Protein AF-0000000081275966 (afdb_homodimer)

Sequence (444 aa):
MSAKIVTVFNQKGGCGKTTVSMHIAGTLGVRGSKTLLVDMDEQGTATRWAAQAPEEKPFPASVIGLAPSGGAMHREVRKFIADYDYIVVDCPPAVHSPASSSALLISDIAIIPVVPSPPDLWAAVAAKALAQQAQVTNETLRVRVLANMVQRRVSLAKQAIEILGDDGDIPLMESMIGSRSAFRECQAIGATVHGVPGAREAINEVDIMVNEVLQLLREGQAMSAKIVTVFNQKGGCGKTTVSMHIAGTLGVRGSKTLLVDMDEQGTATRWAAQAPEEKPFPASVIGLAPSGGAMHREVRKFIADYDYIVVDCPPAVHSPASSSALLISDIAIIPVVPSPPDLWAAVAAKALAQQAQVTNETLRVRVLANMVQRRVSLAKQAIEILGDDGDIPLMESMIGSRSAFRECQAIGATVHGVPGAREAINEVDIMVNEVLQLLREGQA

Solvent-accessible surface area (backbone atoms only — not comparable to full-atom values): 22348 Å² total; per-residue (Å²): 119,71,32,47,27,38,32,24,40,34,36,49,72,84,32,46,40,56,60,51,36,50,41,46,29,23,51,42,14,70,72,68,40,49,24,36,32,40,26,40,29,84,83,35,62,59,45,51,22,44,65,42,17,47,87,92,52,56,36,52,31,50,66,45,77,48,34,91,44,38,59,48,37,48,64,60,53,59,77,48,30,75,80,23,56,33,36,29,37,24,39,44,60,33,85,81,45,46,40,52,59,27,46,46,56,69,24,49,33,36,39,30,46,29,38,37,32,73,77,40,49,61,42,49,53,57,36,48,52,52,50,55,58,36,32,72,80,20,72,74,44,40,60,34,34,31,46,18,57,38,50,84,86,39,67,60,25,55,53,33,44,51,53,51,51,64,39,82,85,48,47,48,51,90,43,50,36,62,64,55,71,54,62,58,50,15,44,57,52,9,44,40,46,86,71,40,89,87,31,57,68,58,36,49,32,50,51,49,38,44,50,50,52,52,52,54,57,54,56,67,77,100,119,70,33,48,27,38,32,23,40,33,38,50,72,85,34,45,38,58,61,52,36,49,41,46,29,24,51,43,14,70,71,67,42,48,24,36,31,40,26,41,30,83,83,38,61,58,46,51,22,44,66,43,18,48,88,92,53,56,36,51,31,50,67,44,77,47,35,90,46,37,59,48,36,48,64,61,52,56,77,48,31,74,78,22,57,32,35,31,38,27,39,43,59,34,87,80,45,46,41,51,60,27,46,44,57,70,23,49,34,37,39,31,46,30,37,39,34,74,78,41,51,60,42,50,53,58,36,48,52,52,49,54,57,36,32,73,78,20,71,74,42,39,60,32,33,31,47,19,58,36,52,86,87,37,67,61,26,56,54,32,45,51,53,50,50,64,39,82,84,49,47,48,50,88,44,50,37,62,63,56,72,55,62,58,48,16,44,55,54,8,43,42,46,86,70,40,89,86,33,58,70,59,34,50,33,48,50,48,37,45,49,51,51,51,52,53,57,55,55,67,77,98

Secondary structure (DSSP, 8-state):
-PPEEEEE--SSTTS-HHHHHHHHHHHHHHTT--EEEEE--TT-HHHHHHHTS-TTS--SSEEEE-GGGGGGHHHHHHTTTTT-SEEEEE----TT-HHHHHHHHT-SEEEEEE--SHHHHHHHHHHHHHHHHHHHH-TT-EEEEEEEEE-TT-HHHHHHHHHHHH-SSSPEEEEEEE--HHHHHHHHHT--GGGSTT-HHHHHHHHHHHHHHHHHHHHHH-/-PPEEEEE--SSTTS-HHHHHHHHHHHHHHTT--EEEEE--TT-HHHHHHHTS-TTS--SSEEEE-GGGGGGHHHHHHTTTTT-SEEEEE----TT-HHHHHHHHT-SEEEEEE--SHHHHHHHHHHHHHHHHHHHH-TT-EEEEEEEEE-TT-HHHHHHHHHHHH-SSSPEEEEEEE--HHHHHHHHHT--GGGSTT-HHHHHHHHHHHHHHHHHHHHHH-

Nearest PDB structures (foldseek):
  4e07-assembly3_A  TM=9.368E-01  e=5.223E-15  Escherichia coli
  2bek-assembly2_D  TM=8.390E-01  e=2.189E-13  Thermus thermophilus HB27
  2oze-assembly1_A-2  TM=8.174E-01  e=5.170E-10  Streptococcus pyogenes
  8p53-assembly1_A  TM=7.427E-01  e=1.186E-09  Pseudomonas aeruginosa PAO1
  1udx-assembly1_A  TM=4.808E-01  e=6.680E-02  Thermus thermophilus HB8

Foldseek 3Di:
DFAAEEEEDFQDPPLCLLLLLLLLQQVCLVVPWAEEEEEQDPVCLNVLLQVLADPVGGRSYHYDYDNVCWLVVLVVCNVCGVVGNYYYYRHDNRLDTSNRLSRLLRHQEYEYRFALAPVTLVRVVSVLVSNVVSCVNVVNYAYEYEHEQQDPVDPSSVVSVVVQQPPPPHHYDPFYYHNDVLSVVSSNNSYHSVPPPPSVVRVVRSVSVSVSVVVSSVVSVD/DFAAEEEEDFQDPPLCLLLLLLLLQQVCLVVPWAEEEEEQDPVCLNVLLQVLADPVGGRSYHYDYDNVCWLVVLVVCNVCGVPGNHYYYRHDNRLDTSNRLSRLLPHQEYEYGFALAPVTLVRVVSVVVSNVVSCVNVVNYAYEYEHEQQDPVDPSSVVSVVVQQPPPPHHYDPFYYHNDVLSVVSSNNSYHSVPPPPSVVRVVRSVSVSVSVVVSSVVSVD

Radius of gyration: 21.64 Å; Cα contacts (8 Å, |Δi|>4): 938; chains: 2; bounding box: 47×64×50 Å

Organism: Ralstonia solanacearum (NCBI:txid305)

InterPro domains:
  IPR002586 CobQ/CobB/MinD/ParA nucleotide binding domain [PF01656] (6-187)
  IPR027417 P-loop containing nucleoside triphosphate hydrolase [G3DSA:3.40.50.300] (3-217)
  IPR027417 P-loop containing nucleoside triphosphate hydrolase [SSF52540] (3-217)
  IPR050678 DNA Partitioning ATPase [PTHR13696] (3-57)

Structure (mmCIF, N/CA/C/O backbone):
data_AF-0000000081275966-model_v1
#
loop_
_entity.id
_entity.type
_entity.pdbx_description
1 polymer 'Chromosome (Plasmid) partitioning protein ParA'
#
loop_
_atom_site.group_PDB
_atom_site.id
_atom_site.type_symbol
_atom_site.label_atom_id
_atom_site.label_alt_id
_atom_site.label_comp_id
_atom_site.label_asym_id
_atom_site.label_entity_id
_atom_site.label_seq_id
_atom_site.pdbx_PDB_ins_code
_atom_site.Cartn_x
_atom_site.Cartn_y
_atom_site.Cartn_z
_atom_site.occupancy
_atom_site.B_iso_or_equiv
_atom_site.auth_seq_id
_atom_site.auth_comp_id
_atom_site.auth_asym_id
_atom_site.auth_atom_id
_atom_site.pdbx_PDB_model_num
ATOM 1 N N . MET A 1 1 ? -0.747 -35.656 -8.406 1 67.25 1 MET A N 1
ATOM 2 C CA . MET A 1 1 ? 0.474 -34.844 -8.398 1 67.25 1 MET A CA 1
ATOM 3 C C . MET A 1 1 ? 0.352 -33.688 -7.426 1 67.25 1 MET A C 1
ATOM 5 O O . MET A 1 1 ? -0.746 -33.156 -7.199 1 67.25 1 MET A O 1
ATOM 9 N N . SER A 1 2 ? 1.436 -33.375 -6.598 1 89.25 2 SER A N 1
ATOM 10 C CA . SER A 1 2 ? 1.418 -32.375 -5.547 1 89.25 2 SER A CA 1
ATOM 11 C C . SER A 1 2 ? 1.37 -30.969 -6.141 1 89.25 2 SER A C 1
ATOM 13 O O . SER A 1 2 ? 1.941 -30.719 -7.203 1 89.25 2 SER A O 1
ATOM 15 N N . ALA A 1 3 ? 0.571 -30.172 -5.605 1 97.38 3 ALA A N 1
ATOM 16 C CA . ALA A 1 3 ? 0.397 -28.797 -6.07 1 97.38 3 ALA A CA 1
ATOM 17 C C . ALA A 1 3 ? 1.742 -28.094 -6.215 1 97.38 3 ALA A C 1
ATOM 19 O O . ALA A 1 3 ? 2.646 -28.297 -5.398 1 97.38 3 ALA A O 1
ATOM 20 N N . LYS A 1 4 ? 1.956 -27.391 -7.281 1 98.25 4 LYS A N 1
ATOM 21 C CA . LYS A 1 4 ? 3.078 -26.469 -7.363 1 98.25 4 LYS A CA 1
ATOM 22 C C . LYS A 1 4 ? 2.803 -25.203 -6.562 1 98.25 4 LYS A C 1
ATOM 24 O O . LYS A 1 4 ? 1.683 -24.688 -6.566 1 98.25 4 LYS A O 1
ATOM 29 N N . ILE A 1 5 ? 3.822 -24.719 -5.848 1 98.44 5 ILE A N 1
ATOM 30 C CA . ILE A 1 5 ? 3.607 -23.625 -4.914 1 98.44 5 ILE A CA 1
ATOM 31 C C . ILE A 1 5 ? 4.398 -22.391 -5.367 1 98.44 5 ILE A C 1
ATOM 33 O O . ILE A 1 5 ? 5.613 -22.469 -5.566 1 98.44 5 ILE A O 1
ATOM 37 N N . VAL A 1 6 ? 3.697 -21.281 -5.547 1 98.81 6 VAL A N 1
ATOM 38 C CA . VAL A 1 6 ? 4.281 -19.984 -5.887 1 98.81 6 VAL A CA 1
ATOM 39 C C . VAL A 1 6 ? 4.066 -19 -4.738 1 98.81 6 VAL A C 1
ATOM 41 O O . VAL A 1 6 ? 2.926 -18.734 -4.352 1 98.81 6 VAL A O 1
ATOM 44 N N . THR A 1 7 ? 5.148 -18.516 -4.207 1 98.5 7 THR A N 1
ATOM 45 C CA . THR A 1 7 ? 5.055 -17.516 -3.141 1 98.5 7 THR A CA 1
ATOM 46 C C . THR A 1 7 ? 5.395 -16.125 -3.668 1 98.5 7 THR A C 1
ATOM 48 O O . THR A 1 7 ? 6.395 -15.945 -4.367 1 98.5 7 THR A O 1
ATOM 51 N N . VAL A 1 8 ? 4.539 -15.18 -3.367 1 98.62 8 VAL A N 1
ATOM 52 C CA . VAL A 1 8 ? 4.793 -13.773 -3.676 1 98.62 8 VAL A CA 1
ATOM 53 C C . VAL A 1 8 ? 5.098 -13.008 -2.389 1 98.62 8 VAL A C 1
ATOM 55 O O . VAL A 1 8 ? 4.25 -12.93 -1.494 1 98.62 8 VAL A O 1
ATOM 58 N N . PHE A 1 9 ? 6.312 -12.445 -2.336 1 97.12 9 PHE A N 1
ATOM 59 C CA . PHE A 1 9 ? 6.695 -11.828 -1.07 1 97.12 9 PHE A CA 1
ATOM 60 C C . PHE A 1 9 ? 7.633 -10.656 -1.302 1 97.12 9 PHE A C 1
ATOM 62 O O . PHE A 1 9 ? 8.289 -10.57 -2.344 1 97.12 9 PHE A O 1
ATOM 69 N N . ASN A 1 10 ? 7.629 -9.812 -0.472 1 95.31 10 ASN A N 1
ATOM 70 C CA . ASN A 1 10 ? 8.5 -8.648 -0.311 1 95.31 10 ASN A CA 1
ATOM 71 C C . ASN A 1 10 ? 8.297 -7.984 1.046 1 95.31 10 ASN A C 1
ATOM 73 O O . ASN A 1 10 ? 7.184 -7.984 1.583 1 95.31 10 ASN A O 1
ATOM 77 N N . GLN A 1 11 ? 9.328 -7.469 1.562 1 89.88 11 GLN A N 1
ATOM 78 C CA . GLN A 1 11 ? 9.242 -6.859 2.885 1 89.88 11 GLN A CA 1
ATOM 79 C C . GLN A 1 11 ? 8.594 -5.48 2.814 1 89.88 11 GLN A C 1
ATOM 81 O O . GLN A 1 11 ? 8.008 -5.016 3.791 1 89.88 11 GLN A O 1
ATOM 86 N N . LYS A 1 12 ? 8.656 -4.906 1.728 1 90.62 12 LYS A N 1
ATOM 87 C CA . LYS A 1 12 ? 8.078 -3.578 1.545 1 90.62 12 LYS A CA 1
ATOM 88 C C . LYS A 1 12 ? 6.586 -3.668 1.245 1 90.62 12 LYS A C 1
ATOM 90 O O . LYS A 1 12 ? 6.148 -4.543 0.494 1 90.62 12 LYS A O 1
ATOM 95 N N . GLY A 1 13 ? 5.816 -2.736 1.862 1 90.19 13 GLY A N 1
ATOM 96 C CA . GLY A 1 13 ? 4.406 -2.596 1.525 1 90.19 13 GLY A CA 1
ATOM 97 C C . GLY A 1 13 ? 4.172 -1.799 0.257 1 90.19 13 GLY A C 1
ATOM 98 O O . GLY A 1 13 ? 5.02 -0.999 -0.144 1 90.19 13 GLY A O 1
ATOM 99 N N . GLY A 1 14 ? 3.092 -2.066 -0.427 1 90.56 14 GLY A N 1
ATOM 100 C CA . GLY A 1 14 ? 2.684 -1.23 -1.547 1 90.56 14 GLY A CA 1
ATOM 101 C C . GLY A 1 14 ? 3.367 -1.604 -2.848 1 90.56 14 GLY A C 1
ATOM 102 O O . GLY A 1 14 ? 3.223 -0.906 -3.854 1 90.56 14 GLY A O 1
ATOM 103 N N . CYS A 1 15 ? 4.047 -2.75 -2.844 1 93.94 15 CYS A N 1
ATOM 104 C CA . CYS A 1 15 ? 4.77 -3.123 -4.055 1 93.94 15 CYS A CA 1
ATOM 105 C C . CYS A 1 15 ? 3.912 -4 -4.957 1 93.94 15 CYS A C 1
ATOM 107 O O . CYS A 1 15 ? 4.332 -4.371 -6.055 1 93.94 15 CYS A O 1
ATOM 109 N N . GLY A 1 16 ? 2.752 -4.43 -4.492 1 96.12 16 GLY A N 1
ATOM 110 C CA . GLY A 1 16 ? 1.805 -5.125 -5.352 1 96.12 16 GLY A CA 1
ATOM 111 C C . GLY A 1 16 ? 1.78 -6.621 -5.121 1 96.12 16 GLY A C 1
ATOM 112 O O . GLY A 1 16 ? 1.453 -7.391 -6.027 1 96.12 16 GLY A O 1
ATOM 113 N N . LYS A 1 17 ? 2.176 -7.074 -3.986 1 97.56 17 LYS A N 1
ATOM 114 C CA . LYS A 1 17 ? 2.178 -8.5 -3.668 1 97.56 17 LYS A CA 1
ATOM 115 C C . LYS A 1 17 ? 0.797 -9.109 -3.879 1 97.56 17 LYS A C 1
ATOM 117 O O . LYS A 1 17 ? 0.659 -10.117 -4.578 1 97.56 17 LYS A O 1
ATOM 122 N N . THR A 1 18 ? -0.223 -8.453 -3.312 1 97.5 18 THR A N 1
ATOM 123 C CA . THR A 1 18 ? -1.582 -8.977 -3.389 1 97.5 18 THR A CA 1
ATOM 124 C C . THR A 1 18 ? -2.082 -8.984 -4.828 1 97.5 18 THR A C 1
ATOM 126 O O . THR A 1 18 ? -2.65 -9.969 -5.293 1 97.5 18 THR A O 1
ATOM 129 N N . THR A 1 19 ? -1.829 -7.922 -5.547 1 97.75 19 THR A N 1
ATOM 130 C CA . THR A 1 19 ? -2.262 -7.82 -6.934 1 97.75 19 THR A CA 1
ATOM 131 C C . THR A 1 19 ? -1.635 -8.922 -7.781 1 97.75 19 THR A C 1
ATOM 133 O O . THR A 1 19 ? -2.33 -9.602 -8.539 1 97.75 19 THR A O 1
ATOM 136 N N . VAL A 1 20 ? -0.361 -9.109 -7.598 1 98.75 20 VAL A N 1
ATOM 137 C CA . VAL A 1 20 ? 0.361 -10.133 -8.352 1 98.75 20 VAL A CA 1
ATOM 138 C C . VAL A 1 20 ? -0.16 -11.516 -7.973 1 98.75 20 VAL A C 1
ATOM 140 O O . VAL A 1 20 ? -0.453 -12.336 -8.844 1 98.75 20 VAL A O 1
ATOM 143 N N . SER A 1 21 ? -0.335 -11.773 -6.699 1 98.88 21 SER A N 1
ATOM 144 C CA . SER A 1 21 ? -0.821 -13.062 -6.223 1 98.88 21 SER A CA 1
ATOM 145 C C . SER A 1 21 ? -2.205 -13.375 -6.781 1 98.88 21 SER A C 1
ATOM 147 O O . SER A 1 21 ? -2.445 -14.469 -7.289 1 98.88 21 SER A O 1
ATOM 149 N N . MET A 1 22 ? -3.088 -12.383 -6.738 1 98.81 22 MET A N 1
ATOM 150 C CA . MET A 1 22 ? -4.465 -12.562 -7.188 1 98.81 22 MET A CA 1
ATOM 151 C C . MET A 1 22 ? -4.52 -12.82 -8.688 1 98.81 22 MET A C 1
ATOM 153 O O . MET A 1 22 ? -5.324 -13.625 -9.156 1 98.81 22 MET A O 1
ATOM 157 N N . HIS A 1 23 ? -3.701 -12.203 -9.406 1 98.88 23 HIS A N 1
ATOM 158 C CA . HIS A 1 23 ? -3.74 -12.367 -10.852 1 98.88 23 HIS A CA 1
ATOM 159 C C . HIS A 1 23 ? -3.098 -13.68 -11.281 1 98.88 23 HIS A C 1
ATOM 161 O O . HIS A 1 23 ? -3.535 -14.305 -12.25 1 98.88 23 HIS A O 1
ATOM 167 N N . ILE A 1 24 ? -2.025 -14.102 -10.547 1 98.88 24 ILE A N 1
ATOM 168 C CA . ILE A 1 24 ? -1.479 -15.43 -10.828 1 98.88 24 ILE A CA 1
ATOM 169 C C . ILE A 1 24 ? -2.537 -16.5 -10.555 1 98.88 24 ILE A C 1
ATOM 171 O O . ILE A 1 24 ? -2.879 -17.281 -11.438 1 98.88 24 ILE A O 1
ATOM 175 N N . ALA A 1 25 ? -3.105 -16.484 -9.383 1 98.88 25 ALA A N 1
ATOM 176 C CA . ALA A 1 25 ? -4.086 -17.5 -8.977 1 98.88 25 ALA A CA 1
ATOM 177 C C . ALA A 1 25 ? -5.332 -17.438 -9.859 1 98.88 25 ALA A C 1
ATOM 179 O O . ALA A 1 25 ? -5.793 -18.453 -10.367 1 98.88 25 ALA A O 1
ATOM 180 N N . GLY A 1 26 ? -5.84 -16.25 -10.062 1 98.81 26 GLY A N 1
ATOM 181 C CA . GLY A 1 26 ? -7.062 -16.078 -10.828 1 98.81 26 GLY A CA 1
ATOM 182 C C . GLY A 1 26 ? -6.91 -16.469 -12.289 1 98.81 26 GLY A C 1
ATOM 183 O O . GLY A 1 26 ? -7.805 -17.094 -12.867 1 98.81 26 GLY A O 1
ATOM 184 N N . THR A 1 27 ? -5.801 -16.047 -12.883 1 98.75 27 THR A N 1
ATOM 185 C CA . THR A 1 27 ? -5.574 -16.391 -14.281 1 98.75 27 THR A CA 1
ATOM 186 C C . THR A 1 27 ? -5.426 -17.891 -14.469 1 98.75 27 THR A C 1
ATOM 188 O O . THR A 1 27 ? -5.957 -18.469 -15.422 1 98.75 27 THR A O 1
ATOM 191 N N . LEU A 1 28 ? -4.699 -18.547 -13.57 1 98.75 28 LEU A N 1
ATOM 192 C CA . LEU A 1 28 ? -4.621 -20 -13.617 1 98.75 28 LEU A CA 1
ATOM 193 C C . LEU A 1 28 ? -6.012 -20.625 -13.508 1 98.75 28 LEU A C 1
ATOM 195 O O . LEU A 1 28 ? -6.324 -21.594 -14.203 1 98.75 28 LEU A O 1
ATOM 199 N N . GLY A 1 29 ? -6.824 -20.094 -12.641 1 98.38 29 GLY A N 1
ATOM 200 C CA . GLY A 1 29 ? -8.203 -20.547 -12.523 1 98.38 29 GLY A CA 1
ATOM 201 C C . GLY A 1 29 ? -9.008 -20.359 -13.789 1 98.38 29 GLY A C 1
ATOM 202 O O . GLY A 1 29 ? -9.719 -21.266 -14.219 1 98.38 29 GLY A O 1
ATOM 203 N N . VAL A 1 30 ? -8.891 -19.172 -14.391 1 97.88 30 VAL A N 1
ATOM 204 C CA . VAL A 1 30 ? -9.562 -18.875 -15.648 1 97.88 30 VAL A CA 1
ATOM 205 C C . VAL A 1 30 ? -9.172 -19.891 -16.703 1 97.88 30 VAL A C 1
ATOM 207 O O . VAL A 1 30 ? -9.992 -20.281 -17.547 1 97.88 30 VAL A O 1
ATOM 210 N N . ARG A 1 31 ? -7.992 -20.359 -16.594 1 98.06 31 ARG A N 1
ATOM 211 C CA . ARG A 1 31 ? -7.449 -21.281 -17.578 1 98.06 31 ARG A CA 1
ATOM 212 C C . ARG A 1 31 ? -7.777 -22.734 -17.203 1 98.06 31 ARG A C 1
ATOM 214 O O . ARG A 1 31 ? -7.293 -23.672 -17.844 1 98.06 31 ARG A O 1
ATOM 221 N N . GLY A 1 32 ? -8.43 -22.969 -16.125 1 97.94 32 GLY A N 1
ATOM 222 C CA . GLY A 1 32 ? -9 -24.281 -15.844 1 97.94 32 GLY A CA 1
ATOM 223 C C . GLY A 1 32 ? -8.242 -25.047 -14.773 1 97.94 32 GLY A C 1
ATOM 224 O O . GLY A 1 32 ? -8.586 -26.188 -14.461 1 97.94 32 GLY A O 1
ATOM 225 N N . SER A 1 33 ? -7.242 -24.453 -14.203 1 98.44 33 SER A N 1
ATOM 226 C CA . SER A 1 33 ? -6.488 -25.125 -13.156 1 98.44 33 SER A CA 1
ATOM 227 C C . SER A 1 33 ? -7.156 -24.953 -11.789 1 98.44 33 SER A C 1
ATOM 229 O O . SER A 1 33 ? -7.672 -23.875 -11.477 1 98.44 33 SER A O 1
ATOM 231 N N . LYS A 1 34 ? -7.215 -26 -11.07 1 98.44 34 LYS A N 1
ATOM 232 C CA . LYS A 1 34 ? -7.645 -25.891 -9.68 1 98.44 34 LYS A CA 1
ATOM 233 C C . LYS A 1 34 ? -6.582 -25.188 -8.836 1 98.44 34 LYS A C 1
ATOM 235 O O . LYS A 1 34 ? -5.523 -25.75 -8.555 1 98.44 34 LYS A O 1
ATOM 240 N N . THR A 1 35 ? -6.855 -23.922 -8.445 1 98.75 35 THR A N 1
ATOM 241 C CA . THR A 1 35 ? -5.844 -23.078 -7.824 1 98.75 35 THR A CA 1
ATOM 242 C C . THR A 1 35 ? -6.336 -22.547 -6.48 1 98.75 35 THR A C 1
ATOM 244 O O . THR A 1 35 ? -7.496 -22.156 -6.355 1 98.75 35 THR A O 1
ATOM 247 N N . LEU A 1 36 ? -5.461 -22.562 -5.457 1 98.69 36 LEU A N 1
ATOM 248 C CA . LEU A 1 36 ? -5.711 -22 -4.137 1 98.69 36 LEU A CA 1
ATOM 249 C C . LEU A 1 36 ? -4.785 -20.812 -3.859 1 98.69 36 LEU A C 1
ATOM 251 O O . LEU A 1 36 ? -3.576 -20.906 -4.078 1 98.69 36 LEU A O 1
ATOM 255 N N . LEU A 1 37 ? -5.379 -19.719 -3.477 1 98.88 37 LEU A N 1
ATOM 256 C CA . LEU A 1 37 ? -4.582 -18.609 -2.941 1 98.88 37 LEU A CA 1
ATOM 257 C C . LEU A 1 37 ? -4.68 -18.562 -1.421 1 98.88 37 LEU A C 1
ATOM 259 O O . LEU A 1 37 ? -5.781 -18.594 -0.865 1 98.88 37 LEU A O 1
ATOM 263 N N . VAL A 1 38 ? -3.543 -18.547 -0.773 1 98.62 38 VAL A N 1
ATOM 264 C CA . VAL A 1 38 ? -3.449 -18.422 0.678 1 98.62 38 VAL A CA 1
ATOM 265 C C . VAL A 1 38 ? -3.061 -17 1.061 1 98.62 38 VAL A C 1
ATOM 267 O O . VAL A 1 38 ? -1.947 -16.562 0.772 1 98.62 38 VAL A O 1
ATOM 270 N N . ASP A 1 39 ? -3.945 -16.375 1.699 1 97.94 39 ASP A N 1
ATOM 271 C CA . ASP A 1 39 ? -3.77 -15.016 2.193 1 97.94 39 ASP A CA 1
ATOM 272 C C . ASP A 1 39 ? -3.137 -15.016 3.582 1 97.94 39 ASP A C 1
ATOM 274 O O . ASP A 1 39 ? -3.779 -15.391 4.562 1 97.94 39 ASP A O 1
ATOM 278 N N . MET A 1 40 ? -1.891 -14.43 3.656 1 95.88 40 MET A N 1
ATOM 279 C CA . MET A 1 40 ? -1.161 -14.484 4.922 1 95.88 40 MET A CA 1
ATOM 280 C C . MET A 1 40 ? -1.126 -13.109 5.582 1 95.88 40 MET A C 1
ATOM 282 O O . MET A 1 40 ? -0.463 -12.922 6.605 1 95.88 40 MET A O 1
ATOM 286 N N . ASP A 1 41 ? -1.708 -12.148 5.039 1 93.38 41 ASP A N 1
ATOM 287 C CA . ASP A 1 41 ? -1.748 -10.805 5.602 1 93.38 41 ASP A CA 1
ATOM 288 C C . ASP A 1 41 ? -2.982 -10.609 6.48 1 93.38 41 ASP A C 1
ATOM 290 O O . ASP A 1 41 ? -4.109 -10.859 6.043 1 93.38 41 ASP A O 1
ATOM 294 N N . GLU A 1 42 ? -2.785 -10.062 7.629 1 89 42 GLU A N 1
ATOM 295 C CA . GLU A 1 42 ? -3.875 -9.828 8.57 1 89 42 GLU A CA 1
ATOM 296 C C . GLU A 1 42 ? -4.895 -8.844 8.008 1 89 42 GLU A C 1
ATOM 298 O O . GLU A 1 42 ? -6.07 -8.883 8.375 1 89 42 GLU A O 1
ATOM 303 N N . GLN A 1 43 ? -4.488 -8.047 7.078 1 87.38 43 GLN A N 1
ATOM 304 C CA . GLN A 1 43 ? -5.395 -7.094 6.453 1 87.38 43 GLN A CA 1
ATOM 305 C C . GLN A 1 43 ? -6.441 -7.809 5.598 1 87.38 43 GLN A C 1
ATOM 307 O O . GLN A 1 43 ? -7.52 -7.266 5.344 1 87.38 43 GLN A O 1
ATOM 312 N N . GLY A 1 44 ? -6.133 -9.008 5.113 1 92.94 44 GLY A N 1
ATOM 313 C CA . GLY A 1 44 ? -7.078 -9.828 4.371 1 92.94 44 GLY A CA 1
ATOM 314 C C . GLY A 1 44 ? -7.473 -9.227 3.037 1 92.94 44 GLY A C 1
ATOM 315 O O . GLY A 1 44 ? -8.609 -9.406 2.584 1 92.94 44 GLY A O 1
ATOM 316 N N . THR A 1 45 ? -6.598 -8.516 2.412 1 93.38 45 THR A N 1
ATOM 317 C CA . THR A 1 45 ? -6.93 -7.832 1.166 1 93.38 45 THR A CA 1
ATOM 318 C C . THR A 1 45 ? -7.316 -8.836 0.084 1 93.38 45 THR A C 1
ATOM 320 O O . THR A 1 45 ? -8.312 -8.648 -0.62 1 93.38 45 THR A O 1
ATOM 323 N N . ALA A 1 46 ? -6.57 -9.906 -0.037 1 97.06 46 ALA A N 1
ATOM 324 C CA . ALA A 1 46 ? -6.875 -10.922 -1.036 1 97.06 46 ALA A CA 1
ATOM 325 C C . ALA A 1 46 ? -8.227 -11.578 -0.754 1 97.06 46 ALA A C 1
ATOM 327 O O . ALA A 1 46 ? -9.023 -11.781 -1.668 1 97.06 46 ALA A O 1
ATOM 328 N N . THR A 1 47 ? -8.43 -11.898 0.493 1 96.5 47 THR A N 1
ATOM 329 C CA . THR A 1 47 ? -9.68 -12.531 0.896 1 96.5 47 THR A CA 1
ATOM 330 C C . THR A 1 47 ? -10.867 -11.625 0.604 1 96.5 47 THR A C 1
ATOM 332 O O . THR A 1 47 ? -11.883 -12.07 0.05 1 96.5 47 THR A O 1
ATOM 335 N N . ARG A 1 48 ? -10.75 -10.359 0.904 1 93.19 48 ARG A N 1
ATOM 336 C CA . ARG A 1 48 ? -11.812 -9.398 0.646 1 93.19 48 ARG A CA 1
ATOM 337 C C . ARG A 1 48 ? -12.031 -9.203 -0.851 1 93.19 48 ARG A C 1
ATOM 339 O O . ARG A 1 48 ? -13.164 -9.047 -1.303 1 93.19 48 ARG A O 1
ATOM 346 N N . TRP A 1 49 ? -10.953 -9.164 -1.557 1 95.5 49 TRP A N 1
ATOM 347 C CA . TRP A 1 49 ? -11 -9.062 -3.012 1 95.5 49 TRP A CA 1
ATOM 348 C C . TRP A 1 49 ? -11.867 -10.164 -3.607 1 95.5 49 TRP A C 1
ATOM 350 O O . TRP A 1 49 ? -12.812 -9.883 -4.348 1 95.5 49 TRP A O 1
ATOM 360 N N . ALA A 1 50 ? -11.641 -11.398 -3.252 1 97.31 50 ALA A N 1
ATOM 361 C CA . ALA A 1 50 ? -12.406 -12.531 -3.768 1 97.31 50 ALA A CA 1
ATOM 362 C C . ALA A 1 50 ? -13.875 -12.43 -3.361 1 97.31 50 ALA A C 1
ATOM 364 O O . ALA A 1 50 ? -14.766 -12.812 -4.125 1 97.31 50 ALA A O 1
ATOM 365 N N . ALA A 1 51 ? -14.102 -11.883 -2.232 1 94.81 51 ALA A N 1
ATOM 366 C CA . ALA A 1 51 ? -15.453 -11.789 -1.685 1 94.81 51 ALA A CA 1
ATOM 367 C C . ALA A 1 51 ? -16.281 -10.766 -2.443 1 94.81 51 ALA A C 1
ATOM 369 O O . ALA A 1 51 ? -17.516 -10.75 -2.336 1 94.81 51 ALA A O 1
ATOM 370 N N . GLN A 1 52 ? -15.648 -9.898 -3.203 1 93.38 52 GLN A N 1
ATOM 371 C CA . GLN A 1 52 ? -16.359 -8.875 -3.967 1 93.38 52 GLN A CA 1
ATOM 372 C C . GLN A 1 52 ? -17 -9.469 -5.215 1 93.38 52 GLN A C 1
ATOM 374 O O . GLN A 1 52 ? -17.844 -8.828 -5.848 1 93.38 52 GLN A O 1
ATOM 379 N N . ALA A 1 53 ? -16.531 -10.648 -5.547 1 95.81 53 ALA A N 1
ATOM 380 C CA . ALA A 1 53 ? -17.062 -11.273 -6.754 1 95.81 53 A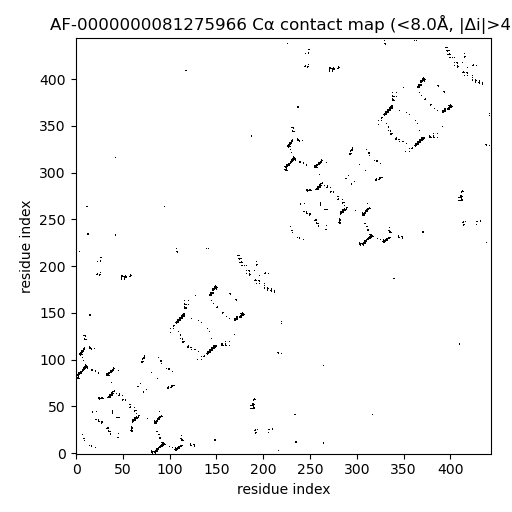LA A CA 1
ATOM 381 C C . ALA A 1 53 ? -18.547 -11.602 -6.598 1 95.81 53 ALA A C 1
ATOM 383 O O . ALA A 1 53 ? -18.969 -12.055 -5.539 1 95.81 53 ALA A O 1
ATOM 384 N N . PRO A 1 54 ? -19.328 -11.375 -7.641 1 93.44 54 PRO A N 1
ATOM 385 C CA . PRO A 1 54 ? -20.734 -11.781 -7.566 1 93.44 54 PRO A CA 1
ATOM 386 C C . PRO A 1 54 ? -20.906 -13.289 -7.465 1 93.44 54 PRO A C 1
ATOM 388 O O . PRO A 1 54 ? -20.062 -14.055 -7.949 1 93.44 54 PRO A O 1
ATOM 391 N N . GLU A 1 55 ? -21.969 -13.664 -6.879 1 92.38 55 GLU A N 1
ATOM 392 C CA . GLU A 1 55 ? -22.25 -15.086 -6.664 1 92.38 55 GLU A CA 1
ATOM 393 C C . GLU A 1 55 ? -22.297 -15.844 -7.988 1 92.38 55 GLU A C 1
ATOM 395 O O . GLU A 1 55 ? -21.859 -17 -8.062 1 92.38 55 GLU A O 1
ATOM 400 N N . GLU A 1 56 ? -22.781 -15.148 -9.016 1 94.19 56 GLU A N 1
ATOM 401 C CA . GLU A 1 56 ? -22.953 -15.797 -10.32 1 94.19 56 GLU A CA 1
ATOM 402 C C . GLU A 1 56 ? -21.625 -15.93 -11.047 1 94.19 56 GLU A C 1
ATOM 404 O O . GLU A 1 56 ? -21.5 -16.703 -11.992 1 94.19 56 GLU A O 1
ATOM 409 N N . LYS A 1 57 ? -20.672 -15.195 -10.617 1 95.12 57 LYS A N 1
ATOM 410 C CA . LYS A 1 57 ? -19.344 -15.227 -11.227 1 95.12 57 LYS A CA 1
ATOM 411 C C . LYS A 1 57 ? -18.25 -15.109 -10.164 1 95.12 57 LYS A C 1
ATOM 413 O O . LYS A 1 57 ? -17.578 -14.086 -10.078 1 95.12 57 LYS A O 1
ATOM 418 N N . PRO A 1 58 ? -18.062 -16.219 -9.398 1 95.69 58 PRO A N 1
ATOM 419 C CA . PRO A 1 58 ? -17.078 -16.172 -8.32 1 95.69 58 PRO A CA 1
ATOM 420 C C . PRO A 1 58 ? -15.656 -15.977 -8.836 1 95.69 58 PRO A C 1
ATOM 422 O O . PRO A 1 58 ? -15.391 -16.203 -10.023 1 95.69 58 PRO A O 1
ATOM 425 N N . PHE A 1 59 ? -14.773 -15.516 -7.984 1 98.06 59 PHE A N 1
ATOM 426 C CA . PHE A 1 59 ? -13.359 -15.422 -8.328 1 98.06 59 PHE A CA 1
ATOM 427 C C . PHE A 1 59 ? -12.828 -16.766 -8.797 1 98.06 59 PHE A C 1
ATOM 429 O O . PHE A 1 59 ? -13.172 -17.812 -8.227 1 98.06 59 PHE A O 1
ATOM 436 N N . PRO A 1 60 ? -11.992 -16.75 -9.781 1 98.19 60 PRO A N 1
ATOM 437 C CA . PRO A 1 60 ? -11.688 -18 -10.5 1 98.19 60 PRO A CA 1
ATOM 438 C C . PRO A 1 60 ? -10.805 -18.938 -9.68 1 98.19 60 PRO A C 1
ATOM 440 O O . PRO A 1 60 ? -10.633 -20.109 -10.055 1 98.19 60 PRO A O 1
ATOM 443 N N . ALA A 1 61 ? -10.32 -18.531 -8.555 1 98.56 61 ALA A N 1
ATOM 444 C CA . ALA A 1 61 ? -9.539 -19.375 -7.648 1 98.56 61 ALA A CA 1
ATOM 445 C C . ALA A 1 61 ? -10.141 -19.391 -6.246 1 98.56 61 ALA A C 1
ATOM 447 O O . ALA A 1 61 ? -10.859 -18.453 -5.871 1 98.56 61 ALA A O 1
ATOM 448 N N . SER A 1 62 ? -9.875 -20.516 -5.5 1 98.25 62 SER A N 1
ATOM 449 C CA . SER A 1 62 ? -10.211 -20.484 -4.082 1 98.25 62 SER A CA 1
ATOM 450 C C . SER A 1 62 ? -9.258 -19.594 -3.303 1 98.25 62 SER A C 1
ATOM 452 O O . SER A 1 62 ? -8.055 -19.562 -3.57 1 98.25 62 SER A O 1
ATOM 454 N N . VAL A 1 63 ? -9.836 -18.812 -2.363 1 98.5 63 VAL A N 1
ATOM 455 C CA . VAL A 1 63 ? -9.023 -17.922 -1.54 1 98.5 63 VAL A CA 1
ATOM 456 C C . VAL A 1 63 ? -9.328 -18.172 -0.063 1 98.5 63 VAL A C 1
ATOM 458 O O . VAL A 1 63 ? -10.484 -18.141 0.352 1 98.5 63 VAL A O 1
ATOM 461 N N . ILE A 1 64 ? -8.258 -18.438 0.729 1 97.06 64 ILE A N 1
ATOM 462 C CA . ILE A 1 64 ? -8.453 -18.625 2.162 1 97.06 64 ILE A CA 1
ATOM 463 C C . ILE A 1 64 ? -7.453 -17.766 2.936 1 97.06 64 ILE A C 1
ATOM 465 O O . ILE A 1 64 ? -6.363 -17.469 2.441 1 97.06 64 ILE A O 1
ATOM 469 N N . GLY A 1 65 ? -7.836 -17.359 4.117 1 96.19 65 GLY A N 1
ATOM 470 C CA . GLY A 1 65 ? -6.945 -16.656 5.027 1 96.19 65 GLY A CA 1
ATOM 471 C C . GLY A 1 65 ? -6.281 -17.578 6.039 1 96.19 65 GLY A C 1
ATOM 472 O O . GLY A 1 65 ? -6.953 -18.375 6.691 1 96.19 65 GLY A O 1
ATOM 473 N N . LEU A 1 66 ? -4.98 -17.438 6.195 1 95.25 66 LEU A N 1
ATOM 474 C CA . LEU A 1 66 ? -4.262 -18.25 7.172 1 95.25 66 LEU A CA 1
ATOM 475 C C . LEU A 1 66 ? -3.297 -17.391 7.984 1 95.25 66 LEU A C 1
ATOM 477 O O . LEU A 1 66 ? -2.303 -17.891 8.516 1 95.25 66 LEU A O 1
ATOM 481 N N . ALA A 1 67 ? -3.525 -16.078 8.062 1 91.75 67 ALA A N 1
ATOM 482 C CA . ALA A 1 67 ? -2.643 -15.125 8.727 1 91.75 67 ALA A CA 1
ATOM 483 C C . ALA A 1 67 ? -2.354 -15.555 10.164 1 91.75 67 ALA A C 1
ATOM 485 O O . ALA A 1 67 ? -1.215 -15.461 10.633 1 91.75 67 ALA A O 1
ATOM 486 N N . PRO A 1 68 ? -3.328 -16.156 10.945 1 88.5 68 PRO A N 1
ATOM 487 C CA . PRO A 1 68 ? -3.074 -16.516 12.344 1 88.5 68 PRO A CA 1
ATOM 488 C C . PRO A 1 68 ? -2.039 -17.625 12.492 1 88.5 68 PRO A C 1
ATOM 490 O O . PRO A 1 68 ? -1.458 -17.797 13.562 1 88.5 68 PRO A O 1
ATOM 493 N N . SER A 1 69 ? -1.812 -18.328 11.391 1 88.44 69 SER A N 1
ATOM 494 C CA . SER A 1 69 ? -0.872 -19.438 11.469 1 88.44 69 SER A CA 1
ATOM 495 C C . SER A 1 69 ? 0.568 -18.938 11.531 1 88.44 69 SER A C 1
ATOM 497 O O . SER A 1 69 ? 1.469 -19.688 11.93 1 88.44 69 SER A O 1
ATOM 499 N N . GLY A 1 70 ? 0.843 -17.781 11.086 1 88.94 70 GLY A N 1
ATOM 500 C CA . GLY A 1 70 ? 2.168 -17.188 11.18 1 88.94 70 GLY A CA 1
ATOM 501 C C . GLY A 1 70 ? 3.26 -18.078 10.609 1 88.94 70 GLY A C 1
ATOM 502 O O . GLY A 1 70 ? 3.16 -18.531 9.477 1 88.94 70 GLY A O 1
ATOM 503 N N . GLY A 1 71 ? 4.188 -18.375 11.484 1 89.62 71 GLY A N 1
ATOM 504 C CA . GLY A 1 71 ? 5.348 -19.156 11.078 1 89.62 71 GLY A CA 1
ATOM 505 C C . GLY A 1 71 ? 5.043 -20.625 10.883 1 89.62 71 GLY A C 1
ATOM 506 O O . GLY A 1 71 ? 5.895 -21.391 10.406 1 89.62 71 GLY A O 1
ATOM 507 N N . ALA A 1 72 ? 3.838 -21.031 11.102 1 91.19 72 ALA A N 1
ATOM 508 C CA . ALA A 1 72 ? 3.469 -22.438 10.953 1 91.19 72 ALA A CA 1
ATOM 509 C C . ALA A 1 72 ? 2.637 -22.656 9.695 1 91.19 72 ALA A C 1
ATOM 511 O O . ALA A 1 72 ? 2.057 -23.719 9.5 1 91.19 72 ALA A O 1
ATOM 512 N N . MET A 1 73 ? 2.637 -21.562 8.828 1 92.69 73 MET A N 1
ATOM 513 C CA . MET A 1 73 ? 1.753 -21.625 7.672 1 92.69 73 MET A CA 1
ATOM 514 C C . MET A 1 73 ? 2.152 -22.766 6.738 1 92.69 73 MET A C 1
ATOM 516 O O . MET A 1 73 ? 1.301 -23.344 6.066 1 92.69 73 MET A O 1
ATOM 520 N N . HIS A 1 74 ? 3.451 -23.203 6.723 1 94.56 74 HIS A N 1
ATOM 521 C CA . HIS A 1 74 ? 3.889 -24.281 5.855 1 94.56 74 HIS A CA 1
ATOM 522 C C . HIS A 1 74 ? 3.195 -25.594 6.219 1 94.56 74 HIS A C 1
ATOM 524 O O . HIS A 1 74 ? 2.861 -26.391 5.336 1 94.56 74 HIS A O 1
ATOM 530 N N . ARG A 1 75 ? 2.891 -25.781 7.477 1 93.31 75 ARG A N 1
ATOM 531 C CA . ARG A 1 75 ? 2.193 -26.969 7.93 1 93.31 75 ARG A CA 1
ATOM 532 C C . ARG A 1 75 ? 0.729 -26.953 7.504 1 93.31 75 ARG A C 1
ATOM 534 O O . ARG A 1 75 ? 0.179 -27.969 7.086 1 93.31 75 ARG A O 1
ATOM 541 N N . GLU A 1 76 ? 0.178 -25.812 7.617 1 93.25 76 GLU A N 1
ATOM 542 C CA . GLU A 1 76 ? -1.231 -25.672 7.266 1 93.25 76 GLU A CA 1
ATOM 543 C C . GLU A 1 76 ? -1.447 -25.844 5.766 1 93.25 76 GLU A C 1
ATOM 545 O O . GLU A 1 76 ? -2.416 -26.469 5.34 1 93.25 76 GLU A O 1
ATOM 550 N N . VAL A 1 77 ? -0.549 -25.312 4.949 1 95.5 77 VAL A N 1
ATOM 551 C CA . VAL A 1 77 ? -0.675 -25.359 3.496 1 95.5 77 VAL A CA 1
ATOM 552 C C . VAL A 1 77 ? -0.504 -26.797 2.998 1 95.5 77 VAL A C 1
ATOM 554 O O . VAL A 1 77 ? -1.125 -27.188 2.012 1 95.5 77 VAL A O 1
ATOM 557 N N . ARG A 1 78 ? 0.281 -27.578 3.666 1 93.12 78 ARG A N 1
ATOM 558 C CA . ARG A 1 78 ? 0.536 -28.969 3.273 1 93.12 78 ARG A CA 1
ATOM 559 C C . ARG A 1 78 ? -0.757 -29.766 3.242 1 93.12 78 ARG A C 1
ATOM 561 O O . ARG A 1 78 ? -0.887 -30.719 2.457 1 93.12 78 ARG A O 1
ATOM 568 N N . LYS A 1 79 ? -1.723 -29.328 3.969 1 93.06 79 LYS A N 1
ATOM 569 C CA . LYS A 1 79 ? -3.008 -30.016 4.02 1 93.06 79 LYS A CA 1
ATOM 570 C C . LYS A 1 79 ? -3.754 -29.891 2.695 1 93.06 79 LYS A C 1
ATOM 572 O O . LYS A 1 79 ? -4.688 -30.656 2.43 1 93.06 79 LYS A O 1
ATOM 577 N N . PHE A 1 80 ? -3.309 -28.953 1.856 1 95.56 80 PHE A N 1
ATOM 578 C CA . PHE A 1 80 ? -4.059 -28.656 0.643 1 95.56 80 PHE A CA 1
ATOM 579 C C . PHE A 1 80 ? -3.289 -29.094 -0.594 1 95.56 80 PHE A C 1
ATOM 581 O O . PHE A 1 80 ? -3.803 -29.031 -1.712 1 95.56 80 PHE A O 1
ATOM 588 N N . ILE A 1 81 ? -2.104 -29.641 -0.493 1 95.88 81 ILE A N 1
ATOM 589 C CA . ILE A 1 81 ? -1.188 -29.844 -1.611 1 95.88 81 ILE A CA 1
ATOM 590 C C . ILE A 1 81 ? -1.749 -30.906 -2.553 1 95.88 81 ILE A C 1
ATOM 592 O O . ILE A 1 81 ? -1.474 -30.891 -3.754 1 95.88 81 ILE A O 1
ATOM 596 N N . ALA A 1 82 ? -2.576 -31.797 -2.113 1 96 82 ALA A N 1
ATOM 597 C CA . ALA A 1 82 ? -3.104 -32.875 -2.939 1 96 82 ALA A CA 1
ATOM 598 C C . ALA A 1 82 ? -4.391 -32.469 -3.641 1 96 82 ALA A C 1
ATOM 600 O O . ALA A 1 82 ? -4.844 -33.125 -4.574 1 96 82 ALA A O 1
ATOM 601 N N . ASP A 1 83 ? -4.957 -31.391 -3.238 1 97 83 ASP A N 1
ATOM 602 C CA . ASP A 1 83 ? -6.305 -31.031 -3.67 1 97 83 ASP A CA 1
ATOM 603 C C . ASP A 1 83 ? -6.266 -29.984 -4.789 1 97 83 ASP A C 1
ATOM 605 O O . ASP A 1 83 ? -7.289 -29.688 -5.402 1 97 83 ASP A O 1
ATOM 609 N N . TYR A 1 84 ? -5.09 -29.438 -5.125 1 98.31 84 TYR A N 1
ATOM 610 C CA . TYR A 1 84 ? -4.984 -28.359 -6.09 1 98.31 84 TYR A CA 1
ATOM 611 C C . TYR A 1 84 ? -3.848 -28.609 -7.07 1 98.31 84 TYR A C 1
ATOM 613 O O . TYR A 1 84 ? -2.932 -29.375 -6.785 1 98.31 84 TYR A O 1
ATOM 621 N N . ASP A 1 85 ? -3.979 -27.969 -8.211 1 98.38 85 ASP A N 1
ATOM 622 C CA . ASP A 1 85 ? -2.873 -27.969 -9.164 1 98.38 85 ASP A CA 1
ATOM 623 C C . ASP A 1 85 ? -1.809 -26.953 -8.773 1 98.38 85 ASP A C 1
ATOM 625 O O . ASP A 1 85 ? -0.611 -27.219 -8.883 1 98.38 85 ASP A O 1
ATOM 629 N N . TYR A 1 86 ? -2.254 -25.812 -8.289 1 98.69 86 TYR A N 1
ATOM 630 C CA . TYR A 1 86 ? -1.372 -24.719 -7.902 1 98.69 86 TYR A CA 1
ATOM 631 C C . TYR A 1 86 ? -1.813 -24.094 -6.578 1 98.69 86 TYR A C 1
ATOM 633 O O . TYR A 1 86 ? -3.012 -24.016 -6.293 1 98.69 86 TYR A O 1
ATOM 641 N N . ILE A 1 87 ? -0.857 -23.688 -5.762 1 98.81 87 ILE A N 1
ATOM 642 C CA . ILE A 1 87 ? -1.077 -22.891 -4.562 1 98.81 87 ILE A CA 1
ATOM 643 C C . ILE A 1 87 ? -0.24 -21.609 -4.633 1 98.81 87 ILE A C 1
ATOM 645 O O . ILE A 1 87 ? 0.967 -21.672 -4.883 1 98.81 87 ILE A O 1
ATOM 649 N N . VAL A 1 88 ? -0.883 -20.5 -4.516 1 98.88 88 VAL A N 1
ATOM 650 C CA . VAL A 1 88 ? -0.218 -19.188 -4.473 1 98.88 88 VAL A CA 1
ATOM 651 C C . VAL A 1 88 ? -0.28 -18.625 -3.055 1 98.88 88 VAL A C 1
ATOM 653 O O . VAL A 1 88 ? -1.351 -18.578 -2.443 1 98.88 88 VAL A O 1
ATOM 656 N N . VAL A 1 89 ? 0.855 -18.25 -2.504 1 98.5 89 VAL A N 1
ATOM 657 C CA . VAL A 1 89 ? 0.903 -17.688 -1.159 1 98.5 89 VAL A CA 1
ATOM 658 C C . VAL A 1 89 ? 1.17 -16.188 -1.236 1 98.5 89 VAL A C 1
ATOM 660 O O . VAL A 1 89 ? 2.201 -15.758 -1.761 1 98.5 89 VAL A O 1
ATOM 663 N N . ASP A 1 90 ? 0.278 -15.367 -0.702 1 98.12 90 ASP A N 1
ATOM 664 C CA . ASP A 1 90 ? 0.398 -13.914 -0.597 1 98.12 90 ASP A CA 1
ATOM 665 C C . ASP A 1 90 ? 0.928 -13.508 0.775 1 98.12 90 ASP A C 1
ATOM 667 O O . ASP A 1 90 ? 0.192 -13.531 1.764 1 98.12 90 ASP A O 1
ATOM 671 N N . CYS A 1 91 ? 2.119 -13.055 0.827 1 96.88 91 CYS A N 1
ATOM 672 C CA . CYS A 1 91 ? 2.777 -12.789 2.1 1 96.88 91 CYS A CA 1
ATOM 673 C C . CYS A 1 91 ? 2.576 -11.336 2.521 1 96.88 91 CYS A C 1
ATOM 675 O O . CYS A 1 91 ? 2.428 -10.453 1.675 1 96.88 91 CYS A O 1
ATOM 677 N N . PRO A 1 92 ? 2.555 -11.055 3.797 1 93.25 92 PRO A N 1
ATOM 678 C CA . PRO A 1 92 ? 2.414 -9.688 4.297 1 93.25 92 PRO A CA 1
ATOM 679 C C . PRO A 1 92 ? 3.697 -8.875 4.16 1 93.25 92 PRO A C 1
ATOM 681 O O . PRO A 1 92 ? 4.773 -9.445 3.951 1 93.25 92 PRO A O 1
ATOM 684 N N . PRO A 1 93 ? 3.4 -7.508 4.227 1 89.19 93 PRO A N 1
ATOM 685 C CA . PRO A 1 93 ? 4.602 -6.672 4.297 1 89.19 93 PRO A CA 1
ATOM 686 C C . PRO A 1 93 ? 5.266 -6.707 5.672 1 89.19 93 PRO A C 1
ATOM 688 O O . PRO A 1 93 ? 4.613 -6.434 6.684 1 89.19 93 PRO A O 1
ATOM 691 N N . ALA A 1 94 ? 6.387 -7.273 5.84 1 75.31 94 ALA A N 1
ATOM 692 C CA . ALA A 1 94 ? 7.027 -7.277 7.152 1 75.31 94 ALA A CA 1
ATOM 693 C C . ALA A 1 94 ? 8.516 -7.59 7.035 1 75.31 94 ALA A C 1
ATOM 695 O O . ALA A 1 94 ? 8.898 -8.625 6.484 1 75.31 94 ALA A O 1
ATOM 696 N N . VAL A 1 95 ? 9.18 -6.734 7.625 1 66.69 95 VAL A N 1
ATOM 697 C CA . VAL A 1 95 ? 10.633 -6.895 7.625 1 66.69 95 VAL A CA 1
ATOM 698 C C . VAL A 1 95 ? 11.008 -8.18 8.359 1 66.69 95 VAL A C 1
ATOM 700 O O . VAL A 1 95 ? 11.898 -8.914 7.922 1 66.69 95 VAL A O 1
ATOM 703 N N . HIS A 1 96 ? 10.305 -8.508 9.336 1 67.81 96 HIS A N 1
ATOM 704 C CA . HIS A 1 96 ? 10.648 -9.688 10.125 1 67.81 96 HIS A CA 1
ATOM 705 C C . HIS A 1 96 ? 9.508 -10.695 10.141 1 67.81 96 HIS A C 1
ATOM 707 O O . HIS A 1 96 ? 9.344 -11.445 11.109 1 67.81 96 HIS A O 1
ATOM 713 N N . SER A 1 97 ? 8.875 -10.875 9.047 1 72.25 97 SER A N 1
ATOM 714 C CA . SER A 1 97 ? 7.703 -11.734 9.07 1 72.25 97 SER A CA 1
ATOM 715 C C . SER A 1 97 ? 8.094 -13.211 9.016 1 72.25 97 SER A C 1
ATOM 717 O O . SER A 1 97 ? 8.773 -13.641 8.078 1 72.25 97 SER A O 1
ATOM 719 N N . PRO A 1 98 ? 7.668 -13.984 9.969 1 86.06 98 PRO A N 1
ATOM 720 C CA . PRO A 1 98 ? 7.887 -15.43 9.922 1 86.06 98 PRO A CA 1
ATOM 721 C C . PRO A 1 98 ? 7.102 -16.109 8.805 1 86.06 98 PRO A C 1
ATOM 723 O O . PRO A 1 98 ? 7.484 -17.188 8.336 1 86.06 98 PRO A O 1
ATOM 726 N N . ALA A 1 99 ? 6.078 -15.461 8.352 1 90.38 99 ALA A N 1
ATOM 727 C CA . ALA A 1 99 ? 5.223 -16.047 7.32 1 90.38 99 ALA A CA 1
ATOM 728 C C . ALA A 1 99 ? 5.992 -16.219 6.016 1 90.38 99 ALA A C 1
ATOM 730 O O . ALA A 1 99 ? 5.914 -17.281 5.383 1 90.38 99 ALA A O 1
ATOM 731 N N . SER A 1 100 ? 6.766 -15.211 5.629 1 93.81 100 SER A N 1
ATOM 732 C CA . SER A 1 100 ? 7.512 -15.273 4.375 1 93.81 100 SER A CA 1
ATOM 733 C C . SER A 1 100 ? 8.562 -16.391 4.41 1 93.81 100 SER A C 1
ATOM 735 O O . SER A 1 100 ? 8.664 -17.172 3.469 1 93.81 100 SER A O 1
ATOM 737 N N . SER A 1 101 ? 9.242 -16.469 5.527 1 93.25 101 SER A N 1
ATOM 738 C CA . SER A 1 101 ? 10.25 -17.516 5.676 1 93.25 101 SER A CA 1
ATOM 739 C C . SER A 1 101 ? 9.617 -18.906 5.621 1 93.25 101 SER A C 1
ATOM 741 O O . SER A 1 101 ? 10.141 -19.797 4.957 1 93.25 101 SER A O 1
ATOM 743 N N . SER A 1 102 ? 8.547 -19.047 6.262 1 94.81 102 SER A N 1
ATOM 744 C CA . SER A 1 102 ? 7.828 -20.312 6.281 1 94.81 102 SER A CA 1
ATOM 745 C C . SER A 1 102 ? 7.332 -20.688 4.891 1 94.81 102 SER A C 1
ATOM 747 O O . SER A 1 102 ? 7.449 -21.844 4.477 1 94.81 102 SER A O 1
ATOM 749 N N . ALA A 1 103 ? 6.805 -19.75 4.152 1 96.5 103 ALA A N 1
ATOM 750 C CA . ALA A 1 103 ? 6.293 -19.984 2.807 1 96.5 103 ALA A CA 1
ATOM 751 C C . ALA A 1 103 ? 7.41 -20.406 1.86 1 96.5 103 ALA A C 1
ATOM 753 O O . ALA A 1 103 ? 7.238 -21.328 1.063 1 96.5 103 ALA A O 1
ATOM 754 N N . LEU A 1 104 ? 8.547 -19.766 1.97 1 96.62 104 LEU A N 1
ATOM 755 C CA . LEU A 1 104 ? 9.672 -20.016 1.07 1 96.62 104 LEU A CA 1
ATOM 756 C C . LEU A 1 104 ? 10.211 -21.422 1.251 1 96.62 104 LEU A C 1
ATOM 758 O O . LEU A 1 104 ? 10.742 -22.016 0.31 1 96.62 104 LEU A O 1
ATOM 762 N N . LEU A 1 105 ? 9.961 -22 2.379 1 94.94 105 LEU A N 1
ATOM 763 C CA . LEU A 1 105 ? 10.453 -23.344 2.684 1 94.94 105 LEU A CA 1
ATOM 764 C C . LEU A 1 105 ? 9.75 -24.391 1.823 1 94.94 105 LEU A C 1
ATOM 766 O O . LEU A 1 105 ? 10.32 -25.438 1.526 1 94.94 105 LEU A O 1
ATOM 770 N N . ILE A 1 106 ? 8.594 -24.125 1.373 1 95.88 106 ILE A N 1
ATOM 771 C CA . ILE A 1 106 ? 7.82 -25.156 0.695 1 95.88 106 ILE A CA 1
ATOM 772 C C . ILE A 1 106 ? 7.516 -24.719 -0.735 1 95.88 106 ILE A C 1
ATOM 774 O O . ILE A 1 106 ? 6.738 -25.359 -1.438 1 95.88 106 ILE A O 1
ATOM 778 N N . SER A 1 107 ? 8.062 -23.609 -1.193 1 97.75 107 SER A N 1
ATOM 779 C CA . SER A 1 107 ? 7.699 -23.031 -2.482 1 97.75 107 SER A CA 1
ATOM 780 C C . SER A 1 107 ? 8.57 -23.594 -3.604 1 97.75 107 SER A C 1
ATOM 782 O O . SER A 1 107 ? 9.742 -23.891 -3.393 1 97.75 107 SER A O 1
ATOM 784 N N . ASP A 1 108 ? 7.965 -23.766 -4.758 1 97.94 108 ASP A N 1
ATOM 785 C CA . ASP A 1 108 ? 8.719 -24.062 -5.969 1 97.94 108 ASP A CA 1
ATOM 786 C C . ASP A 1 108 ? 9.328 -22.781 -6.562 1 97.94 108 ASP A C 1
ATOM 788 O O . ASP A 1 108 ? 10.477 -22.781 -7.008 1 97.94 108 ASP A O 1
ATOM 792 N N . ILE A 1 109 ? 8.531 -21.719 -6.547 1 98.44 109 ILE A N 1
ATOM 793 C CA . ILE A 1 109 ? 8.953 -20.422 -7.074 1 98.44 109 ILE A CA 1
ATOM 794 C C . ILE A 1 109 ? 8.602 -19.328 -6.074 1 98.44 109 ILE A C 1
ATOM 796 O O . ILE A 1 109 ? 7.551 -19.375 -5.43 1 98.44 109 ILE A O 1
ATOM 800 N N . ALA A 1 110 ? 9.523 -18.422 -5.973 1 98.25 110 ALA A N 1
ATOM 801 C CA . ALA A 1 110 ? 9.258 -17.172 -5.254 1 98.25 110 ALA A CA 1
ATOM 802 C C . ALA A 1 110 ? 9.375 -15.969 -6.18 1 98.25 110 ALA A C 1
ATOM 804 O O . ALA A 1 110 ? 10.344 -15.844 -6.934 1 98.25 110 ALA A O 1
ATOM 805 N N . ILE A 1 111 ? 8.359 -15.141 -6.109 1 98.56 111 ILE A N 1
ATOM 806 C CA . ILE A 1 111 ? 8.352 -13.93 -6.914 1 98.56 111 ILE A CA 1
ATOM 807 C C . ILE A 1 111 ? 8.43 -12.703 -6 1 98.56 111 ILE A C 1
ATOM 809 O O . ILE A 1 111 ? 7.656 -12.586 -5.047 1 98.56 111 ILE A O 1
ATOM 813 N N . ILE A 1 112 ? 9.344 -11.812 -6.305 1 97.25 112 ILE A N 1
ATOM 814 C CA . ILE A 1 112 ? 9.531 -10.57 -5.562 1 97.25 112 ILE A CA 1
ATOM 815 C C . ILE A 1 112 ? 9.109 -9.383 -6.43 1 97.25 112 ILE A C 1
ATOM 817 O O . ILE A 1 112 ? 9.898 -8.883 -7.234 1 97.25 112 ILE A O 1
ATOM 821 N N . PRO A 1 113 ? 7.898 -8.93 -6.242 1 97.81 113 PRO A N 1
ATOM 822 C CA . PRO A 1 113 ? 7.523 -7.707 -6.953 1 97.81 113 PRO A CA 1
ATOM 823 C C . PRO A 1 113 ? 8.258 -6.469 -6.43 1 97.81 113 PRO A C 1
ATOM 825 O O . PRO A 1 113 ? 8.367 -6.285 -5.219 1 97.81 113 PRO A O 1
ATOM 828 N N . VAL A 1 114 ? 8.727 -5.672 -7.367 1 95.56 114 VAL A N 1
ATOM 829 C CA . VAL A 1 114 ? 9.461 -4.453 -7.031 1 95.56 114 VAL A CA 1
ATOM 830 C C . VAL A 1 114 ? 8.984 -3.305 -7.918 1 95.56 114 VAL A C 1
ATOM 832 O O . VAL A 1 114 ? 8.852 -3.465 -9.133 1 95.56 114 VAL A O 1
ATOM 835 N N . VAL A 1 115 ? 8.633 -2.199 -7.285 1 93.56 115 VAL A N 1
ATOM 836 C CA . VAL A 1 115 ? 8.43 -0.978 -8.055 1 93.56 115 VAL A CA 1
ATOM 837 C C . VAL A 1 115 ? 9.773 -0.422 -8.516 1 93.56 115 VAL A C 1
ATOM 839 O O . VAL A 1 115 ? 10.641 -0.107 -7.691 1 93.56 115 VAL A O 1
ATOM 842 N N . PRO A 1 116 ? 9.961 -0.361 -9.812 1 92.69 116 PRO A N 1
ATOM 843 C CA . PRO A 1 116 ? 11.281 0.089 -10.273 1 92.69 116 PRO A CA 1
ATOM 844 C C . PRO A 1 116 ? 11.469 1.598 -10.141 1 92.69 116 PRO A C 1
ATOM 846 O O . PRO A 1 116 ? 11.414 2.322 -11.133 1 92.69 116 PRO A O 1
ATOM 849 N N . SER A 1 117 ? 11.742 1.981 -8.969 1 89.06 117 SER A N 1
ATOM 850 C CA . SER A 1 117 ? 12.07 3.35 -8.578 1 89.06 117 SER A CA 1
ATOM 851 C C . SER A 1 117 ? 13.219 3.377 -7.57 1 89.06 117 SER A C 1
ATOM 853 O O . SER A 1 117 ? 13.336 2.48 -6.73 1 89.06 117 SER A O 1
ATOM 855 N N . PRO A 1 118 ? 14.016 4.367 -7.629 1 83.19 118 PRO A N 1
ATOM 856 C CA . PRO A 1 118 ? 15.203 4.402 -6.777 1 83.19 118 PRO A CA 1
ATOM 857 C C . PRO A 1 118 ? 14.875 4.227 -5.297 1 83.19 118 PRO A C 1
ATOM 859 O O . PRO A 1 118 ? 15.5 3.414 -4.613 1 83.19 118 PRO A O 1
ATOM 862 N N . PRO A 1 119 ? 13.852 4.844 -4.828 1 83 119 PRO A N 1
ATOM 863 C CA . PRO A 1 119 ? 13.562 4.672 -3.404 1 83 119 PRO A CA 1
ATOM 864 C C . PRO A 1 119 ? 13.102 3.256 -3.062 1 83 119 PRO A C 1
ATOM 866 O O . PRO A 1 119 ? 13.102 2.871 -1.891 1 83 119 PRO A O 1
ATOM 869 N N . ASP A 1 120 ? 12.75 2.498 -4.055 1 87.69 120 ASP A N 1
ATOM 870 C CA . ASP A 1 120 ? 12.156 1.188 -3.811 1 87.69 120 ASP A CA 1
ATOM 871 C C . ASP A 1 120 ? 13.18 0.074 -4.012 1 87.69 120 ASP A C 1
ATOM 873 O O . ASP A 1 120 ? 12.93 -1.082 -3.666 1 87.69 120 ASP A O 1
ATOM 877 N N . LEU A 1 121 ? 14.32 0.344 -4.508 1 87.31 121 LEU A N 1
ATOM 878 C CA . LEU A 1 121 ? 15.297 -0.67 -4.895 1 87.31 121 LEU A CA 1
ATOM 879 C C . LEU A 1 121 ? 15.844 -1.388 -3.666 1 87.31 121 LEU A C 1
ATOM 881 O O . LEU A 1 121 ? 16.188 -2.57 -3.734 1 87.31 121 LEU A O 1
ATOM 885 N N . TRP A 1 122 ? 15.898 -0.69 -2.596 1 83.06 122 TRP A N 1
ATOM 886 C CA . TRP A 1 122 ? 16.375 -1.303 -1.359 1 83.06 122 TRP A CA 1
ATOM 887 C C . TRP A 1 122 ? 15.516 -2.504 -0.981 1 83.06 122 TRP A C 1
ATOM 889 O O . TRP A 1 122 ? 16.016 -3.48 -0.418 1 83.06 122 TRP A O 1
ATOM 899 N N . ALA A 1 123 ? 14.25 -2.393 -1.212 1 84.62 123 ALA A N 1
ATOM 900 C CA . ALA A 1 123 ? 13.297 -3.445 -0.868 1 84.62 123 ALA A CA 1
ATOM 901 C C . ALA A 1 123 ? 13.633 -4.746 -1.596 1 84.62 123 ALA A C 1
ATOM 903 O O . ALA A 1 123 ? 13.43 -5.836 -1.055 1 84.62 123 ALA A O 1
ATOM 904 N N . ALA A 1 124 ? 14.172 -4.594 -2.752 1 89.38 124 ALA A N 1
ATOM 905 C CA . ALA A 1 124 ? 14.594 -5.773 -3.502 1 89.38 124 ALA A CA 1
ATOM 906 C C . ALA A 1 124 ? 15.766 -6.473 -2.814 1 89.38 124 ALA A C 1
ATOM 908 O O . ALA A 1 124 ? 15.797 -7.699 -2.719 1 89.38 124 ALA A O 1
ATOM 909 N N . VAL A 1 125 ? 16.641 -5.672 -2.311 1 88.81 125 VAL A N 1
ATOM 910 C CA . VAL A 1 125 ? 17.844 -6.207 -1.689 1 88.81 125 VAL A CA 1
ATOM 911 C C . VAL A 1 125 ? 17.484 -7.051 -0.472 1 88.81 125 VAL A C 1
ATOM 913 O O . VAL A 1 125 ? 17.922 -8.188 -0.336 1 88.81 125 VAL A O 1
ATOM 916 N N . ALA A 1 126 ? 16.641 -6.5 0.343 1 88 126 ALA A N 1
ATOM 917 C CA . ALA A 1 126 ? 16.234 -7.195 1.562 1 88 126 ALA A CA 1
ATOM 918 C C . ALA A 1 126 ? 15.477 -8.477 1.233 1 88 126 ALA A C 1
ATOM 920 O O . ALA A 1 126 ? 15.719 -9.523 1.848 1 88 126 ALA A O 1
ATOM 921 N N . ALA A 1 127 ? 14.633 -8.422 0.328 1 93.31 127 ALA A N 1
ATOM 922 C CA . ALA A 1 127 ? 13.844 -9.586 -0.065 1 93.31 127 ALA A CA 1
ATOM 923 C C . ALA A 1 127 ? 14.734 -10.664 -0.677 1 93.31 127 ALA A C 1
ATOM 925 O O . ALA A 1 127 ? 14.578 -11.852 -0.376 1 93.31 127 ALA A O 1
ATOM 926 N N . LYS A 1 128 ? 15.672 -10.242 -1.491 1 93.56 128 LYS A N 1
ATOM 927 C CA . LYS A 1 128 ? 16.609 -11.18 -2.109 1 93.56 128 LYS A CA 1
ATOM 928 C C . LYS A 1 128 ? 17.438 -11.906 -1.054 1 93.56 128 LYS A C 1
ATOM 930 O O . LYS A 1 128 ? 17.656 -13.117 -1.161 1 93.56 128 LYS A O 1
ATOM 935 N N . ALA A 1 129 ? 17.844 -11.172 -0.086 1 91.69 129 ALA A N 1
ATOM 936 C CA . ALA A 1 129 ? 18.641 -11.773 0.984 1 91.69 129 ALA A CA 1
ATOM 937 C C . ALA A 1 129 ? 17.844 -12.852 1.712 1 91.69 129 ALA A C 1
ATOM 939 O O . ALA A 1 129 ? 18.359 -13.93 2.002 1 91.69 129 ALA A O 1
ATOM 940 N N . LEU A 1 130 ? 16.656 -12.562 1.944 1 92.19 130 LEU A N 1
ATOM 941 C CA . LEU A 1 130 ? 15.789 -13.531 2.598 1 92.19 130 LEU A CA 1
ATOM 942 C C . LEU A 1 130 ? 15.602 -14.766 1.721 1 92.19 130 LEU A C 1
ATOM 944 O O . LEU A 1 130 ? 15.633 -15.898 2.215 1 92.19 130 LEU A O 1
ATOM 948 N N . ALA A 1 131 ? 15.383 -14.555 0.474 1 94.62 131 ALA A N 1
ATOM 949 C CA . ALA A 1 131 ? 15.203 -15.656 -0.472 1 94.62 131 ALA A CA 1
ATOM 950 C C . ALA A 1 131 ? 16.453 -16.531 -0.538 1 94.62 131 ALA A C 1
ATOM 952 O O . ALA A 1 131 ? 16.359 -17.75 -0.558 1 94.62 131 ALA A O 1
ATOM 953 N N . GLN A 1 132 ? 17.547 -15.867 -0.562 1 94.12 132 GLN A N 1
ATOM 954 C CA . GLN A 1 132 ? 18.812 -16.594 -0.627 1 94.12 132 GLN A CA 1
ATOM 955 C C . GLN A 1 132 ? 19.016 -17.438 0.627 1 94.12 132 GLN A C 1
ATOM 957 O O . GLN A 1 132 ? 19.516 -18.562 0.549 1 94.12 1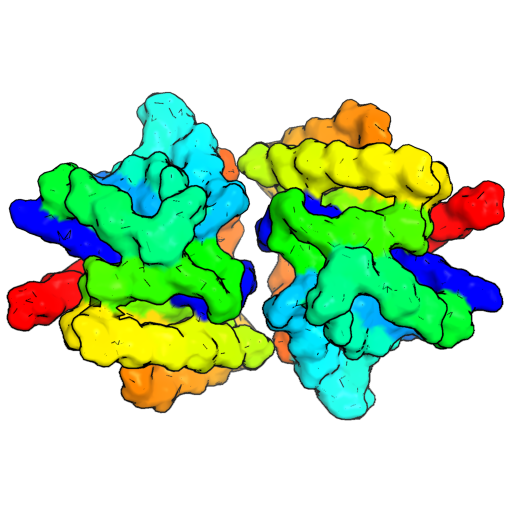32 GLN A O 1
ATOM 962 N N . GLN A 1 133 ? 18.656 -16.906 1.686 1 93.62 133 GLN A N 1
ATOM 963 C CA . GLN A 1 133 ? 18.719 -17.672 2.926 1 93.62 133 GLN A CA 1
ATOM 964 C C . GLN A 1 133 ? 17.797 -18.891 2.871 1 93.62 133 GLN A C 1
ATOM 966 O O . GLN A 1 133 ? 18.172 -19.969 3.318 1 93.62 133 GLN A O 1
ATOM 971 N N . ALA A 1 134 ? 16.641 -18.703 2.381 1 94.44 134 ALA A N 1
ATOM 972 C CA . ALA A 1 134 ? 15.672 -19.797 2.264 1 94.44 134 ALA A CA 1
ATOM 973 C C . ALA A 1 134 ? 16.188 -20.891 1.326 1 94.44 134 ALA A C 1
ATOM 975 O O . ALA A 1 134 ? 15.891 -22.078 1.52 1 94.44 134 ALA A O 1
ATOM 976 N N . GLN A 1 135 ? 16.922 -20.484 0.295 1 95.44 135 GLN A N 1
ATOM 977 C CA . GLN A 1 135 ? 17.453 -21.422 -0.691 1 95.44 135 GLN A CA 1
ATOM 978 C C . GLN A 1 135 ? 18.453 -22.375 -0.058 1 95.44 135 GLN A C 1
ATOM 980 O O . GLN A 1 135 ? 18.75 -23.438 -0.615 1 95.44 135 GLN A O 1
ATOM 985 N N . VAL A 1 136 ? 19.016 -22.016 1.088 1 95.62 136 VAL A N 1
ATOM 986 C CA . VAL A 1 136 ? 19.938 -22.906 1.81 1 95.62 136 VAL A CA 1
ATOM 987 C C . VAL A 1 136 ? 19.172 -24.141 2.287 1 95.62 136 VAL A C 1
ATOM 989 O O . VAL A 1 136 ? 19.703 -25.266 2.227 1 95.62 136 VAL A O 1
ATOM 992 N N . THR A 1 137 ? 18.031 -24 2.709 1 95.12 137 THR A N 1
ATOM 993 C CA . THR A 1 137 ? 17.203 -25.094 3.211 1 95.12 137 THR A CA 1
ATOM 994 C C . THR A 1 137 ? 16.359 -25.688 2.09 1 95.12 137 THR A C 1
ATOM 996 O O . THR A 1 137 ? 16.203 -26.906 2 1 95.12 137 THR A O 1
ATOM 999 N N . ASN A 1 138 ? 15.797 -24.844 1.233 1 96.62 138 ASN A N 1
ATOM 1000 C CA . ASN A 1 138 ? 15.039 -25.234 0.052 1 96.62 138 ASN A CA 1
ATOM 1001 C C . ASN A 1 138 ? 15.859 -25.062 -1.225 1 96.62 138 ASN A C 1
ATOM 1003 O O . ASN A 1 138 ? 15.672 -24.078 -1.953 1 96.62 138 ASN A O 1
ATOM 1007 N N . GLU A 1 139 ? 16.562 -26.031 -1.609 1 95.75 139 GLU A N 1
ATOM 1008 C CA . GLU A 1 139 ? 17.578 -25.938 -2.664 1 95.75 139 GLU A CA 1
ATOM 1009 C C . GLU A 1 139 ? 16.922 -25.844 -4.043 1 95.75 139 GLU A C 1
ATOM 1011 O O . GLU A 1 139 ? 17.547 -25.422 -5.012 1 95.75 139 GLU A O 1
ATOM 1016 N N . THR A 1 140 ? 15.727 -26.234 -4.121 1 95.75 140 THR A N 1
ATOM 1017 C CA . THR A 1 140 ? 15.078 -26.266 -5.43 1 95.75 140 THR A CA 1
ATOM 1018 C C . THR A 1 140 ? 14.281 -24.984 -5.66 1 95.75 140 THR A C 1
ATOM 1020 O O . THR A 1 140 ? 13.734 -24.766 -6.742 1 95.75 140 THR A O 1
ATOM 1023 N N . LEU A 1 141 ? 14.266 -24.125 -4.668 1 97 141 LEU A N 1
ATOM 1024 C CA . LEU A 1 141 ? 13.531 -22.875 -4.773 1 97 141 LEU A CA 1
ATOM 1025 C C . LEU A 1 141 ? 14.117 -21.984 -5.863 1 97 141 LEU A C 1
ATOM 1027 O O . LEU A 1 141 ? 15.32 -21.703 -5.852 1 97 141 LEU A O 1
ATOM 1031 N N . ARG A 1 142 ? 13.289 -21.641 -6.773 1 97 142 ARG A N 1
ATOM 1032 C CA . ARG A 1 142 ? 13.672 -20.656 -7.777 1 97 142 ARG A CA 1
ATOM 1033 C C . ARG A 1 142 ? 13.086 -19.297 -7.453 1 97 142 ARG A C 1
ATOM 1035 O O . ARG A 1 142 ? 11.898 -19.172 -7.145 1 97 142 ARG A O 1
ATOM 1042 N N . VAL A 1 143 ? 13.922 -18.281 -7.551 1 97 143 VAL A N 1
ATOM 1043 C CA . VAL A 1 143 ? 13.508 -16.938 -7.16 1 97 143 VAL A CA 1
ATOM 1044 C C . VAL A 1 143 ? 13.633 -15.992 -8.352 1 97 143 VAL A C 1
ATOM 1046 O O . VAL A 1 143 ? 14.602 -16.062 -9.117 1 97 143 VAL A O 1
ATOM 1049 N N . ARG A 1 144 ? 12.617 -15.156 -8.5 1 97.19 144 ARG A N 1
ATOM 1050 C CA . ARG A 1 144 ? 12.625 -14.133 -9.539 1 97.19 144 ARG A CA 1
ATOM 1051 C C . ARG A 1 144 ? 12.164 -12.789 -8.992 1 97.19 144 ARG A C 1
ATOM 1053 O O . ARG A 1 144 ? 11.359 -12.727 -8.062 1 97.19 144 ARG A O 1
ATOM 1060 N N . VAL A 1 145 ? 12.75 -11.742 -9.57 1 97 145 VAL A N 1
ATOM 1061 C CA . VAL A 1 145 ? 12.266 -10.391 -9.328 1 97 145 VAL A CA 1
ATOM 1062 C C . VAL A 1 145 ? 11.305 -9.984 -10.438 1 97 145 VAL A C 1
ATOM 1064 O O . VAL A 1 145 ? 11.555 -10.258 -11.617 1 97 145 VAL A O 1
ATOM 1067 N N . LEU A 1 146 ? 10.164 -9.398 -10.062 1 97.88 146 LEU A N 1
ATOM 1068 C CA . LEU A 1 146 ? 9.188 -8.883 -11.016 1 97.88 146 LEU A CA 1
ATOM 1069 C C . LEU A 1 146 ? 9.102 -7.359 -10.938 1 97.88 146 LEU A C 1
ATOM 1071 O O . LEU A 1 146 ? 8.781 -6.805 -9.883 1 97.88 146 LEU A O 1
ATOM 1075 N N . ALA A 1 147 ? 9.414 -6.688 -12.07 1 96.69 147 ALA A N 1
ATOM 1076 C CA . ALA A 1 147 ? 9.125 -5.254 -12.133 1 96.69 147 ALA A CA 1
ATOM 1077 C C . ALA A 1 147 ? 7.625 -4.996 -12.172 1 96.69 147 ALA A C 1
ATOM 1079 O O . ALA A 1 147 ? 6.957 -5.336 -13.156 1 96.69 147 ALA A O 1
ATOM 1080 N N . ASN A 1 148 ? 7.129 -4.453 -11.055 1 97 148 ASN A N 1
ATOM 1081 C CA . ASN A 1 148 ? 5.699 -4.199 -10.914 1 97 148 ASN A CA 1
ATOM 1082 C C . ASN A 1 148 ? 5.398 -2.707 -10.82 1 97 148 ASN A C 1
ATOM 1084 O O . ASN A 1 148 ? 6.258 -1.919 -10.43 1 97 148 ASN A O 1
ATOM 1088 N N . MET A 1 149 ? 4.191 -2.293 -11.258 1 94.44 149 MET A N 1
ATOM 1089 C CA . MET A 1 149 ? 3.734 -0.906 -11.273 1 94.44 149 MET A CA 1
ATOM 1090 C C . MET A 1 149 ? 4.691 -0.025 -12.07 1 94.44 149 MET A C 1
ATOM 1092 O O . MET A 1 149 ? 5.059 1.062 -11.617 1 94.44 149 MET A O 1
ATOM 1096 N N . VAL A 1 150 ? 5.078 -0.507 -13.195 1 93.75 150 VAL A N 1
ATOM 1097 C CA . VAL A 1 150 ? 6.082 0.148 -14.023 1 93.75 150 VAL A CA 1
ATOM 1098 C C . VAL A 1 150 ? 5.469 1.371 -14.703 1 93.75 150 VAL A C 1
ATOM 1100 O O . VAL A 1 150 ? 4.41 1.276 -15.328 1 93.75 150 VAL A O 1
ATOM 1103 N N . GLN A 1 151 ? 6.129 2.465 -14.5 1 85 151 GLN A N 1
ATOM 1104 C CA . GLN A 1 151 ? 5.824 3.658 -15.281 1 85 151 GLN A CA 1
ATOM 1105 C C . GLN A 1 151 ? 6.738 3.771 -16.5 1 85 151 GLN A C 1
ATOM 1107 O O . GLN A 1 151 ? 7.82 4.359 -16.406 1 85 151 GLN A O 1
ATOM 1112 N N . ARG A 1 152 ? 6.309 3.404 -17.562 1 77.94 152 ARG A N 1
ATOM 1113 C CA . ARG A 1 152 ? 7.164 3.174 -18.719 1 77.94 152 ARG A CA 1
ATOM 1114 C C . ARG A 1 152 ? 7.695 4.492 -19.281 1 77.94 152 ARG A C 1
ATOM 1116 O O . ARG A 1 152 ? 8.758 4.523 -19.906 1 77.94 152 ARG A O 1
ATOM 1123 N N . ARG A 1 153 ? 7.059 5.5 -19 1 74.31 153 ARG A N 1
ATOM 1124 C CA . ARG A 1 153 ? 7.461 6.766 -19.609 1 74.31 153 ARG A CA 1
ATOM 1125 C C . ARG A 1 153 ? 8.438 7.516 -18.703 1 74.31 153 ARG A C 1
ATOM 1127 O O . ARG A 1 153 ? 8.953 8.57 -19.078 1 74.31 153 ARG A O 1
ATOM 1134 N N . VAL A 1 154 ? 8.711 6.895 -17.594 1 73.75 154 VAL A N 1
ATOM 1135 C CA . VAL A 1 154 ? 9.586 7.562 -16.625 1 73.75 154 VAL A CA 1
ATOM 1136 C C . VAL A 1 154 ? 11 7.016 -16.75 1 73.75 154 VAL A C 1
ATOM 1138 O O . VAL A 1 154 ? 11.234 5.816 -16.578 1 73.75 154 VAL A O 1
ATOM 1141 N N . SER A 1 155 ? 11.906 7.855 -17.141 1 78.69 155 SER A N 1
ATOM 1142 C CA . SER A 1 155 ? 13.297 7.473 -17.375 1 78.69 155 SER A CA 1
ATOM 1143 C C . SER A 1 155 ? 13.891 6.773 -16.156 1 78.69 155 SER A C 1
ATOM 1145 O O . SER A 1 155 ? 14.633 5.797 -16.312 1 78.69 155 SER A O 1
ATOM 1147 N N . LEU A 1 156 ? 13.602 7.199 -15.031 1 79.38 156 LEU A N 1
ATOM 1148 C CA . LEU A 1 156 ? 14.133 6.621 -13.805 1 79.38 156 LEU A CA 1
ATOM 1149 C C . LEU A 1 156 ? 13.68 5.176 -13.641 1 79.38 156 LEU A C 1
ATOM 1151 O O . LEU A 1 156 ? 14.414 4.344 -13.109 1 79.38 156 LEU A O 1
ATOM 1155 N N . ALA A 1 157 ? 12.539 4.945 -14.133 1 83.94 157 ALA A N 1
ATOM 1156 C CA . ALA A 1 157 ? 12.031 3.574 -14.07 1 83.94 157 ALA A CA 1
ATOM 1157 C C . ALA A 1 157 ? 12.867 2.646 -14.953 1 83.94 157 ALA A C 1
ATOM 1159 O O . ALA A 1 157 ? 13.188 1.524 -14.555 1 83.94 157 ALA A O 1
ATOM 1160 N N . LYS A 1 158 ? 13.227 3.096 -16.078 1 86.94 158 LYS A N 1
ATOM 1161 C CA . LYS A 1 158 ? 14.055 2.305 -16.984 1 86.94 158 LYS A CA 1
ATOM 1162 C C . LYS A 1 158 ? 15.414 1.99 -16.359 1 86.94 158 LYS A C 1
ATOM 1164 O O . LYS A 1 158 ? 15.891 0.855 -16.438 1 86.94 158 LYS A O 1
ATOM 1169 N N . GLN A 1 159 ? 15.969 2.971 -15.797 1 87.81 159 GLN A N 1
ATOM 1170 C CA . GLN A 1 159 ? 17.266 2.795 -15.148 1 87.81 159 GLN A CA 1
ATOM 1171 C C . GLN A 1 159 ? 17.172 1.802 -13.992 1 87.81 159 GLN A C 1
ATOM 1173 O O . GLN A 1 159 ? 18.031 0.947 -13.828 1 87.81 159 GLN A O 1
ATOM 1178 N N . ALA A 1 160 ? 16.172 1.952 -13.234 1 87.62 160 ALA A N 1
ATOM 1179 C CA . ALA A 1 160 ? 15.961 1.06 -12.094 1 87.62 160 ALA A CA 1
ATOM 1180 C C . ALA A 1 160 ? 15.789 -0.386 -12.555 1 87.62 160 ALA A C 1
ATOM 1182 O O . ALA A 1 160 ? 16.281 -1.312 -11.914 1 87.62 160 ALA A O 1
ATOM 1183 N N . ILE A 1 161 ? 15.141 -0.535 -13.641 1 89.44 161 ILE A N 1
ATOM 1184 C CA . ILE A 1 161 ? 14.938 -1.872 -14.195 1 89.44 161 ILE A CA 1
ATOM 1185 C C . ILE A 1 161 ? 16.281 -2.469 -14.602 1 89.44 161 ILE A C 1
ATOM 1187 O O . ILE A 1 161 ? 16.531 -3.654 -14.375 1 89.44 161 ILE A O 1
ATOM 1191 N N . GLU A 1 162 ? 17.078 -1.67 -15.156 1 89 162 GLU A N 1
ATOM 1192 C CA . GLU A 1 162 ? 18.406 -2.115 -15.539 1 89 162 GLU A CA 1
ATOM 1193 C C . GLU A 1 162 ? 19.219 -2.557 -14.32 1 89 162 GLU A C 1
ATOM 1195 O O . GLU A 1 162 ? 19.891 -3.59 -14.352 1 89 162 GLU A O 1
ATOM 1200 N N . ILE A 1 163 ? 19.109 -1.837 -13.32 1 87.5 163 ILE A N 1
ATOM 1201 C CA . ILE A 1 163 ? 19.812 -2.143 -12.078 1 87.5 163 ILE A CA 1
ATOM 1202 C C . ILE A 1 163 ? 19.312 -3.465 -11.508 1 87.5 163 ILE A C 1
ATOM 1204 O O . ILE A 1 163 ? 20.094 -4.32 -11.102 1 87.5 163 ILE A O 1
ATOM 1208 N N . LEU A 1 164 ? 18.016 -3.629 -11.484 1 86.62 164 LEU A N 1
ATOM 1209 C CA . LEU A 1 164 ? 17.406 -4.859 -10.984 1 86.62 164 LEU A CA 1
ATOM 1210 C C . LEU A 1 164 ? 17.875 -6.062 -11.789 1 86.62 164 LEU A C 1
ATOM 1212 O O . LEU A 1 164 ? 18.094 -7.141 -11.227 1 86.62 164 LEU A O 1
ATOM 1216 N N . GLY A 1 165 ? 17.984 -5.828 -13.086 1 84.88 165 GLY A N 1
ATOM 1217 C CA . GLY A 1 165 ? 18.375 -6.906 -13.977 1 84.88 165 GLY A CA 1
ATOM 1218 C C . GLY A 1 165 ? 19.859 -7.258 -13.883 1 84.88 165 GLY A C 1
ATOM 1219 O O . GLY A 1 165 ? 20.25 -8.375 -14.227 1 84.88 165 GLY A O 1
ATOM 1220 N N . ASP A 1 166 ? 20.609 -6.344 -13.492 1 81.12 166 ASP A N 1
ATOM 1221 C CA . ASP A 1 166 ? 22.047 -6.52 -13.484 1 81.12 166 ASP A CA 1
ATOM 1222 C C . ASP A 1 166 ? 22.516 -7.18 -12.188 1 81.12 166 ASP A C 1
ATOM 1224 O O . ASP A 1 166 ? 23.672 -7.594 -12.078 1 81.12 166 ASP A O 1
ATOM 1228 N N . ASP A 1 167 ? 21.547 -7.27 -11.336 1 70.88 167 ASP A N 1
ATOM 1229 C CA . ASP A 1 167 ? 21.906 -7.91 -10.07 1 70.88 167 ASP A CA 1
ATOM 1230 C C . ASP A 1 167 ? 22.016 -9.422 -10.234 1 70.88 167 ASP A C 1
ATOM 1232 O O . ASP A 1 167 ? 21.078 -10.07 -10.719 1 70.88 167 ASP A O 1
ATOM 1236 N N . GLY A 1 168 ? 23.156 -9.984 -10.477 1 68.25 16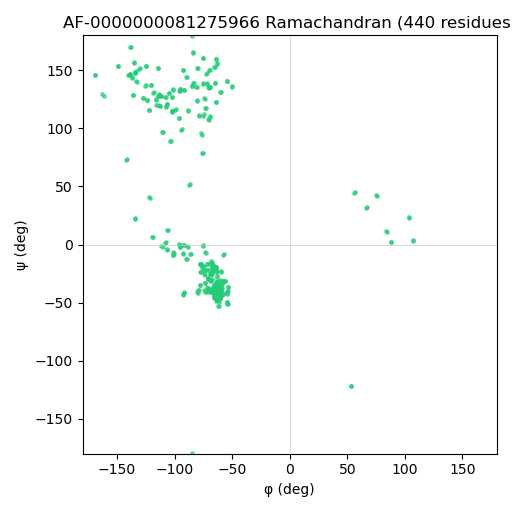8 GLY A N 1
ATOM 1237 C CA . GLY A 1 168 ? 23.484 -11.344 -10.898 1 68.25 168 GLY A CA 1
ATOM 1238 C C . GLY A 1 168 ? 22.953 -12.406 -9.953 1 68.25 168 GLY A C 1
ATOM 1239 O O . GLY A 1 168 ? 22.953 -13.594 -10.289 1 68.25 168 GLY A O 1
ATOM 1240 N N . ASP A 1 169 ? 22.422 -12.188 -8.828 1 80.44 169 ASP A N 1
ATOM 1241 C CA . ASP A 1 169 ? 22.094 -13.297 -7.934 1 80.44 169 ASP A CA 1
ATOM 1242 C C . ASP A 1 169 ? 20.672 -13.773 -8.141 1 80.44 169 ASP A C 1
ATOM 1244 O O . ASP A 1 169 ? 20.422 -14.977 -8.289 1 80.44 169 ASP A O 1
ATOM 1248 N N . ILE A 1 170 ? 19.719 -12.953 -8.273 1 93 170 ILE A N 1
ATOM 1249 C CA . ILE A 1 170 ? 18.328 -13.281 -8.531 1 93 170 ILE A CA 1
ATOM 1250 C C . ILE A 1 170 ? 17.859 -12.602 -9.82 1 93 170 ILE A C 1
ATOM 1252 O O . ILE A 1 170 ? 17.859 -11.375 -9.914 1 93 170 ILE A O 1
ATOM 1256 N N . PRO A 1 171 ? 17.516 -13.398 -10.828 1 94.75 171 PRO A N 1
ATOM 1257 C CA . PRO A 1 171 ? 17.188 -12.836 -12.141 1 94.75 171 PRO A CA 1
ATOM 1258 C C . PRO A 1 171 ? 15.875 -12.062 -12.148 1 94.75 171 PRO A C 1
ATOM 1260 O O . PRO A 1 171 ? 14.953 -12.406 -11.398 1 94.75 171 PRO A O 1
ATOM 1263 N N . LEU A 1 172 ? 15.82 -11.102 -12.992 1 95.88 172 LEU A N 1
ATOM 1264 C CA . LEU A 1 172 ? 14.602 -10.359 -13.312 1 95.88 172 LEU A CA 1
ATOM 1265 C C . LEU A 1 172 ? 13.742 -11.125 -14.312 1 95.88 172 LEU A C 1
ATOM 1267 O O . LEU A 1 172 ? 14.258 -11.68 -15.281 1 95.88 172 LEU A O 1
ATOM 1271 N N . MET A 1 173 ? 12.492 -11.148 -14.031 1 97.25 173 MET A N 1
ATOM 1272 C CA . MET A 1 173 ? 11.57 -11.734 -15.008 1 97.25 173 MET A CA 1
ATOM 1273 C C . MET A 1 173 ? 11.578 -10.938 -16.312 1 97.25 173 MET A C 1
ATOM 1275 O O . MET A 1 173 ? 11.828 -9.734 -16.297 1 97.25 173 MET A O 1
ATOM 1279 N N . GLU A 1 174 ? 11.195 -11.641 -17.359 1 95.81 174 GLU A N 1
ATOM 1280 C CA . GLU A 1 174 ? 11.008 -10.969 -18.641 1 95.81 174 GLU A CA 1
ATOM 1281 C C . GLU A 1 174 ? 9.734 -10.133 -18.641 1 95.81 174 GLU A C 1
ATOM 1283 O O . GLU A 1 174 ? 9.695 -9.047 -19.234 1 95.81 174 GLU A O 1
ATOM 1288 N N . SER A 1 175 ? 8.727 -10.68 -18.062 1 97.62 175 SER A N 1
ATOM 1289 C CA . SER A 1 175 ? 7.445 -9.984 -17.969 1 97.62 175 SER A CA 1
ATOM 1290 C C . SER A 1 175 ? 7.512 -8.836 -16.953 1 97.62 175 SER A C 1
ATOM 1292 O O . SER A 1 175 ? 8.297 -8.883 -16.016 1 97.62 175 SER A O 1
ATOM 1294 N N . MET A 1 176 ? 6.777 -7.801 -17.25 1 96.94 176 MET A N 1
ATOM 1295 C CA . MET A 1 176 ? 6.586 -6.656 -16.359 1 96.94 176 MET A CA 1
ATOM 1296 C C . MET A 1 176 ? 5.113 -6.266 -16.281 1 96.94 176 MET A C 1
ATOM 1298 O O . MET A 1 176 ? 4.352 -6.52 -17.219 1 96.94 176 MET A O 1
ATOM 1302 N N . ILE A 1 177 ? 4.77 -5.754 -15.133 1 98.06 177 ILE A N 1
ATOM 1303 C CA . ILE A 1 177 ? 3.4 -5.281 -14.953 1 98.06 177 ILE A CA 1
ATOM 1304 C C . ILE A 1 177 ? 3.396 -3.758 -14.82 1 98.06 177 ILE A C 1
ATOM 1306 O O . ILE A 1 177 ? 4.105 -3.201 -13.977 1 98.06 177 ILE A O 1
ATOM 1310 N N . GLY A 1 178 ? 2.592 -3.109 -15.609 1 95.25 178 GLY A N 1
ATOM 1311 C CA . GLY A 1 178 ? 2.512 -1.657 -15.578 1 95.25 178 GLY A CA 1
ATOM 1312 C C . GLY A 1 178 ? 1.583 -1.132 -14.5 1 95.25 178 GLY A C 1
ATOM 1313 O O . GLY A 1 178 ? 0.853 -1.902 -13.875 1 95.25 178 GLY A O 1
ATOM 1314 N N . SER A 1 179 ? 1.764 0.174 -14.281 1 90.62 179 SER A N 1
ATOM 1315 C CA . SER A 1 179 ? 0.793 0.864 -13.438 1 90.62 179 SER A CA 1
ATOM 1316 C C . SER A 1 179 ? -0.482 1.184 -14.211 1 90.62 179 SER A C 1
ATOM 1318 O O . SER A 1 179 ? -0.459 1.973 -15.156 1 90.62 179 SER A O 1
ATOM 1320 N N . ARG A 1 180 ? -1.605 0.482 -13.844 1 90.12 180 ARG A N 1
ATOM 1321 C CA . ARG A 1 180 ? -2.842 0.631 -14.602 1 90.12 180 ARG A CA 1
ATOM 1322 C C . ARG A 1 180 ? -4.051 0.673 -13.672 1 90.12 180 ARG A C 1
ATOM 1324 O O . ARG A 1 180 ? -4.109 -0.059 -12.68 1 90.12 180 ARG A O 1
ATOM 1331 N N . SER A 1 181 ? -5.082 1.452 -14.047 1 86.12 181 SER A N 1
ATOM 1332 C CA . SER A 1 181 ? -6.301 1.578 -13.258 1 86.12 181 SER A CA 1
ATOM 1333 C C . SER A 1 181 ? -7.086 0.272 -13.242 1 86.12 181 SER A C 1
ATOM 1335 O O . SER A 1 181 ? -7.84 0.006 -12.297 1 86.12 181 SER A O 1
ATOM 1337 N N . ALA A 1 182 ? -6.871 -0.546 -14.234 1 92.62 182 ALA A N 1
ATOM 1338 C CA . ALA A 1 182 ? -7.578 -1.82 -14.336 1 92.62 182 ALA A CA 1
ATOM 1339 C C . ALA A 1 182 ? -7.332 -2.684 -13.102 1 92.62 182 ALA A C 1
ATOM 1341 O O . ALA A 1 182 ? -8.219 -3.424 -12.664 1 92.62 182 ALA A O 1
ATOM 1342 N N . PHE A 1 183 ? -6.172 -2.564 -12.508 1 93.81 183 PHE A N 1
ATOM 1343 C CA . PHE A 1 183 ? -5.828 -3.398 -11.359 1 93.81 183 PHE A CA 1
ATOM 1344 C C . PHE A 1 183 ? -6.645 -2.998 -10.133 1 93.81 183 PHE A C 1
ATOM 1346 O O . PHE A 1 183 ? -7.066 -3.855 -9.352 1 93.81 183 PHE A O 1
ATOM 1353 N N . ARG A 1 184 ? -6.832 -1.789 -9.977 1 88.19 184 ARG A N 1
ATOM 1354 C CA . ARG A 1 184 ? -7.688 -1.323 -8.891 1 88.19 184 ARG A CA 1
ATOM 1355 C C . ARG A 1 184 ? -9.141 -1.727 -9.125 1 88.19 184 ARG A C 1
ATOM 1357 O O . ARG A 1 184 ? -9.852 -2.076 -8.18 1 88.19 184 ARG A O 1
ATOM 1364 N N . GLU A 1 185 ? -9.547 -1.63 -10.328 1 89.75 185 GLU A N 1
ATOM 1365 C CA . GLU A 1 185 ? -10.906 -2.012 -10.68 1 89.75 185 GLU A CA 1
ATOM 1366 C C . GLU A 1 185 ? -11.164 -3.484 -10.375 1 89.75 185 GLU A C 1
ATOM 1368 O O . GLU A 1 185 ? -12.25 -3.848 -9.906 1 89.75 185 GLU A O 1
ATOM 1373 N N . CYS A 1 186 ? -10.188 -4.285 -10.578 1 94.56 186 CYS A N 1
ATOM 1374 C CA . CYS A 1 186 ? -10.305 -5.711 -10.289 1 94.56 186 CYS A CA 1
ATOM 1375 C C . CYS A 1 186 ? -10.641 -5.945 -8.82 1 94.56 186 CYS A C 1
ATOM 1377 O O . CYS A 1 186 ? -11.469 -6.801 -8.5 1 94.56 186 CYS A O 1
ATOM 1379 N N . GLN A 1 187 ? -9.977 -5.223 -8.039 1 92 187 GLN A N 1
ATOM 1380 C CA . GLN A 1 187 ? -10.211 -5.359 -6.602 1 92 187 GLN A CA 1
ATOM 1381 C C . GLN A 1 187 ? -11.648 -4.984 -6.242 1 92 187 GLN A C 1
ATOM 1383 O O . GLN A 1 187 ? -12.281 -5.648 -5.426 1 92 187 GLN A O 1
ATOM 1388 N N . ALA A 1 188 ? -12.18 -4.031 -6.898 1 88.12 188 ALA A N 1
ATOM 1389 C CA . ALA A 1 188 ? -13.516 -3.518 -6.605 1 88.12 188 ALA A CA 1
ATOM 1390 C C . ALA A 1 188 ? -14.594 -4.496 -7.062 1 88.12 188 ALA A C 1
ATOM 1392 O O . ALA A 1 188 ? -15.625 -4.641 -6.406 1 88.12 188 ALA A O 1
ATOM 1393 N N . ILE A 1 189 ? -14.336 -5.184 -8.109 1 92.19 189 ILE A N 1
ATOM 1394 C CA . ILE A 1 189 ? -15.406 -5.988 -8.68 1 92.19 189 ILE A CA 1
ATOM 1395 C C . ILE A 1 189 ? -15.156 -7.465 -8.383 1 92.19 189 ILE A C 1
ATOM 1397 O O . ILE A 1 189 ? -15.945 -8.328 -8.766 1 92.19 189 ILE A O 1
ATOM 1401 N N . GLY A 1 190 ? -13.977 -7.805 -7.75 1 95.44 190 GLY A N 1
ATOM 1402 C CA . GLY A 1 190 ? -13.672 -9.172 -7.359 1 95.44 190 GLY A CA 1
ATOM 1403 C C . GLY A 1 190 ? -13.273 -10.055 -8.531 1 95.44 190 GLY A C 1
ATOM 1404 O O . GLY A 1 190 ? -13.695 -11.203 -8.617 1 95.44 190 GLY A O 1
ATOM 1405 N N . ALA A 1 191 ? -12.461 -9.508 -9.43 1 97.06 191 ALA A N 1
ATOM 1406 C CA . ALA A 1 191 ? -12.062 -10.234 -10.633 1 97.06 191 ALA A CA 1
ATOM 1407 C C . ALA A 1 191 ? -10.586 -10.031 -10.938 1 97.06 191 ALA A C 1
ATOM 1409 O O . ALA A 1 191 ? -9.883 -9.328 -10.211 1 97.06 191 ALA A O 1
ATOM 1410 N N . THR A 1 192 ? -10.102 -10.812 -11.883 1 97.94 192 THR A N 1
ATOM 1411 C CA . THR A 1 192 ? -8.852 -10.453 -12.531 1 97.94 192 THR A CA 1
ATOM 1412 C C . THR A 1 192 ? -9.094 -9.484 -13.688 1 97.94 192 THR A C 1
ATOM 1414 O O . THR A 1 192 ? -10.242 -9.133 -13.977 1 97.94 192 THR A O 1
ATOM 1417 N N . VAL A 1 193 ? -7.992 -9.125 -14.32 1 97.81 193 VAL A N 1
ATOM 1418 C CA . VAL A 1 193 ? -8.086 -8.172 -15.422 1 97.81 193 VAL A CA 1
ATOM 1419 C C . VAL A 1 193 ? -8.898 -8.789 -16.562 1 97.81 193 VAL A C 1
ATOM 1421 O O . VAL A 1 193 ? -9.453 -8.07 -17.391 1 97.81 193 VAL A O 1
ATOM 1424 N N . HIS A 1 194 ? -9.055 -10.062 -16.625 1 97.69 194 HIS A N 1
ATOM 1425 C CA . HIS A 1 194 ? -9.828 -10.742 -17.656 1 97.69 194 HIS A CA 1
ATOM 1426 C C . HIS A 1 194 ? -11.312 -10.422 -17.531 1 97.69 194 HIS A C 1
ATOM 1428 O O . HIS A 1 194 ? -12.07 -10.609 -18.484 1 97.69 194 HIS A O 1
ATOM 1434 N N . GLY A 1 195 ? -11.695 -9.969 -16.375 1 95.19 195 GLY A N 1
ATOM 1435 C CA . GLY A 1 195 ? -13.078 -9.586 -16.141 1 95.19 195 GLY A CA 1
ATOM 1436 C C . GLY A 1 195 ? -13.328 -8.102 -16.312 1 95.19 195 GLY A C 1
ATOM 1437 O O . GLY A 1 195 ? -14.445 -7.625 -16.109 1 95.19 195 GLY A O 1
ATOM 1438 N N . VAL A 1 196 ? -12.336 -7.309 -16.641 1 94.06 196 VAL A N 1
ATOM 1439 C CA . VAL A 1 196 ? -12.461 -5.859 -16.797 1 94.06 196 VAL A CA 1
ATOM 1440 C C . VAL A 1 196 ? -12.516 -5.5 -18.281 1 94.06 196 VAL A C 1
ATOM 1442 O O . VAL A 1 196 ? -11.523 -5.637 -19 1 94.06 196 VAL A O 1
ATOM 1445 N N . PRO A 1 197 ? -13.695 -4.969 -18.672 1 92.38 197 PRO A N 1
ATOM 1446 C CA . PRO A 1 197 ? -13.812 -4.598 -20.078 1 92.38 197 PRO A CA 1
ATOM 1447 C C . PRO A 1 197 ? -12.797 -3.545 -20.5 1 92.38 197 PRO A C 1
ATOM 1449 O O . PRO A 1 197 ? -12.57 -2.574 -19.766 1 92.38 197 PRO A O 1
ATOM 1452 N N . GLY A 1 198 ? -12.094 -3.775 -21.609 1 93.88 198 GLY A N 1
ATOM 1453 C CA . GLY A 1 198 ? -11.203 -2.787 -22.188 1 93.88 198 GLY A CA 1
ATOM 1454 C C . GLY A 1 198 ? -9.797 -2.846 -21.609 1 93.88 198 GLY A C 1
ATOM 1455 O O . GLY A 1 198 ? -8.922 -2.082 -22.031 1 93.88 198 GLY A O 1
ATOM 1456 N N . ALA A 1 199 ? -9.539 -3.785 -20.719 1 95.69 199 ALA A N 1
ATOM 1457 C CA . ALA A 1 199 ? -8.234 -3.854 -20.062 1 95.69 199 ALA A CA 1
ATOM 1458 C C . ALA A 1 199 ? -7.246 -4.676 -20.891 1 95.69 199 ALA A C 1
ATOM 1460 O O . ALA A 1 199 ? -6.555 -5.543 -20.344 1 95.69 199 ALA A O 1
ATOM 1461 N N . ARG A 1 200 ? -7.09 -4.395 -22.125 1 96.88 200 ARG A N 1
ATOM 1462 C CA . ARG A 1 200 ? -6.332 -5.223 -23.062 1 96.88 200 ARG A CA 1
ATOM 1463 C C . ARG A 1 200 ? -4.855 -5.254 -22.688 1 96.88 200 ARG A C 1
ATOM 1465 O O . ARG A 1 200 ? -4.242 -6.324 -22.656 1 96.88 200 ARG A O 1
ATOM 1472 N N . GLU A 1 201 ? -4.305 -4.074 -22.375 1 96.62 201 GLU A N 1
ATOM 1473 C CA . GLU A 1 201 ? -2.885 -4.016 -22.047 1 96.62 201 GLU A CA 1
ATOM 1474 C C . GLU A 1 201 ? -2.586 -4.773 -20.766 1 96.62 201 GLU A C 1
ATOM 1476 O O . GLU A 1 201 ? -1.616 -5.531 -20.688 1 96.62 201 GLU A O 1
ATOM 1481 N N . ALA A 1 202 ? -3.42 -4.629 -19.781 1 97.56 202 ALA A N 1
ATOM 1482 C CA . ALA A 1 202 ? -3.252 -5.316 -18.5 1 97.56 202 ALA A CA 1
ATOM 1483 C C . ALA A 1 202 ? -3.395 -6.828 -18.672 1 97.56 202 ALA A C 1
ATOM 1485 O O . ALA A 1 202 ? -2.641 -7.602 -18.078 1 97.56 202 ALA A O 1
ATOM 1486 N N . ILE A 1 203 ? -4.344 -7.215 -19.531 1 98.38 203 ILE A N 1
ATOM 1487 C CA . ILE A 1 203 ? -4.559 -8.633 -19.797 1 98.38 203 ILE A CA 1
ATOM 1488 C C . ILE A 1 203 ? -3.305 -9.234 -20.422 1 98.38 203 ILE A C 1
ATOM 1490 O O . ILE A 1 203 ? -2.83 -10.289 -20 1 98.38 203 ILE A O 1
ATOM 1494 N N . ASN A 1 204 ? -2.801 -8.508 -21.359 1 98.38 204 ASN A N 1
ATOM 1495 C CA . ASN A 1 204 ? -1.594 -8.992 -22.031 1 98.38 204 ASN A CA 1
ATOM 1496 C C . ASN A 1 204 ? -0.43 -9.125 -21.047 1 98.38 204 ASN A C 1
ATOM 1498 O O . ASN A 1 204 ? 0.265 -10.141 -21.047 1 98.38 204 ASN A O 1
ATOM 1502 N N . GLU A 1 205 ? -0.2 -8.203 -20.219 1 98.44 205 GLU A N 1
ATOM 1503 C CA . GLU A 1 205 ? 0.89 -8.219 -19.25 1 98.44 205 GLU A CA 1
ATOM 1504 C C . GLU A 1 205 ? 0.736 -9.367 -18.25 1 98.44 205 GLU A C 1
ATOM 1506 O O . GLU A 1 205 ? 1.702 -10.07 -17.953 1 98.44 205 GLU A O 1
ATOM 1511 N N . VAL A 1 206 ? -0.468 -9.578 -17.797 1 98.75 206 VAL A N 1
ATOM 1512 C CA . VAL A 1 206 ? -0.743 -10.633 -16.828 1 98.75 206 VAL A CA 1
ATOM 1513 C C . VAL A 1 206 ? -0.559 -12 -17.484 1 98.75 206 VAL A C 1
ATOM 1515 O O . VAL A 1 206 ? 0.031 -12.906 -16.891 1 98.75 206 VAL A O 1
ATOM 1518 N N . ASP A 1 207 ? -1.016 -12.102 -18.719 1 98.81 207 ASP A N 1
ATOM 1519 C CA . ASP A 1 207 ? -0.864 -13.375 -19.422 1 98.81 207 ASP A CA 1
ATOM 1520 C C . ASP A 1 207 ? 0.61 -13.719 -19.625 1 98.81 207 ASP A C 1
ATOM 1522 O O . ASP A 1 207 ? 1.018 -14.859 -19.422 1 98.81 207 ASP A O 1
ATOM 1526 N N . ILE A 1 208 ? 1.352 -12.781 -20 1 98.75 208 ILE A N 1
ATOM 1527 C CA . ILE A 1 208 ? 2.779 -13 -20.203 1 98.75 208 ILE A CA 1
ATOM 1528 C C . ILE A 1 208 ? 3.436 -13.398 -18.875 1 98.75 208 ILE A C 1
ATOM 1530 O O . ILE A 1 208 ? 4.262 -14.305 -18.844 1 98.75 208 ILE A O 1
ATOM 1534 N N . MET A 1 209 ? 3.084 -12.758 -17.812 1 98.75 209 MET A N 1
ATOM 1535 C CA . MET A 1 209 ? 3.629 -13.07 -16.5 1 98.75 209 MET A CA 1
ATOM 1536 C C . MET A 1 209 ? 3.291 -14.5 -16.078 1 98.75 209 MET A C 1
ATOM 1538 O O . MET A 1 209 ? 4.172 -15.25 -15.664 1 98.75 209 MET A O 1
ATOM 1542 N N . VAL A 1 210 ? 2.014 -14.859 -16.234 1 98.88 210 VAL A N 1
ATOM 1543 C CA . VAL A 1 210 ? 1.57 -16.188 -15.797 1 98.88 210 VAL A CA 1
ATOM 1544 C C . VAL A 1 210 ? 2.219 -17.266 -16.672 1 98.88 210 VAL A C 1
ATOM 1546 O O . VAL A 1 210 ? 2.615 -18.312 -16.172 1 98.88 210 VAL A O 1
ATOM 1549 N N . ASN A 1 211 ? 2.367 -16.938 -17.984 1 98.81 211 ASN A N 1
ATOM 1550 C CA . ASN A 1 211 ? 3.082 -17.875 -18.859 1 98.81 211 ASN A CA 1
ATOM 1551 C C . ASN A 1 211 ? 4.523 -18.078 -18.406 1 98.81 211 ASN A C 1
ATOM 1553 O O . ASN A 1 211 ? 5.023 -19.203 -18.406 1 98.81 211 ASN A O 1
ATOM 1557 N N . GLU A 1 212 ? 5.148 -17.062 -18.031 1 98.69 212 GLU A N 1
ATOM 1558 C CA . GLU A 1 212 ? 6.531 -17.156 -17.562 1 98.69 212 GLU A CA 1
ATOM 1559 C C . GLU A 1 212 ? 6.617 -17.953 -16.266 1 98.69 212 GLU A C 1
ATOM 1561 O O . GLU A 1 212 ? 7.531 -18.766 -16.094 1 98.69 212 GLU A O 1
ATOM 1566 N N . VAL A 1 213 ? 5.691 -17.75 -15.367 1 98.62 213 VAL A N 1
ATOM 1567 C CA . VAL A 1 213 ? 5.637 -18.5 -14.117 1 98.62 213 VAL A CA 1
ATOM 1568 C C . VAL A 1 213 ? 5.469 -19.984 -14.406 1 98.62 213 VAL A C 1
ATOM 1570 O O . VAL A 1 213 ? 6.164 -20.828 -13.828 1 98.62 213 VAL A O 1
ATOM 1573 N N . LEU A 1 214 ? 4.555 -20.312 -15.336 1 98.44 214 LEU A N 1
ATOM 1574 C CA . LEU A 1 214 ? 4.309 -21.703 -15.703 1 98.44 214 LEU A CA 1
ATOM 1575 C C . LEU A 1 214 ? 5.555 -22.328 -16.328 1 98.44 214 LEU A C 1
ATOM 1577 O O . LEU A 1 214 ? 5.863 -23.5 -16.062 1 98.44 214 LEU A O 1
ATOM 1581 N N . GLN A 1 215 ? 6.211 -21.531 -17.125 1 97.88 215 GLN A N 1
ATOM 1582 C CA . GLN A 1 215 ? 7.445 -22.016 -17.719 1 97.88 215 GLN A CA 1
ATOM 1583 C C . GLN A 1 215 ? 8.492 -22.328 -16.656 1 97.88 215 GLN A C 1
ATOM 1585 O O . GLN A 1 215 ? 9.164 -23.359 -16.719 1 97.88 215 GLN A O 1
ATOM 1590 N N . LEU A 1 216 ? 8.625 -21.5 -15.688 1 96.94 216 LEU A N 1
ATOM 1591 C CA . LEU A 1 216 ? 9.562 -21.703 -14.594 1 96.94 216 LEU A CA 1
ATOM 1592 C C . LEU A 1 216 ? 9.219 -22.969 -13.812 1 96.94 216 LEU A C 1
ATOM 1594 O O . LEU A 1 216 ? 10.109 -23.719 -13.398 1 96.94 216 LEU A O 1
ATOM 1598 N N . LEU A 1 217 ? 7.895 -23.172 -13.586 1 97.12 217 LEU A N 1
ATOM 1599 C CA . LEU A 1 217 ? 7.434 -24.344 -12.836 1 97.12 217 LEU A CA 1
ATOM 1600 C C . LEU A 1 217 ? 7.73 -25.625 -13.586 1 97.12 217 LEU A C 1
ATOM 1602 O O . LEU A 1 217 ? 8.055 -26.656 -12.977 1 97.12 217 LEU A O 1
ATOM 1606 N N . ARG A 1 218 ? 7.648 -25.594 -14.891 1 93.88 218 ARG A N 1
ATOM 1607 C CA . ARG A 1 218 ? 7.914 -26.766 -15.719 1 93.88 218 ARG A CA 1
ATOM 1608 C C . ARG A 1 218 ? 9.398 -27.109 -15.727 1 93.88 218 ARG A C 1
ATOM 1610 O O . ARG A 1 218 ? 9.773 -28.281 -15.727 1 93.88 218 ARG A O 1
ATOM 1617 N N . GLU A 1 219 ? 10.211 -26.094 -15.727 1 87.94 219 GLU A N 1
ATOM 1618 C CA . GLU A 1 219 ? 11.656 -26.297 -15.766 1 87.94 219 GLU A CA 1
ATOM 1619 C C . GLU A 1 219 ? 12.172 -26.859 -14.445 1 87.94 219 GLU A C 1
ATOM 1621 O O . GLU A 1 219 ? 13.219 -27.516 -14.406 1 87.94 219 GLU A O 1
ATOM 1626 N N . GLY A 1 220 ? 11.57 -26.578 -13.375 1 78.38 220 GLY A N 1
ATOM 1627 C CA . GLY A 1 220 ? 11.969 -27.109 -12.078 1 78.38 220 GLY A CA 1
ATOM 1628 C C . GLY A 1 220 ? 11.68 -28.594 -11.914 1 78.38 220 GLY A C 1
ATOM 1629 O O . GLY A 1 220 ? 12.305 -29.266 -11.094 1 78.38 220 GLY A O 1
ATOM 1630 N N . GLN A 1 221 ? 10.68 -29.109 -12.57 1 70.12 221 GLN A N 1
ATOM 1631 C CA . GLN A 1 221 ? 10.352 -30.531 -12.547 1 70.12 221 GLN A CA 1
ATOM 1632 C C . GLN A 1 221 ? 11.312 -31.344 -13.422 1 70.12 221 GLN A C 1
ATOM 1634 O O . GLN A 1 221 ? 11.391 -32.562 -13.312 1 70.12 221 GLN A O 1
ATOM 1639 N N . ALA A 1 222 ? 12.062 -30.578 -14.422 1 56.12 222 ALA A N 1
ATOM 1640 C CA . ALA A 1 222 ? 13 -31.312 -15.273 1 56.12 222 ALA A CA 1
ATOM 1641 C C . ALA A 1 222 ? 14.328 -31.531 -14.555 1 56.12 222 ALA A C 1
ATOM 1643 O O . ALA A 1 222 ? 14.734 -30.719 -13.719 1 56.12 222 ALA A O 1
ATOM 1644 N N . MET B 1 1 ? 4.547 29.484 20.891 1 67.44 1 MET B N 1
ATOM 1645 C CA . MET B 1 1 ? 3.293 28.75 20.75 1 67.44 1 MET B CA 1
ATOM 1646 C C . MET B 1 1 ? 3.557 27.281 20.391 1 67.44 1 MET B C 1
ATOM 1648 O O . MET B 1 1 ? 4.559 26.969 19.75 1 67.44 1 MET B O 1
ATOM 1652 N N . SER B 1 2 ? 2.809 26.297 21.047 1 89.25 2 SER B N 1
ATOM 1653 C CA . SER B 1 2 ? 3.031 24.859 20.891 1 89.25 2 SER B CA 1
ATOM 1654 C C . SER B 1 2 ? 2.602 24.375 19.5 1 89.25 2 SER B C 1
ATOM 1656 O O . SER B 1 2 ? 1.639 24.906 18.938 1 89.25 2 SER B O 1
ATOM 1658 N N . ALA B 1 3 ? 3.389 23.609 18.922 1 97.31 3 ALA B N 1
ATOM 1659 C CA . ALA B 1 3 ? 3.127 23.094 17.578 1 97.31 3 ALA B CA 1
ATOM 1660 C C . ALA B 1 3 ? 1.724 22.5 17.5 1 97.31 3 ALA B C 1
ATOM 1662 O O . ALA B 1 3 ? 1.242 21.875 18.453 1 97.31 3 ALA B O 1
ATOM 1663 N N . LYS B 1 4 ? 0.997 22.781 16.453 1 98.25 4 LYS B N 1
ATOM 1664 C CA . LYS B 1 4 ? -0.22 22.047 16.141 1 98.25 4 LYS B CA 1
ATOM 1665 C C . LYS B 1 4 ? 0.108 20.672 15.57 1 98.25 4 LYS B C 1
ATOM 1667 O O . LYS B 1 4 ? 1.036 20.531 14.773 1 98.25 4 LYS B O 1
ATOM 1672 N N . ILE B 1 5 ? -0.634 19.656 16 1 98.44 5 ILE B N 1
ATOM 1673 C CA . ILE B 1 5 ? -0.283 18.297 15.641 1 98.44 5 ILE B CA 1
ATOM 1674 C C . ILE B 1 5 ? -1.388 17.688 14.781 1 98.44 5 ILE B C 1
ATOM 1676 O O . ILE B 1 5 ? -2.555 17.672 15.18 1 98.44 5 ILE B O 1
ATOM 1680 N N . VAL B 1 6 ? -1.017 17.188 13.602 1 98.81 6 VAL B N 1
ATOM 1681 C CA . VAL B 1 6 ? -1.905 16.484 12.688 1 98.81 6 VAL B CA 1
ATOM 1682 C C . VAL B 1 6 ? -1.45 15.039 12.531 1 98.81 6 VAL B C 1
ATOM 1684 O O . VAL B 1 6 ? -0.315 14.781 12.125 1 98.81 6 VAL B O 1
ATOM 1687 N N . THR B 1 7 ? -2.314 14.141 12.875 1 98.5 7 THR B N 1
ATOM 1688 C CA . THR B 1 7 ? -2.01 12.719 12.719 1 98.5 7 THR B CA 1
ATOM 1689 C C . THR B 1 7 ? -2.76 12.141 11.523 1 98.5 7 THR B C 1
ATOM 1691 O O . THR B 1 7 ? -3.963 12.359 11.375 1 98.5 7 THR B O 1
ATOM 1694 N N . VAL B 1 8 ? -2.039 11.453 10.68 1 98.62 8 VAL B N 1
ATOM 1695 C CA . VAL B 1 8 ? -2.633 10.711 9.57 1 98.62 8 VAL B CA 1
ATOM 1696 C C . VAL B 1 8 ? -2.561 9.211 9.852 1 98.62 8 VAL B C 1
ATOM 1698 O O . VAL B 1 8 ? -1.47 8.656 9.984 1 98.62 8 VAL B O 1
ATOM 1701 N N . PHE B 1 9 ? -3.748 8.594 9.922 1 97.12 9 PHE B N 1
ATOM 1702 C CA . PHE B 1 9 ? -3.73 7.191 10.328 1 97.12 9 PHE B CA 1
ATOM 1703 C C . PHE B 1 9 ? -4.879 6.426 9.68 1 97.12 9 PHE B C 1
ATOM 1705 O O . PHE B 1 9 ? -5.879 7.023 9.273 1 97.12 9 PHE B O 1
ATOM 1712 N N . ASN B 1 10 ? -4.715 5.258 9.531 1 95.38 10 ASN B N 1
ATOM 1713 C CA . ASN B 1 10 ? -5.652 4.227 9.102 1 95.38 10 ASN B CA 1
ATOM 1714 C C . ASN B 1 10 ? -5.078 2.828 9.305 1 95.38 10 ASN B C 1
ATOM 1716 O O . ASN B 1 10 ? -3.869 2.625 9.195 1 95.38 10 ASN B O 1
ATOM 1720 N N . GLN B 1 11 ? -5.922 1.934 9.617 1 90 11 GLN B N 1
ATOM 1721 C CA . GLN B 1 11 ? -5.457 0.577 9.883 1 90 11 GLN B CA 1
ATOM 1722 C C . GLN B 1 11 ? -5.145 -0.164 8.586 1 90 11 GLN B C 1
ATOM 1724 O O . GLN B 1 11 ? -4.316 -1.078 8.57 1 90 11 GLN B O 1
ATOM 1729 N N . LYS B 1 12 ? -5.719 0.248 7.57 1 90.81 12 LYS B N 1
ATOM 1730 C CA . LYS B 1 12 ? -5.504 -0.387 6.277 1 90.81 12 LYS B CA 1
ATOM 1731 C C . LYS B 1 12 ? -4.238 0.146 5.605 1 90.81 12 LYS B C 1
ATOM 1733 O O . LYS B 1 12 ? -3.965 1.347 5.656 1 90.81 12 LYS B O 1
ATOM 1738 N N . GLY B 1 13 ? -3.475 -0.789 4.988 1 90.19 13 GLY B N 1
ATOM 1739 C CA . GLY B 1 13 ? -2.34 -0.396 4.168 1 90.19 13 GLY B CA 1
ATOM 1740 C C . GLY B 1 13 ? -2.74 0.06 2.775 1 90.19 13 GLY B C 1
ATOM 1741 O O . GLY B 1 13 ? -3.803 -0.314 2.275 1 90.19 13 GLY B O 1
ATOM 1742 N N . GLY B 1 14 ? -1.957 0.918 2.182 1 90.69 14 GLY B N 1
ATOM 1743 C CA . GLY B 1 14 ? -2.145 1.27 0.783 1 90.69 14 GLY B CA 1
ATOM 1744 C C . GLY B 1 14 ? -3.189 2.35 0.575 1 90.69 14 GLY B C 1
ATOM 1745 O O . GLY B 1 14 ? -3.557 2.654 -0.562 1 90.69 14 GLY B O 1
ATOM 1746 N N . CYS B 1 15 ? -3.598 2.99 1.674 1 93.88 15 CYS B N 1
ATOM 1747 C CA . CYS B 1 15 ? -4.645 3.996 1.533 1 93.88 15 CYS B CA 1
ATOM 1748 C C . CYS B 1 15 ? -4.043 5.387 1.341 1 93.88 15 CYS B C 1
ATOM 1750 O O . CYS B 1 15 ? -4.773 6.359 1.147 1 93.88 15 CYS B O 1
ATOM 1752 N N . GLY B 1 16 ? -2.734 5.527 1.481 1 96.06 16 GLY B N 1
ATOM 1753 C CA . GLY B 1 16 ? -2.072 6.781 1.148 1 96.06 16 GLY B CA 1
ATOM 1754 C C . GLY B 1 16 ? -1.696 7.598 2.369 1 96.06 16 GLY B C 1
ATOM 1755 O O . GLY B 1 16 ? -1.594 8.828 2.293 1 96.06 16 GLY B O 1
ATOM 1756 N N . LYS B 1 17 ? -1.553 6.992 3.488 1 97.56 17 LYS B N 1
ATOM 1757 C CA . LYS B 1 17 ? -1.184 7.695 4.715 1 97.56 17 LYS B CA 1
ATOM 1758 C C . LYS B 1 17 ? 0.102 8.492 4.523 1 97.56 17 LYS B C 1
ATOM 1760 O O . LYS B 1 17 ? 0.141 9.695 4.812 1 97.56 17 LYS B O 1
ATOM 1765 N N . THR B 1 18 ? 1.122 7.824 3.979 1 97.5 18 THR B N 1
ATOM 1766 C CA . THR B 1 18 ? 2.424 8.461 3.811 1 97.5 18 THR B CA 1
ATOM 1767 C C . THR B 1 18 ? 2.34 9.609 2.809 1 97.5 18 THR B C 1
ATOM 1769 O O . THR B 1 18 ? 2.857 10.695 3.061 1 97.5 18 THR B O 1
ATOM 1772 N N . THR B 1 19 ? 1.651 9.398 1.727 1 97.81 19 THR B N 1
ATOM 1773 C CA . THR B 1 19 ? 1.506 10.422 0.701 1 97.81 19 THR B CA 1
ATOM 1774 C C . THR B 1 19 ? 0.812 11.656 1.268 1 97.81 19 THR B C 1
ATOM 1776 O O . THR B 1 19 ? 1.278 12.781 1.075 1 97.81 19 THR B O 1
ATOM 1779 N N . VAL B 1 20 ? -0.242 11.43 1.989 1 98.75 20 VAL B N 1
ATOM 1780 C CA . VAL B 1 20 ? -1.002 12.523 2.584 1 98.75 20 VAL B CA 1
ATOM 1781 C C . VAL B 1 20 ? -0.142 13.25 3.617 1 98.75 20 VAL B C 1
ATOM 1783 O O . VAL B 1 20 ? -0.059 14.477 3.611 1 98.75 20 VAL B O 1
ATOM 1786 N N . SER B 1 21 ? 0.54 12.508 4.457 1 98.88 21 SER B N 1
ATOM 1787 C CA . SER B 1 21 ? 1.388 13.094 5.492 1 98.88 21 SER B CA 1
ATOM 1788 C C . SER B 1 21 ? 2.494 13.945 4.883 1 98.88 21 SER B C 1
ATOM 1790 O O . SER B 1 21 ? 2.719 15.078 5.312 1 98.88 21 SER B O 1
ATOM 1792 N N . MET B 1 22 ? 3.141 13.43 3.852 1 98.81 22 MET B N 1
ATOM 1793 C CA . MET B 1 22 ? 4.258 14.117 3.211 1 98.81 22 MET B CA 1
ATOM 1794 C C . MET B 1 22 ? 3.789 15.398 2.531 1 98.81 22 MET B C 1
ATOM 1796 O O . MET B 1 22 ? 4.492 16.406 2.551 1 98.81 22 MET B O 1
ATOM 1800 N N . HIS B 1 23 ? 2.66 15.367 1.981 1 98.88 23 HIS B N 1
ATOM 1801 C CA . HIS B 1 23 ? 2.182 16.547 1.264 1 98.88 23 HIS B CA 1
ATOM 1802 C C . HIS B 1 23 ? 1.67 17.609 2.229 1 98.88 23 HIS B C 1
ATOM 1804 O O . HIS B 1 23 ? 1.815 18.797 1.973 1 98.88 23 HIS B O 1
ATOM 1810 N N . ILE B 1 24 ? 1.054 17.156 3.357 1 98.88 24 ILE B N 1
ATOM 1811 C CA . ILE B 1 24 ? 0.682 18.141 4.367 1 98.88 24 ILE B CA 1
ATOM 1812 C C . ILE B 1 24 ? 1.937 18.828 4.91 1 98.88 24 ILE B C 1
ATOM 1814 O O . ILE B 1 24 ? 2.055 20.047 4.859 1 98.88 24 ILE B O 1
ATOM 1818 N N . ALA B 1 25 ? 2.885 18.062 5.355 1 98.88 25 ALA B N 1
ATOM 1819 C CA . ALA B 1 25 ? 4.105 18.594 5.957 1 98.88 25 ALA B CA 1
ATOM 1820 C C . ALA B 1 25 ? 4.902 19.422 4.945 1 98.88 25 ALA B C 1
ATOM 1822 O O . ALA B 1 25 ? 5.312 20.547 5.234 1 98.88 25 ALA B O 1
ATOM 1823 N N . GLY B 1 26 ? 5.082 18.875 3.768 1 98.81 26 GLY B N 1
ATOM 1824 C CA . GLY B 1 26 ? 5.879 19.547 2.752 1 98.81 26 GLY B CA 1
ATOM 1825 C C . GLY B 1 26 ? 5.262 20.844 2.271 1 98.81 26 GLY B C 1
ATOM 1826 O O . GLY B 1 26 ? 5.969 21.828 2.07 1 98.81 26 GLY B O 1
ATOM 1827 N N . THR B 1 27 ? 3.959 20.812 2.043 1 98.75 27 THR B N 1
ATOM 1828 C CA . THR B 1 27 ? 3.285 22.016 1.575 1 98.75 27 THR B CA 1
ATOM 1829 C C . THR B 1 27 ? 3.346 23.109 2.633 1 98.75 27 THR B C 1
ATOM 1831 O O . THR B 1 27 ? 3.576 24.281 2.312 1 98.75 27 THR B O 1
ATOM 1834 N N . LEU B 1 28 ? 3.143 22.766 3.895 1 98.75 28 LEU B N 1
ATOM 1835 C CA . LEU B 1 28 ? 3.314 23.734 4.969 1 98.75 28 LEU B CA 1
ATOM 1836 C C . LEU B 1 28 ? 4.73 24.312 4.961 1 98.75 28 LEU B C 1
ATOM 1838 O O . LEU B 1 28 ? 4.922 25.516 5.152 1 98.75 28 LEU B O 1
ATOM 1842 N N . GLY B 1 29 ? 5.684 2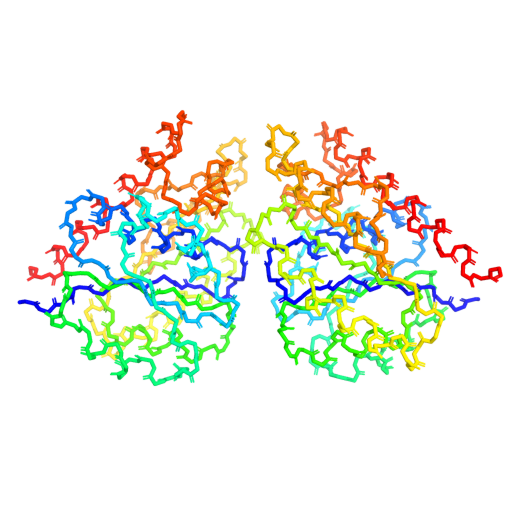3.469 4.758 1 98.38 29 GLY B N 1
ATOM 1843 C CA . GLY B 1 29 ? 7.066 23.922 4.637 1 98.38 29 GLY B CA 1
ATOM 1844 C C . GLY B 1 29 ? 7.285 24.859 3.475 1 98.38 29 GLY B C 1
ATOM 1845 O O . GLY B 1 29 ? 7.938 25.906 3.625 1 98.38 29 GLY B O 1
ATOM 1846 N N . VAL B 1 30 ? 6.754 24.5 2.314 1 97.88 30 VAL B N 1
ATOM 1847 C CA . VAL B 1 30 ? 6.844 25.344 1.122 1 97.88 30 VAL B CA 1
ATOM 1848 C C . VAL B 1 30 ? 6.266 26.719 1.417 1 97.88 30 VAL B C 1
ATOM 1850 O O . VAL B 1 30 ? 6.77 27.734 0.92 1 97.88 30 VAL B O 1
ATOM 1853 N N . ARG B 1 31 ? 5.312 26.734 2.264 1 98.06 31 ARG B N 1
ATOM 1854 C CA . ARG B 1 31 ? 4.613 27.969 2.59 1 98.06 31 ARG B CA 1
ATOM 1855 C C . ARG B 1 31 ? 5.309 28.703 3.732 1 98.06 31 ARG B C 1
ATOM 1857 O O . ARG B 1 31 ? 4.797 29.703 4.238 1 98.06 31 ARG B O 1
ATOM 1864 N N . GLY B 1 32 ? 6.352 28.188 4.289 1 97.94 32 GLY B N 1
ATOM 1865 C CA . GLY B 1 32 ? 7.207 28.938 5.191 1 97.94 32 GLY B CA 1
ATOM 1866 C C . GLY B 1 32 ? 7.055 28.531 6.645 1 97.94 32 GLY B C 1
ATOM 1867 O O . GLY B 1 32 ? 7.688 29.094 7.531 1 97.94 32 GLY B O 1
ATOM 1868 N N . SER B 1 33 ? 6.254 27.531 6.91 1 98.44 33 SER B N 1
ATOM 1869 C CA . SER B 1 33 ? 6.082 27.078 8.281 1 98.44 33 SER B CA 1
ATOM 1870 C C . SER B 1 33 ? 7.168 26.078 8.68 1 98.44 33 SER B C 1
ATOM 1872 O O . SER B 1 33 ? 7.562 25.234 7.871 1 98.44 33 SER B O 1
ATOM 1874 N N . LYS B 1 34 ? 7.676 26.25 9.828 1 98.44 34 LYS B N 1
ATOM 1875 C CA . LYS B 1 34 ? 8.57 25.234 10.367 1 98.44 34 LYS B CA 1
ATOM 1876 C C . LYS B 1 34 ? 7.793 23.969 10.734 1 98.44 34 LYS B C 1
ATOM 1878 O O . LYS B 1 34 ? 7.035 23.953 11.703 1 98.44 34 LYS B O 1
ATOM 1883 N N . THR B 1 35 ? 7.973 22.891 9.93 1 98.75 35 THR B N 1
ATOM 1884 C CA . THR B 1 35 ? 7.137 21.703 10.047 1 98.75 35 THR B CA 1
ATOM 1885 C C . THR B 1 35 ? 7.996 20.453 10.227 1 98.75 35 THR B C 1
ATOM 1887 O O . THR B 1 35 ? 9.031 20.312 9.57 1 98.75 35 THR B O 1
ATOM 1890 N N . LEU B 1 36 ? 7.582 19.578 11.156 1 98.69 36 LEU B N 1
ATOM 1891 C CA . LEU B 1 36 ? 8.211 18.281 11.398 1 98.69 36 LEU B CA 1
ATOM 1892 C C . LEU B 1 36 ? 7.262 17.141 11.039 1 98.69 36 LEU B C 1
ATOM 1894 O O . LEU B 1 36 ? 6.094 17.141 11.43 1 98.69 36 LEU B O 1
ATOM 1898 N N . LEU B 1 37 ? 7.746 16.234 10.219 1 98.81 37 LEU B N 1
ATOM 1899 C CA . LEU B 1 37 ? 7.027 14.977 10.016 1 98.81 37 LEU B CA 1
ATOM 1900 C C . LEU B 1 37 ? 7.68 13.836 10.797 1 98.81 37 LEU B C 1
ATOM 1902 O O . LEU B 1 37 ? 8.891 13.641 10.719 1 98.81 37 LEU B O 1
ATOM 1906 N N . VAL B 1 38 ? 6.879 13.164 11.578 1 98.56 38 VAL B N 1
ATOM 1907 C CA . VAL B 1 38 ? 7.32 12.008 12.352 1 98.56 38 VAL B CA 1
ATOM 1908 C C . VAL B 1 38 ? 6.855 10.727 11.664 1 98.56 38 VAL B C 1
ATOM 1910 O O . VAL B 1 38 ? 5.652 10.453 11.594 1 98.56 38 VAL B O 1
ATOM 1913 N N . ASP B 1 39 ? 7.793 9.992 11.227 1 97.94 39 ASP B N 1
ATOM 1914 C CA . ASP B 1 39 ? 7.574 8.711 10.57 1 97.94 39 ASP B CA 1
ATOM 1915 C C . ASP B 1 39 ? 7.52 7.574 11.594 1 97.94 39 ASP B C 1
ATOM 1917 O O . ASP B 1 39 ? 8.539 7.207 12.18 1 97.94 39 ASP B O 1
ATOM 1921 N N . MET B 1 40 ? 6.305 6.93 11.688 1 95.81 40 MET B N 1
ATOM 1922 C CA . MET B 1 40 ? 6.129 5.906 12.719 1 95.81 40 MET B CA 1
ATOM 1923 C C . MET B 1 40 ? 6.105 4.512 12.102 1 95.81 40 MET B C 1
ATOM 1925 O O . MET B 1 40 ? 5.863 3.525 12.789 1 95.81 40 MET B O 1
ATOM 1929 N N . ASP B 1 41 ? 6.266 4.383 10.867 1 93.25 41 ASP B N 1
ATOM 1930 C CA . ASP B 1 41 ? 6.277 3.092 10.188 1 93.25 41 ASP B CA 1
ATOM 1931 C C . ASP B 1 41 ? 7.695 2.537 10.078 1 93.25 41 ASP B C 1
ATOM 1933 O O . ASP B 1 41 ? 8.594 3.215 9.586 1 93.25 41 ASP B O 1
ATOM 1937 N N . GLU B 1 42 ? 7.84 1.304 10.406 1 88.88 42 GLU B N 1
ATOM 1938 C CA . GLU B 1 42 ? 9.141 0.648 10.359 1 88.88 42 GLU B CA 1
ATOM 1939 C C . GLU B 1 42 ? 9.688 0.6 8.938 1 88.88 42 GLU B C 1
ATOM 1941 O O . GLU B 1 42 ? 10.906 0.552 8.734 1 88.88 42 GLU B O 1
ATOM 1946 N N . GLN B 1 43 ? 8.836 0.68 7.98 1 87.19 43 GLN B N 1
ATOM 1947 C CA . GLN B 1 43 ? 9.266 0.671 6.586 1 87.19 43 GLN B CA 1
ATOM 1948 C C . GLN B 1 43 ? 10.023 1.95 6.234 1 87.19 43 GLN B C 1
ATOM 1950 O O . GLN B 1 43 ? 10.82 1.968 5.293 1 87.19 43 GLN B O 1
ATOM 1955 N N . GLY B 1 44 ? 9.773 3.039 6.938 1 92.81 44 GLY B N 1
ATOM 1956 C CA . GLY B 1 44 ? 10.5 4.289 6.766 1 92.81 44 GLY B CA 1
ATOM 1957 C C . GLY B 1 44 ? 10.25 4.941 5.418 1 92.81 44 GLY B C 1
ATOM 1958 O O . GLY B 1 44 ? 11.133 5.594 4.863 1 92.81 44 GLY B O 1
ATOM 1959 N N . THR B 1 45 ? 9.086 4.777 4.875 1 93.31 45 THR B N 1
ATOM 1960 C CA . THR B 1 45 ? 8.797 5.301 3.543 1 93.31 45 THR B CA 1
ATOM 1961 C C . THR B 1 45 ? 8.922 6.82 3.518 1 93.31 45 THR B C 1
ATOM 1963 O O . THR B 1 45 ? 9.523 7.383 2.604 1 93.31 45 THR B O 1
ATOM 1966 N N . ALA B 1 46 ? 8.391 7.477 4.516 1 97.06 46 ALA B N 1
ATOM 1967 C CA . ALA B 1 46 ? 8.477 8.93 4.582 1 97.06 46 ALA B CA 1
ATOM 1968 C C . ALA B 1 46 ? 9.93 9.391 4.715 1 97.06 46 ALA B C 1
ATOM 1970 O O . ALA B 1 46 ? 10.352 10.336 4.043 1 97.06 46 ALA B O 1
ATOM 1971 N N . THR B 1 47 ? 10.641 8.727 5.582 1 96.5 47 THR B N 1
ATOM 1972 C CA . THR B 1 4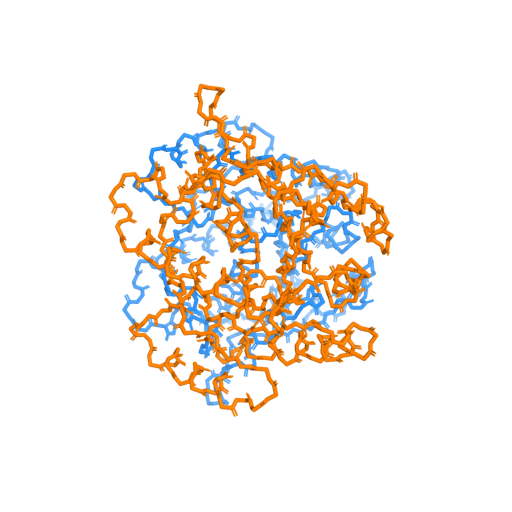7 ? 12.039 9.07 5.805 1 96.5 47 THR B CA 1
ATOM 1973 C C . THR B 1 47 ? 12.852 8.891 4.527 1 96.5 47 THR B C 1
ATOM 1975 O O . THR B 1 47 ? 13.641 9.766 4.16 1 96.5 47 THR B O 1
ATOM 1978 N N . ARG B 1 48 ? 12.633 7.82 3.814 1 93.12 48 ARG B N 1
ATOM 1979 C CA . ARG B 1 48 ? 13.328 7.559 2.561 1 93.12 48 ARG B CA 1
ATOM 1980 C C . ARG B 1 48 ? 12.93 8.57 1.489 1 93.12 48 ARG B C 1
ATOM 1982 O O . ARG B 1 48 ? 13.766 8.992 0.687 1 93.12 48 ARG B O 1
ATOM 1989 N N . TRP B 1 49 ? 11.68 8.883 1.459 1 95.5 49 TRP B N 1
ATOM 1990 C CA . TRP B 1 49 ? 11.164 9.891 0.54 1 95.5 49 TRP B CA 1
ATOM 1991 C C . TRP B 1 49 ? 11.922 11.203 0.683 1 95.5 49 TRP B C 1
ATOM 1993 O O . TRP B 1 49 ? 12.453 11.727 -0.297 1 95.5 49 TRP B O 1
ATOM 2003 N N . ALA B 1 50 ? 12.062 11.711 1.875 1 97.31 50 ALA B N 1
ATOM 2004 C CA . ALA B 1 50 ? 12.766 12.969 2.125 1 97.31 50 ALA B CA 1
ATOM 2005 C C . ALA B 1 50 ? 14.234 12.859 1.733 1 97.31 50 ALA B C 1
ATOM 2007 O O . ALA B 1 50 ? 14.828 13.828 1.249 1 97.31 50 ALA B O 1
ATOM 2008 N N . ALA B 1 51 ? 14.773 11.711 1.885 1 94.88 51 ALA B N 1
ATOM 2009 C CA . ALA B 1 51 ? 16.188 11.484 1.623 1 94.88 51 ALA B CA 1
ATOM 2010 C C . ALA B 1 51 ? 16.484 11.516 0.126 1 94.88 51 ALA B C 1
ATOM 2012 O O . ALA B 1 51 ? 17.641 11.641 -0.285 1 94.88 51 ALA B O 1
ATOM 2013 N N . GLN B 1 52 ? 15.461 11.398 -0.703 1 93.38 52 GLN B N 1
ATOM 2014 C CA . GLN B 1 52 ? 15.641 11.414 -2.15 1 93.38 52 GLN B CA 1
ATOM 2015 C C . GLN B 1 52 ? 15.867 12.836 -2.66 1 93.38 52 GLN B C 1
ATOM 2017 O O . GLN B 1 52 ? 16.281 13.023 -3.805 1 93.38 52 GLN B O 1
ATOM 2022 N N . ALA B 1 53 ? 15.523 13.766 -1.8 1 95.75 53 ALA B N 1
ATOM 2023 C CA . ALA B 1 53 ? 15.664 15.164 -2.219 1 95.75 53 ALA B CA 1
ATOM 2024 C C . ALA B 1 53 ? 17.125 15.523 -2.447 1 95.75 53 ALA B C 1
ATOM 2026 O O . ALA B 1 53 ? 18 15.117 -1.675 1 95.75 53 ALA B O 1
ATOM 2027 N N . PRO B 1 54 ? 17.406 16.281 -3.498 1 93.5 54 PRO B N 1
ATOM 2028 C CA . PRO B 1 54 ? 18.797 16.734 -3.689 1 93.5 54 PRO B CA 1
ATOM 2029 C C . PRO B 1 54 ? 19.25 17.688 -2.59 1 93.5 54 PRO B C 1
ATOM 2031 O O . PRO B 1 54 ? 18.438 18.391 -1.994 1 93.5 54 PRO B O 1
ATOM 2034 N N . GLU B 1 55 ? 20.516 17.688 -2.377 1 92.19 55 GLU B N 1
ATOM 2035 C CA . GLU B 1 55 ? 21.094 18.516 -1.325 1 92.19 55 GLU B CA 1
ATOM 2036 C C . GLU B 1 55 ? 20.781 19.984 -1.535 1 92.19 55 GLU B C 1
ATOM 2038 O O . GLU B 1 55 ? 20.547 20.719 -0.571 1 92.19 55 GLU B O 1
ATOM 2043 N N . GLU B 1 56 ? 20.703 20.375 -2.809 1 94.19 56 GLU B N 1
ATOM 2044 C CA . GLU B 1 56 ? 20.484 21.781 -3.139 1 94.19 56 GLU B CA 1
ATOM 2045 C C . GLU B 1 56 ? 19.031 22.172 -2.953 1 94.19 56 GLU B C 1
ATOM 2047 O O . GLU B 1 56 ? 18.703 23.359 -2.877 1 94.19 56 GLU B O 1
ATOM 2052 N N . LYS B 1 57 ? 18.172 21.188 -2.883 1 95.06 57 LYS B N 1
ATOM 2053 C CA . LYS B 1 57 ? 16.75 21.422 -2.707 1 95.06 57 LYS B CA 1
ATOM 2054 C C . LYS B 1 57 ? 16.125 20.375 -1.782 1 95.06 57 LYS B C 1
ATOM 2056 O O . LYS B 1 57 ? 15.367 19.516 -2.23 1 95.06 57 LYS B O 1
ATOM 2061 N N . PRO B 1 58 ? 16.453 20.516 -0.489 1 95.69 58 PRO B N 1
ATOM 2062 C CA . PRO B 1 58 ? 15.953 19.516 0.46 1 95.69 58 PRO B CA 1
ATOM 2063 C C . PRO B 1 58 ? 14.43 19.516 0.562 1 95.69 58 PRO B C 1
ATOM 2065 O O . PRO B 1 58 ? 13.781 20.484 0.143 1 95.69 58 PRO B O 1
ATOM 2068 N N . PHE B 1 59 ? 13.859 18.422 1.038 1 98.06 59 PHE B N 1
ATOM 2069 C CA . PHE B 1 59 ? 12.422 18.375 1.305 1 98.06 59 PHE B CA 1
ATOM 2070 C C . PHE B 1 59 ? 12 19.516 2.229 1 98.06 59 PHE B C 1
ATOM 2072 O O . PHE B 1 59 ? 12.711 19.844 3.182 1 98.06 59 PHE B O 1
ATOM 2079 N N . PRO B 1 60 ? 10.883 20.078 1.976 1 98.19 60 PRO B N 1
ATOM 2080 C CA . PRO B 1 60 ? 10.547 21.359 2.598 1 98.19 60 PRO B CA 1
ATOM 2081 C C . PRO B 1 60 ? 10.219 21.234 4.082 1 98.19 60 PRO B C 1
ATOM 2083 O O . PRO B 1 60 ? 10.133 22.234 4.789 1 98.19 60 PRO B O 1
ATOM 2086 N N . ALA B 1 61 ? 10.125 20.047 4.621 1 98.56 61 ALA B N 1
ATOM 2087 C CA . ALA B 1 61 ? 9.906 19.797 6.043 1 98.56 61 ALA B CA 1
ATOM 2088 C C . ALA B 1 61 ? 10.984 18.891 6.609 1 98.56 61 ALA B C 1
ATOM 2090 O O . ALA B 1 61 ? 11.617 18.125 5.871 1 98.56 61 ALA B O 1
ATOM 2091 N N . SER B 1 62 ? 11.219 19.031 7.949 1 98.19 62 SER B N 1
ATOM 2092 C CA . SER B 1 62 ? 12.055 18.031 8.617 1 98.19 62 SER B CA 1
ATOM 2093 C C . SER B 1 62 ? 11.32 16.703 8.75 1 98.19 62 SER B C 1
ATOM 2095 O O . SER B 1 62 ? 10.117 16.672 9.039 1 98.19 62 SER B O 1
ATOM 2097 N N . VAL B 1 63 ? 12.062 15.602 8.492 1 98.5 63 VAL B N 1
ATOM 2098 C CA . VAL B 1 63 ? 11.477 14.273 8.617 1 98.5 63 VAL B CA 1
ATOM 2099 C C . VAL B 1 63 ? 12.352 13.406 9.523 1 98.5 63 VAL B C 1
ATOM 2101 O O . VAL B 1 63 ? 13.555 13.289 9.305 1 98.5 63 VAL B O 1
ATOM 2104 N N . ILE B 1 64 ? 11.719 12.828 10.57 1 97 64 ILE B N 1
ATOM 2105 C CA . ILE B 1 64 ? 12.469 11.922 11.445 1 97 64 ILE B CA 1
ATOM 2106 C C . ILE B 1 64 ? 11.695 10.617 11.625 1 97 64 ILE B C 1
ATOM 2108 O O . ILE B 1 64 ? 10.461 10.602 11.539 1 97 64 ILE B O 1
ATOM 2112 N N . GLY B 1 65 ? 12.414 9.547 11.867 1 96.12 65 GLY B N 1
ATOM 2113 C CA . GLY B 1 65 ? 11.82 8.258 12.195 1 96.12 65 GLY B CA 1
ATOM 2114 C C . GLY B 1 65 ? 11.75 8.008 13.695 1 96.12 65 GLY B C 1
ATOM 2115 O O . GLY B 1 65 ? 12.742 8.188 14.406 1 96.12 65 GLY B O 1
ATOM 2116 N N . LEU B 1 66 ? 10.602 7.578 14.18 1 95.12 66 LEU B N 1
ATOM 2117 C CA . LEU B 1 66 ? 10.461 7.266 15.594 1 95.12 66 LEU B CA 1
ATOM 2118 C C . LEU B 1 66 ? 9.742 5.934 15.789 1 95.12 66 LEU B C 1
ATOM 2120 O O . LEU B 1 66 ? 9.117 5.703 16.828 1 95.12 66 LEU B O 1
ATOM 2124 N N . ALA B 1 67 ? 9.758 5.051 14.773 1 91.62 67 ALA B N 1
ATOM 2125 C CA . ALA B 1 67 ? 9.039 3.781 14.781 1 91.62 67 ALA B CA 1
ATOM 2126 C C . ALA B 1 67 ? 9.391 2.957 16.016 1 91.62 67 ALA B C 1
ATOM 2128 O O . ALA B 1 67 ? 8.516 2.354 16.641 1 91.62 67 ALA B O 1
ATOM 2129 N N . PRO B 1 68 ? 10.68 2.953 16.531 1 88.12 68 PRO B N 1
ATOM 2130 C CA . PRO B 1 68 ? 11.031 2.119 17.688 1 88.12 68 PRO B CA 1
ATOM 2131 C C . PRO B 1 68 ? 10.336 2.562 18.969 1 88.12 68 PRO B C 1
ATOM 2133 O O . PRO B 1 68 ? 10.242 1.783 19.922 1 88.12 68 PRO B O 1
ATOM 2136 N N . SER B 1 69 ? 9.844 3.789 18.953 1 88 69 SER B N 1
ATOM 2137 C CA . SER B 1 69 ? 9.211 4.297 20.172 1 88 69 SER B CA 1
ATOM 2138 C C . SER B 1 69 ? 7.836 3.67 20.375 1 88 69 SER B C 1
ATOM 2140 O O . SER B 1 69 ? 7.293 3.707 21.484 1 88 69 SER B O 1
ATOM 2142 N N . GLY B 1 70 ? 7.215 3.182 19.375 1 88.88 70 GLY B N 1
ATOM 2143 C CA . GLY B 1 70 ? 5.938 2.5 19.5 1 88.88 70 GLY B CA 1
ATOM 2144 C C . GLY B 1 70 ? 4.891 3.311 20.234 1 88.88 70 GLY B C 1
ATOM 2145 O O . GLY B 1 70 ? 4.641 4.469 19.891 1 88.88 70 GLY B O 1
ATOM 2146 N N . GLY B 1 71 ? 4.422 2.709 21.297 1 89.31 71 GLY B N 1
ATOM 2147 C CA . GLY B 1 71 ? 3.348 3.314 22.062 1 89.31 71 GLY B CA 1
ATOM 2148 C C . GLY B 1 71 ? 3.812 4.477 22.922 1 89.31 71 GLY B C 1
ATOM 2149 O O . GLY B 1 71 ? 2.996 5.18 23.531 1 89.31 71 GLY B O 1
ATOM 2150 N N . ALA B 1 72 ? 5.062 4.781 22.906 1 90.94 72 ALA B N 1
ATOM 2151 C CA . ALA B 1 72 ? 5.59 5.879 23.719 1 90.94 72 ALA B CA 1
ATOM 2152 C C . ALA B 1 72 ? 5.914 7.09 22.844 1 90.94 72 ALA B C 1
ATOM 2154 O O . ALA B 1 72 ? 6.551 8.039 23.312 1 90.94 72 ALA B O 1
ATOM 2155 N N . MET B 1 73 ? 5.398 7.016 21.562 1 92.5 73 MET B N 1
ATOM 2156 C CA . MET B 1 73 ? 5.777 8.055 20.609 1 92.5 73 MET B CA 1
ATOM 2157 C C . MET B 1 73 ? 5.27 9.422 21.078 1 92.5 73 MET B C 1
ATOM 2159 O O . MET B 1 73 ? 5.891 10.445 20.797 1 92.5 73 MET B O 1
ATOM 2163 N N . HIS B 1 74 ? 4.156 9.484 21.859 1 94.38 74 HIS B N 1
ATOM 2164 C CA . HIS B 1 74 ? 3.623 10.758 22.328 1 94.38 74 HIS B CA 1
ATOM 2165 C C . HIS B 1 74 ? 4.621 11.477 23.234 1 94.38 74 HIS B C 1
ATOM 2167 O O . HIS B 1 74 ? 4.73 12.703 23.203 1 94.38 74 HIS B O 1
ATOM 2173 N N . ARG B 1 75 ? 5.402 10.734 23.969 1 93.25 75 ARG B N 1
ATOM 2174 C CA . ARG B 1 75 ? 6.418 11.312 24.844 1 93.25 75 ARG B CA 1
ATOM 2175 C C . ARG B 1 75 ? 7.59 11.859 24.031 1 93.25 75 ARG B C 1
ATOM 2177 O O . ARG B 1 75 ? 8.109 12.938 24.328 1 93.25 75 ARG B O 1
ATOM 2184 N N . GLU B 1 76 ? 7.934 11.133 23.047 1 93 76 GLU B N 1
ATOM 2185 C CA . GLU B 1 76 ? 9.055 11.539 22.219 1 93 76 GLU B CA 1
ATOM 2186 C C . GLU B 1 76 ? 8.719 12.789 21.406 1 93 76 GLU B C 1
ATOM 2188 O O . GLU B 1 76 ? 9.547 13.688 21.266 1 93 76 GLU B O 1
ATOM 2193 N N . VAL B 1 77 ? 7.504 12.898 20.906 1 95.38 77 VAL B N 1
ATOM 2194 C CA . VAL B 1 77 ? 7.078 14.008 20.078 1 95.38 77 VAL B CA 1
ATOM 2195 C C . VAL B 1 77 ? 6.992 15.281 20.906 1 95.38 77 VAL B C 1
ATOM 2197 O O . VAL B 1 77 ? 7.254 16.375 20.406 1 95.38 77 VAL B O 1
ATOM 2200 N N . ARG B 1 78 ? 6.668 15.172 22.156 1 92.94 78 ARG B N 1
ATOM 2201 C CA . ARG B 1 78 ? 6.535 16.328 23.047 1 92.94 78 ARG B CA 1
ATOM 2202 C C . ARG B 1 78 ? 7.844 17.094 23.141 1 92.94 78 ARG B C 1
ATOM 2204 O O . ARG B 1 78 ? 7.836 18.312 23.328 1 92.94 78 ARG B O 1
ATOM 2211 N N . LYS B 1 79 ? 8.906 16.438 22.859 1 93 79 LYS B N 1
ATOM 2212 C CA . LYS B 1 79 ? 10.219 17.078 22.906 1 93 79 LYS B CA 1
ATOM 2213 C C . LYS B 1 79 ? 10.383 18.109 21.797 1 93 79 LYS B C 1
ATOM 2215 O O . LYS B 1 79 ? 11.266 18.953 21.844 1 93 79 LYS B O 1
ATOM 2220 N N . PHE B 1 80 ? 9.508 18.016 20.797 1 95.5 80 PHE B N 1
ATOM 2221 C CA . PHE B 1 80 ? 9.68 18.844 19.594 1 95.5 80 PHE B CA 1
ATOM 2222 C C . PHE B 1 80 ? 8.594 19.922 19.516 1 95.5 80 PHE B C 1
ATOM 2224 O O . PHE B 1 80 ? 8.625 20.781 18.641 1 95.5 80 PHE B O 1
ATOM 2231 N N . ILE B 1 81 ? 7.645 19.984 20.422 1 95.81 81 ILE B N 1
ATOM 2232 C CA . ILE B 1 81 ? 6.43 20.781 20.281 1 95.81 81 ILE B CA 1
ATOM 2233 C C . ILE B 1 81 ? 6.773 22.266 20.312 1 95.81 81 ILE B C 1
ATOM 2235 O O . ILE B 1 81 ? 6.062 23.094 19.719 1 95.81 81 ILE B O 1
ATOM 2239 N N . ALA B 1 82 ? 7.848 22.672 20.906 1 95.94 82 ALA B N 1
ATOM 2240 C CA . ALA B 1 82 ? 8.211 24.078 21.031 1 95.94 82 ALA B CA 1
ATOM 2241 C C . ALA B 1 82 ? 9.047 24.547 19.844 1 95.94 82 ALA B C 1
ATOM 2243 O O . ALA B 1 82 ? 9.219 25.75 19.625 1 95.94 82 ALA B O 1
ATOM 2244 N N . ASP B 1 83 ? 9.516 23.641 19.062 1 97 83 ASP B N 1
ATOM 2245 C CA . ASP B 1 83 ? 10.516 23.969 18.047 1 97 83 ASP B CA 1
ATOM 2246 C C . ASP B 1 83 ? 9.875 24.094 16.672 1 97 83 ASP B C 1
ATOM 2248 O O . ASP B 1 83 ? 10.523 24.531 15.711 1 97 83 ASP B O 1
ATOM 2252 N N . TYR B 1 84 ? 8.586 23.781 16.531 1 98.31 84 TYR B N 1
ATOM 2253 C CA . TYR B 1 84 ? 7.938 23.75 15.219 1 98.31 84 TYR B CA 1
ATOM 2254 C C . TYR B 1 84 ? 6.578 24.438 15.273 1 98.31 84 TYR B C 1
ATOM 2256 O O . TYR B 1 84 ? 5.988 24.578 16.344 1 98.31 84 TYR B O 1
ATOM 2264 N N . ASP B 1 85 ? 6.148 24.891 14.125 1 98.38 85 ASP B N 1
ATOM 2265 C CA . ASP B 1 85 ? 4.785 25.391 14 1 98.38 85 ASP B CA 1
ATOM 2266 C C . ASP B 1 85 ? 3.783 24.25 13.875 1 98.38 85 ASP B C 1
ATOM 2268 O O . ASP B 1 85 ? 2.697 24.297 14.461 1 98.38 85 ASP B O 1
ATOM 2272 N N . TYR B 1 86 ? 4.172 23.219 13.141 1 98.69 86 TYR B N 1
ATOM 2273 C CA . TYR B 1 86 ? 3.322 22.062 12.891 1 98.69 86 TYR B CA 1
ATOM 2274 C C . TYR B 1 86 ? 4.113 20.766 13.023 1 98.69 86 TYR B C 1
ATOM 2276 O O . TYR B 1 86 ? 5.293 20.703 12.672 1 98.69 86 TYR B O 1
ATOM 2284 N N . ILE B 1 87 ? 3.479 19.734 13.539 1 98.81 87 ILE B N 1
ATOM 2285 C CA . ILE B 1 87 ? 3.986 18.359 13.547 1 98.81 87 ILE B CA 1
ATOM 2286 C C . ILE B 1 87 ? 2.971 17.438 12.891 1 98.81 87 ILE B C 1
ATOM 2288 O O . ILE B 1 87 ? 1.789 17.438 13.242 1 98.81 87 ILE B O 1
ATOM 2292 N N . VAL B 1 88 ? 3.406 16.719 11.891 1 98.88 88 VAL B N 1
ATOM 2293 C CA . VAL B 1 88 ? 2.588 15.727 11.211 1 98.88 88 VAL B CA 1
ATOM 2294 C C . VAL B 1 88 ? 3.076 14.32 11.57 1 98.88 88 VAL B C 1
ATOM 2296 O O . VAL B 1 88 ? 4.27 14.031 11.484 1 98.88 88 VAL B O 1
ATOM 2299 N N . VAL B 1 89 ? 2.178 13.469 12.031 1 98.5 89 VAL B N 1
ATOM 2300 C CA . VAL B 1 89 ? 2.537 12.102 12.398 1 98.5 89 VAL B CA 1
ATOM 2301 C C . VAL B 1 89 ? 2.002 11.125 11.352 1 98.5 89 VAL B C 1
ATOM 2303 O O . VAL B 1 89 ? 0.791 11.055 11.125 1 98.5 89 VAL B O 1
ATOM 2306 N N . ASP B 1 90 ? 2.873 10.352 10.719 1 98.12 90 ASP B N 1
ATOM 2307 C CA . ASP B 1 90 ? 2.547 9.305 9.758 1 98.12 90 ASP B CA 1
ATOM 2308 C C . ASP B 1 90 ? 2.51 7.934 10.438 1 98.12 90 ASP B C 1
ATOM 2310 O O . ASP B 1 90 ? 3.557 7.355 10.734 1 98.12 90 ASP B O 1
ATOM 2314 N N . CYS B 1 91 ? 1.364 7.391 10.578 1 96.88 91 CYS B N 1
ATOM 2315 C CA . CYS B 1 91 ? 1.195 6.164 11.352 1 96.88 91 CYS B CA 1
ATOM 2316 C C . CYS B 1 91 ? 1.279 4.938 10.453 1 96.88 91 CYS B C 1
ATOM 2318 O O . CYS B 1 91 ? 0.941 5.008 9.266 1 96.88 91 CYS B O 1
ATOM 2320 N N . PRO B 1 92 ? 1.731 3.824 10.961 1 93.19 92 PRO B N 1
ATOM 2321 C CA . PRO B 1 92 ? 1.803 2.58 10.188 1 93.19 92 PRO B CA 1
ATOM 2322 C C . PRO B 1 92 ? 0.436 1.926 9.992 1 93.19 92 PRO B C 1
ATOM 2324 O O . PRO B 1 92 ? -0.52 2.268 10.695 1 93.19 92 PRO B O 1
ATOM 2327 N N . PRO B 1 93 ? 0.488 1.037 8.922 1 89.31 93 PRO B N 1
ATOM 2328 C CA . PRO B 1 93 ? -0.726 0.225 8.805 1 89.31 93 PRO B CA 1
ATOM 2329 C C . PRO B 1 93 ? -0.805 -0.871 9.867 1 89.31 93 PRO B C 1
ATOM 2331 O O . PRO B 1 93 ? 0.137 -1.651 10.023 1 89.31 93 PRO B O 1
ATOM 2334 N N . ALA B 1 94 ? -1.696 -0.819 10.773 1 75.5 94 ALA B N 1
ATOM 2335 C CA . ALA B 1 94 ? -1.786 -1.889 11.766 1 75.5 94 ALA B CA 1
ATOM 2336 C C . ALA B 1 94 ? -3.139 -1.867 12.477 1 75.5 94 ALA B C 1
ATOM 2338 O O . ALA B 1 94 ? -3.527 -0.848 13.047 1 75.5 94 ALA B O 1
ATOM 2339 N N . VAL B 1 95 ? -3.648 -2.99 12.453 1 66.69 95 VAL B N 1
ATOM 2340 C CA . VAL B 1 95 ? -4.941 -3.141 13.117 1 66.69 95 VAL B CA 1
ATOM 2341 C C . VAL B 1 95 ? -4.785 -2.902 14.617 1 66.69 95 VAL B C 1
ATOM 2343 O O . VAL B 1 95 ? -5.637 -2.266 15.242 1 66.69 95 VAL B O 1
ATOM 2346 N N . HIS B 1 96 ? -3.709 -3.273 15.141 1 67.81 96 HIS B N 1
ATOM 2347 C CA . HIS B 1 96 ? -3.523 -3.137 16.578 1 67.81 96 HIS B CA 1
ATOM 2348 C C . HIS B 1 96 ? -2.295 -2.291 16.906 1 67.81 96 HIS B C 1
ATOM 2350 O O . HIS B 1 96 ? -1.658 -2.482 17.938 1 67.81 96 HIS B O 1
ATOM 2356 N N . SER B 1 97 ? -2.105 -1.259 16.172 1 72.19 97 SER B N 1
ATOM 2357 C CA . SER B 1 97 ? -0.874 -0.506 16.391 1 72.19 97 SER B CA 1
ATOM 2358 C C . SER B 1 97 ? -0.996 0.432 17.578 1 72.19 97 SER B C 1
ATOM 2360 O O . SER B 1 97 ? -1.885 1.286 17.625 1 72.19 97 SER B O 1
ATOM 2362 N N . PRO B 1 98 ? -0.115 0.318 18.531 1 86.06 98 PRO B N 1
ATOM 2363 C CA . PRO B 1 98 ? -0.079 1.267 19.641 1 86.06 98 PRO B CA 1
ATOM 2364 C C . PRO B 1 98 ? 0.339 2.67 19.203 1 86.06 98 PRO B C 1
ATOM 2366 O O . PRO B 1 98 ? 0.003 3.65 19.875 1 86.06 98 PRO B O 1
ATOM 2369 N N . ALA B 1 99 ? 0.988 2.752 18.094 1 90.38 99 ALA B N 1
ATOM 2370 C CA . ALA B 1 99 ? 1.482 4.039 17.609 1 90.38 99 ALA B CA 1
ATOM 2371 C C . ALA B 1 99 ? 0.328 4.984 17.297 1 90.38 99 ALA B C 1
ATOM 2373 O O . ALA B 1 99 ? 0.347 6.152 17.688 1 90.38 99 ALA B O 1
ATOM 2374 N N . SER B 1 100 ? -0.694 4.473 16.625 1 93.81 100 SER B N 1
ATOM 2375 C CA . SER B 1 100 ? -1.832 5.305 16.25 1 93.81 100 SER B CA 1
ATOM 2376 C C . SER B 1 100 ? -2.574 5.824 17.469 1 93.81 100 SER B C 1
ATOM 2378 O O . SER B 1 100 ? -2.885 7.012 17.562 1 93.81 100 SER B O 1
ATOM 2380 N N . SER B 1 101 ? -2.758 4.938 18.422 1 93.25 101 SER B N 1
ATOM 2381 C CA . SER B 1 101 ? -3.434 5.336 19.656 1 93.25 101 SER B CA 1
ATOM 2382 C C . SER B 1 101 ? -2.635 6.398 20.406 1 93.25 101 SER B C 1
ATOM 2384 O O . SER B 1 101 ? -3.201 7.383 20.891 1 93.25 101 SER B O 1
ATOM 2386 N N . SER B 1 102 ? -1.396 6.211 20.469 1 94.81 102 SER B N 1
ATOM 2387 C CA . SER B 1 102 ? -0.51 7.152 21.141 1 94.81 102 SER B CA 1
ATOM 2388 C C . SER B 1 102 ? -0.514 8.508 20.453 1 94.81 102 SER B C 1
ATOM 2390 O O . SER B 1 102 ? -0.572 9.555 21.109 1 94.81 102 SER B O 1
ATOM 2392 N N . ALA B 1 103 ? -0.482 8.523 19.141 1 96.5 103 ALA B N 1
ATOM 2393 C CA . ALA B 1 103 ? -0.475 9.758 18.359 1 96.5 103 ALA B CA 1
ATOM 2394 C C . ALA B 1 103 ? -1.771 10.539 18.562 1 96.5 103 ALA B C 1
ATOM 2396 O O . ALA B 1 103 ? -1.75 11.758 18.719 1 96.5 103 ALA B O 1
ATOM 2397 N N . LEU B 1 104 ? -2.877 9.836 18.562 1 96.62 104 LEU B N 1
ATOM 2398 C CA . LEU B 1 104 ? -4.191 10.461 18.672 1 96.62 104 LEU B CA 1
ATOM 2399 C C . LEU B 1 104 ? -4.363 11.164 20.016 1 96.62 104 LEU B C 1
ATOM 2401 O O . LEU B 1 104 ? -5.094 12.148 20.109 1 96.62 104 LEU B O 1
ATOM 2405 N N . LEU B 1 105 ? -3.623 10.758 20.984 1 94.88 105 LEU B N 1
ATOM 2406 C CA . LEU B 1 105 ? -3.719 11.328 22.312 1 94.88 105 LEU B CA 1
ATOM 2407 C C . LEU B 1 105 ? -3.219 12.766 22.328 1 94.88 105 LEU B C 1
ATOM 2409 O O . LEU B 1 105 ? -3.668 13.578 23.156 1 94.88 105 LEU B O 1
ATOM 2413 N N . ILE B 1 106 ? -2.379 13.117 21.453 1 95.88 106 ILE B N 1
ATOM 2414 C CA . ILE B 1 106 ? -1.744 14.43 21.531 1 95.88 106 ILE B CA 1
ATOM 2415 C C . ILE B 1 106 ? -2.08 15.25 20.281 1 95.88 106 ILE B C 1
ATOM 2417 O O . ILE B 1 106 ? -1.523 16.328 20.078 1 95.88 106 ILE B O 1
ATOM 2421 N N . SER B 1 107 ? -2.943 14.773 19.422 1 97.75 107 SER B N 1
ATOM 2422 C CA . SER B 1 107 ? -3.197 15.406 18.141 1 97.75 107 SER B CA 1
ATOM 2423 C C . SER B 1 107 ? -4.312 16.438 18.234 1 97.75 107 SER B C 1
ATOM 2425 O O . SER B 1 107 ? -5.254 16.266 19.016 1 97.75 107 SER B O 1
ATOM 2427 N N . ASP B 1 108 ? -4.168 17.5 17.484 1 97.94 108 ASP B N 1
ATOM 2428 C CA . ASP B 1 108 ? -5.258 18.453 17.297 1 97.94 108 ASP B CA 1
ATOM 2429 C C . ASP B 1 108 ? -6.254 17.938 16.25 1 97.94 108 ASP B C 1
ATOM 2431 O O . ASP B 1 108 ? -7.465 18.062 16.438 1 97.94 108 ASP B O 1
ATOM 2435 N N . ILE B 1 109 ? -5.707 17.359 15.188 1 98.44 109 ILE B N 1
ATOM 2436 C CA . ILE B 1 109 ? -6.516 16.828 14.094 1 98.44 109 ILE B CA 1
ATOM 2437 C C . ILE B 1 109 ? -6.02 15.438 13.719 1 98.44 109 ILE B C 1
ATOM 2439 O O . ILE B 1 109 ? -4.812 15.18 13.727 1 98.44 109 ILE B O 1
ATOM 2443 N N . ALA B 1 110 ? -6.984 14.609 13.445 1 98.25 110 ALA B N 1
ATOM 2444 C CA . ALA B 1 110 ? -6.691 13.312 12.844 1 98.25 110 ALA B CA 1
ATOM 2445 C C . ALA B 1 110 ? -7.359 13.18 11.477 1 98.25 110 ALA B C 1
ATOM 2447 O O . ALA B 1 110 ? -8.547 13.484 11.328 1 98.25 110 ALA B O 1
ATOM 2448 N N . ILE B 1 111 ? -6.555 12.766 10.531 1 98.56 111 ILE B N 1
ATOM 2449 C CA . ILE B 1 111 ? -7.062 12.562 9.18 1 98.56 111 ILE B CA 1
ATOM 2450 C C . ILE B 1 111 ? -7.012 11.07 8.828 1 98.56 111 ILE B C 1
ATOM 2452 O O . ILE B 1 111 ? -5.973 10.43 8.992 1 98.56 111 ILE B O 1
ATOM 2456 N N . ILE B 1 112 ? -8.117 10.547 8.359 1 97.19 112 ILE B N 1
ATOM 2457 C CA . ILE B 1 112 ? -8.234 9.156 7.934 1 97.19 112 ILE B CA 1
ATOM 2458 C C . ILE B 1 112 ? -8.383 9.094 6.414 1 97.19 112 ILE B C 1
ATOM 2460 O O . ILE B 1 112 ? -9.484 9.219 5.887 1 97.19 112 ILE B O 1
ATOM 2464 N N . PRO B 1 113 ? -7.289 8.867 5.727 1 97.81 113 PRO B N 1
ATOM 2465 C CA . PRO B 1 113 ? -7.43 8.656 4.285 1 97.81 113 PRO B CA 1
ATOM 2466 C C . PRO B 1 113 ? -8.117 7.336 3.945 1 97.81 113 PRO B C 1
ATOM 2468 O O . PRO B 1 113 ? -7.801 6.301 4.539 1 97.81 113 PRO B O 1
ATOM 2471 N N . VAL B 1 114 ? -9.047 7.418 3.006 1 95.56 114 VAL B N 1
ATOM 2472 C CA . VAL B 1 114 ? -9.797 6.25 2.572 1 95.56 114 VAL B CA 1
ATOM 2473 C C . VAL B 1 114 ? -9.898 6.23 1.049 1 95.56 114 VAL B C 1
ATOM 2475 O O . VAL B 1 114 ? -10.203 7.254 0.428 1 95.56 114 VAL B O 1
ATOM 2478 N N . VAL B 1 115 ? -9.539 5.094 0.466 1 93.5 115 VAL B N 1
ATOM 2479 C CA . VAL B 1 115 ? -9.852 4.895 -0.945 1 93.5 115 VAL B CA 1
ATOM 2480 C C . VAL B 1 115 ? -11.344 4.629 -1.11 1 93.5 115 VAL B C 1
ATOM 2482 O O . VAL B 1 115 ? -11.875 3.666 -0.554 1 93.5 115 VAL B O 1
ATOM 2485 N N . PRO B 1 116 ? -12.023 5.512 -1.814 1 92.69 116 PRO B N 1
ATOM 2486 C CA . PRO B 1 116 ? -13.469 5.324 -1.914 1 92.69 116 PRO B CA 1
ATOM 2487 C C . PRO B 1 116 ? -13.859 4.199 -2.871 1 92.69 116 PRO B C 1
ATOM 2489 O O . PRO B 1 116 ? -14.312 4.461 -3.988 1 92.69 116 PRO B O 1
ATOM 2492 N N . SER B 1 117 ? -13.734 3.041 -2.377 1 89 117 SER B N 1
ATOM 2493 C CA . SER B 1 117 ? -14.133 1.8 -3.033 1 89 117 SER B CA 1
ATOM 2494 C C . SER B 1 117 ? -14.805 0.844 -2.053 1 89 117 SER B C 1
ATOM 2496 O O . SER B 1 117 ? -14.438 0.797 -0.876 1 89 117 SER B O 1
ATOM 2498 N N . PRO B 1 118 ? -15.727 0.091 -2.504 1 83.06 118 PRO B N 1
ATOM 2499 C CA . PRO B 1 118 ? -16.5 -0.766 -1.597 1 83.06 118 PRO B CA 1
ATOM 2500 C C . PRO B 1 118 ? -15.609 -1.675 -0.75 1 83.06 118 PRO B C 1
ATOM 2502 O O . PRO B 1 118 ? -15.781 -1.751 0.469 1 83.06 118 PRO B O 1
ATOM 2505 N N . PRO B 1 119 ? -14.617 -2.254 -1.336 1 82.69 119 PRO B N 1
ATOM 2506 C CA . PRO B 1 119 ? -13.789 -3.131 -0.509 1 82.69 119 PRO B CA 1
ATOM 2507 C C . PRO B 1 119 ? -12.992 -2.367 0.548 1 82.69 119 PRO B C 1
ATOM 2509 O O . PRO B 1 119 ? -12.484 -2.969 1.498 1 82.69 119 PRO B O 1
ATOM 2512 N N . ASP B 1 120 ? -12.898 -1.085 0.407 1 87.56 120 ASP B N 1
ATOM 2513 C CA . ASP B 1 120 ? -12.039 -0.295 1.281 1 87.56 120 ASP B CA 1
ATOM 2514 C C . ASP B 1 120 ? -12.852 0.41 2.363 1 87.56 120 ASP B C 1
ATOM 2516 O O . ASP B 1 120 ? -12.289 0.955 3.316 1 87.56 120 ASP B O 1
ATOM 2520 N N . LEU B 1 121 ? -14.125 0.405 2.299 1 87.25 121 LEU B N 1
ATOM 2521 C CA . LEU B 1 121 ? -14.977 1.184 3.189 1 87.25 121 LEU B CA 1
ATOM 2522 C C . LEU B 1 121 ? -14.898 0.652 4.617 1 87.25 121 LEU B C 1
ATOM 2524 O O . LEU B 1 121 ? -15.031 1.416 5.578 1 87.25 121 LEU B O 1
ATOM 2528 N N . TRP B 1 122 ? -14.664 -0.599 4.719 1 83 122 TRP B N 1
ATOM 2529 C CA . TRP B 1 122 ? -14.539 -1.197 6.043 1 83 122 TRP B CA 1
ATOM 2530 C C . TRP B 1 122 ? -13.391 -0.554 6.82 1 83 122 TRP B C 1
ATOM 2532 O O . TRP B 1 122 ? -13.469 -0.42 8.047 1 83 122 TRP B O 1
ATOM 2542 N N . ALA B 1 123 ? -12.352 -0.236 6.148 1 84.56 123 ALA B N 1
ATOM 2543 C CA . ALA B 1 123 ? -11.172 0.356 6.766 1 84.56 123 ALA B CA 1
ATOM 2544 C C . ALA B 1 123 ? -11.5 1.684 7.438 1 84.56 123 ALA B C 1
ATOM 2546 O O . ALA B 1 123 ? -10.922 2.029 8.469 1 84.56 123 ALA B O 1
ATOM 2547 N N . ALA B 1 124 ? -12.461 2.354 6.879 1 89.25 124 ALA B N 1
ATOM 2548 C CA . ALA B 1 124 ? -12.906 3.607 7.484 1 89.25 124 ALA B CA 1
ATOM 2549 C C . ALA B 1 124 ? -13.586 3.357 8.82 1 89.25 124 ALA B C 1
ATOM 2551 O O . ALA B 1 124 ? -13.359 4.09 9.789 1 89.25 124 ALA B O 1
ATOM 2552 N N . VAL B 1 125 ? -14.328 2.299 8.859 1 88.69 125 VAL B N 1
ATOM 2553 C CA . VAL B 1 125 ? -15.102 1.988 10.055 1 88.69 125 VAL B CA 1
ATOM 2554 C C . VAL B 1 125 ? -14.156 1.716 11.227 1 88.69 125 VAL B C 1
ATOM 2556 O O . VAL B 1 125 ? -14.312 2.291 12.305 1 88.69 125 VAL B O 1
ATOM 2559 N N . ALA B 1 126 ? -13.195 0.903 10.969 1 88 126 ALA B N 1
ATOM 2560 C CA . ALA B 1 126 ? -12.25 0.542 12.023 1 88 126 ALA B CA 1
ATOM 2561 C C . ALA B 1 126 ? -11.453 1.759 12.492 1 88 126 ALA B C 1
ATOM 2563 O O . ALA B 1 126 ? -11.258 1.954 13.688 1 88 126 ALA B O 1
ATOM 2564 N N . ALA B 1 127 ? -11.031 2.529 11.609 1 93.31 127 ALA B N 1
ATOM 2565 C CA . ALA B 1 127 ? -10.258 3.723 11.938 1 93.31 127 ALA B CA 1
ATOM 2566 C C . ALA B 1 127 ? -11.109 4.727 12.719 1 93.31 127 ALA B C 1
ATOM 2568 O O . ALA B 1 127 ? -10.641 5.309 13.703 1 93.31 127 ALA B O 1
ATOM 2569 N N . LYS B 1 128 ? -12.344 4.879 12.305 1 93.5 128 LYS B N 1
ATOM 2570 C CA . LYS B 1 128 ? -13.25 5.785 12.992 1 93.5 128 LYS B CA 1
ATOM 2571 C C . LYS B 1 128 ? -13.484 5.348 14.438 1 93.5 128 LYS B C 1
ATOM 2573 O O . LYS B 1 128 ? -13.516 6.18 15.344 1 93.5 128 LYS B O 1
ATOM 2578 N N . ALA B 1 129 ? -13.633 4.074 14.594 1 91.75 129 ALA B N 1
ATOM 2579 C CA . ALA B 1 129 ? -13.844 3.549 15.945 1 91.75 129 ALA B CA 1
ATOM 2580 C C . ALA B 1 129 ? -12.648 3.859 16.844 1 91.75 129 ALA B C 1
ATOM 2582 O O . ALA B 1 129 ? -12.828 4.266 18 1 91.75 129 ALA B O 1
ATOM 2583 N N . LEU B 1 130 ? -11.547 3.699 16.312 1 92.25 130 LEU B N 1
ATOM 2584 C CA . LEU B 1 130 ? -10.336 4.012 17.078 1 92.25 130 LEU B CA 1
ATOM 2585 C C . LEU B 1 130 ? -10.273 5.496 17.406 1 92.25 130 LEU B C 1
ATOM 2587 O O . LEU B 1 130 ? -9.914 5.871 18.531 1 92.25 130 LEU B O 1
ATOM 2591 N N . ALA B 1 131 ? -10.578 6.32 16.469 1 94.69 131 ALA B N 1
ATOM 2592 C CA . ALA B 1 131 ? -10.57 7.766 16.672 1 94.69 131 ALA B CA 1
ATOM 2593 C C . ALA B 1 131 ? -11.578 8.172 17.75 1 94.69 131 ALA B C 1
ATOM 2595 O O . ALA B 1 131 ? -11.281 9.008 18.594 1 94.69 131 ALA B O 1
ATOM 2596 N N . GLN B 1 132 ? -12.703 7.562 17.656 1 94.12 132 GLN B N 1
ATOM 2597 C CA . GLN B 1 132 ? -13.742 7.871 18.641 1 94.12 132 GLN B CA 1
ATOM 2598 C C . GLN B 1 132 ? -13.312 7.465 20.047 1 94.12 132 GLN B C 1
ATOM 2600 O O . GLN B 1 132 ? -13.594 8.18 21.016 1 94.12 132 GLN B O 1
ATOM 2605 N N . GLN B 1 133 ? -12.688 6.398 20.109 1 93.69 133 GLN B N 1
ATOM 2606 C CA . GLN B 1 133 ? -12.141 5.977 21.406 1 93.69 133 GLN B CA 1
ATOM 2607 C C . GLN B 1 133 ? -11.109 6.973 21.922 1 93.69 133 GLN B C 1
ATOM 2609 O O . GLN B 1 133 ? -11.086 7.293 23.109 1 93.69 133 GLN B O 1
ATOM 2614 N N . ALA B 1 134 ? -10.273 7.426 21.078 1 94.44 134 ALA B N 1
ATOM 2615 C CA . ALA B 1 134 ? -9.25 8.398 21.438 1 94.44 134 ALA B CA 1
ATOM 2616 C C . ALA B 1 134 ? -9.875 9.711 21.906 1 94.44 134 ALA B C 1
ATOM 2618 O O . ALA B 1 134 ? -9.328 10.391 22.781 1 94.44 134 ALA B O 1
ATOM 2619 N N . GLN B 1 135 ? -11.008 10.07 21.297 1 95.44 135 GLN B N 1
ATOM 2620 C CA . GLN B 1 135 ? -11.688 11.32 21.625 1 95.44 135 GLN B CA 1
ATOM 2621 C C . GLN B 1 135 ? -12.195 11.312 23.062 1 95.44 135 GLN B C 1
ATOM 2623 O O . GLN B 1 135 ? -12.477 12.359 23.641 1 95.44 135 GLN B O 1
ATOM 2628 N N . VAL B 1 136 ? -12.328 10.125 23.672 1 95.69 136 VAL B N 1
ATOM 2629 C CA . VAL B 1 136 ? -12.734 10.016 25.062 1 95.69 136 VAL B CA 1
ATOM 2630 C C . VAL B 1 136 ? -11.648 10.609 25.969 1 95.69 136 VAL B C 1
ATOM 2632 O O . VAL B 1 136 ? -11.953 11.289 26.953 1 95.69 136 VAL B O 1
ATOM 2635 N N . THR B 1 137 ? -10.484 10.406 25.672 1 95.19 137 THR B N 1
ATOM 2636 C CA . THR B 1 137 ? -9.352 10.906 26.438 1 95.19 137 THR B CA 1
ATOM 2637 C C . THR B 1 137 ? -8.891 12.266 25.922 1 95.19 137 THR B C 1
ATOM 2639 O O . THR B 1 137 ? -8.57 13.156 26.703 1 95.19 137 THR B O 1
ATOM 2642 N N . ASN B 1 138 ? -8.859 12.43 24.609 1 96.62 138 ASN B N 1
ATOM 2643 C CA . ASN B 1 138 ? -8.539 13.688 23.938 1 96.62 138 ASN B CA 1
ATOM 2644 C C . ASN B 1 138 ? -9.789 14.367 23.391 1 96.62 138 ASN B C 1
ATOM 2646 O O . ASN B 1 138 ? -10.07 14.289 22.188 1 96.62 138 ASN B O 1
ATOM 2650 N N . GLU B 1 139 ? -10.398 15.164 24.156 1 95.81 139 GLU B N 1
ATOM 2651 C CA . GLU B 1 139 ? -11.727 15.695 23.859 1 95.81 139 GLU B CA 1
ATOM 2652 C C . GLU B 1 139 ? -11.664 16.766 22.781 1 95.81 139 GLU B C 1
ATOM 2654 O O . GLU B 1 139 ? -12.68 17.094 22.156 1 95.81 139 GLU B O 1
ATOM 2659 N N . THR B 1 140 ? -10.539 17.297 22.562 1 95.75 140 THR B N 1
ATOM 2660 C CA . THR B 1 140 ? -10.438 18.375 21.594 1 95.75 140 THR B CA 1
ATOM 2661 C C . THR B 1 140 ? -10.023 17.844 20.234 1 95.75 140 THR B C 1
ATOM 2663 O O . THR B 1 140 ? -9.969 18.609 19.25 1 95.75 140 THR B O 1
ATOM 2666 N N . LEU B 1 141 ? -9.781 16.562 20.156 1 97 141 LEU B N 1
ATOM 2667 C CA . LEU B 1 141 ? -9.375 15.945 18.906 1 97 141 LEU B CA 1
ATOM 2668 C C . LEU B 1 141 ? -10.484 16.062 17.859 1 97 141 LEU B C 1
ATOM 2670 O O . LEU B 1 141 ? -11.617 15.664 18.094 1 97 141 LEU B O 1
ATOM 2674 N N . ARG B 1 142 ? -10.133 16.656 16.781 1 97.06 142 ARG B N 1
ATOM 2675 C CA . ARG B 1 142 ? -11.031 16.688 15.625 1 97.06 142 ARG B CA 1
ATOM 2676 C C . ARG B 1 142 ? -10.617 15.656 14.586 1 97.06 142 ARG B C 1
ATOM 2678 O O . ARG B 1 142 ? -9.445 15.562 14.227 1 97.06 142 ARG B O 1
ATOM 2685 N N . VAL B 1 143 ? -11.602 14.914 14.109 1 97 143 VAL B N 1
ATOM 2686 C CA . VAL B 1 143 ? -11.312 13.82 13.188 1 97 143 VAL B CA 1
ATOM 2687 C C . VAL B 1 143 ? -12.039 14.055 11.867 1 97 143 VAL B C 1
ATOM 2689 O O . VAL B 1 143 ? -13.188 14.5 11.852 1 97 143 VAL B O 1
ATOM 2692 N N . ARG B 1 144 ? -11.32 13.789 10.789 1 97.19 144 ARG B N 1
ATOM 2693 C CA . ARG B 1 144 ? -11.898 13.883 9.453 1 97.19 144 ARG B CA 1
ATOM 2694 C C . ARG B 1 144 ? -11.516 12.672 8.602 1 97.19 144 ARG B C 1
ATOM 2696 O O . ARG B 1 144 ? -10.445 12.094 8.781 1 97.19 144 ARG B O 1
ATOM 2703 N N . VAL B 1 145 ? -12.445 12.312 7.727 1 97 145 VAL B N 1
ATOM 2704 C CA . VAL B 1 145 ? -12.156 11.336 6.684 1 97 145 VAL B CA 1
ATOM 2705 C C . VAL B 1 145 ? -11.766 12.047 5.395 1 97 145 VAL B C 1
ATOM 2707 O O . VAL B 1 145 ? -12.383 13.055 5.023 1 97 145 VAL B O 1
ATOM 2710 N N . LEU B 1 146 ? -10.695 11.586 4.758 1 97.88 146 LEU B N 1
ATOM 2711 C CA . LEU B 1 146 ? -10.25 12.125 3.471 1 97.88 146 LEU B CA 1
ATOM 2712 C C . LEU B 1 146 ? -10.414 11.078 2.367 1 97.88 146 LEU B C 1
ATOM 2714 O O . LEU B 1 146 ? -9.828 10 2.438 1 97.88 146 LEU B O 1
ATOM 2718 N N . ALA B 1 147 ? -11.242 11.422 1.349 1 96.75 147 ALA B N 1
ATOM 2719 C CA . ALA B 1 147 ? -11.258 10.57 0.159 1 96.75 147 ALA B CA 1
ATOM 2720 C C . ALA B 1 147 ? -9.953 10.695 -0.62 1 96.75 147 ALA B C 1
ATOM 2722 O O . ALA B 1 147 ? -9.648 11.758 -1.176 1 96.75 147 ALA B O 1
ATOM 2723 N N . ASN B 1 148 ? -9.18 9.602 -0.574 1 97 148 ASN B N 1
ATOM 2724 C CA . ASN B 1 148 ? -7.871 9.578 -1.217 1 97 148 ASN B CA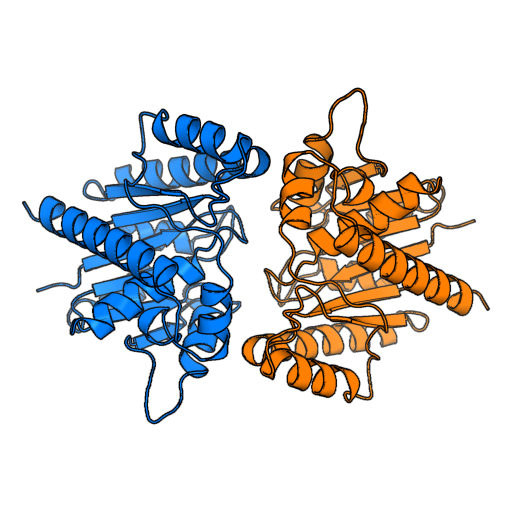 1
ATOM 2725 C C . ASN B 1 148 ? -7.828 8.594 -2.377 1 97 148 ASN B C 1
ATOM 2727 O O . ASN B 1 148 ? -8.602 7.633 -2.408 1 97 148 ASN B O 1
ATOM 2731 N N . MET B 1 149 ? -6.961 8.844 -3.391 1 94.44 149 MET B N 1
ATOM 2732 C CA . MET B 1 149 ? -6.797 8.031 -4.59 1 94.44 149 MET B CA 1
ATOM 2733 C C . MET B 1 149 ? -8.125 7.867 -5.324 1 94.44 149 MET B C 1
ATOM 2735 O O . MET B 1 149 ? -8.484 6.762 -5.73 1 94.44 149 MET B O 1
ATOM 2739 N N . VAL B 1 150 ? -8.805 8.938 -5.441 1 93.75 150 VAL B N 1
ATOM 2740 C CA . VAL B 1 150 ? -10.148 8.945 -6.016 1 93.75 150 VAL B CA 1
ATOM 2741 C C . VAL B 1 150 ? -10.062 8.75 -7.527 1 93.75 150 VAL B C 1
ATOM 2743 O O . VAL B 1 150 ? -9.32 9.453 -8.211 1 93.75 150 VAL B O 1
ATOM 2746 N N . GLN B 1 151 ? -10.781 7.754 -7.961 1 85 151 GLN B N 1
ATOM 2747 C CA . GLN B 1 151 ? -11.008 7.598 -9.391 1 85 151 GLN B CA 1
ATOM 2748 C C . GLN B 1 151 ? -12.312 8.258 -9.82 1 85 151 GLN B C 1
ATOM 2750 O O . GLN B 1 151 ? -13.367 7.629 -9.797 1 85 151 GLN B O 1
ATOM 2755 N N . ARG B 1 152 ? -12.258 9.359 -10.328 1 78.25 152 ARG B N 1
ATOM 2756 C CA . ARG B 1 152 ? -13.43 10.219 -10.5 1 78.25 152 ARG B CA 1
ATOM 2757 C C . ARG B 1 152 ? -14.352 9.68 -11.586 1 78.25 152 ARG B C 1
ATOM 2759 O O . ARG B 1 152 ? -15.555 9.938 -11.57 1 78.25 152 ARG B O 1
ATOM 2766 N N . ARG B 1 153 ? -13.844 8.93 -12.406 1 74.75 153 ARG B N 1
ATOM 2767 C CA . ARG B 1 153 ? -14.656 8.469 -13.531 1 74.75 153 ARG B CA 1
ATOM 2768 C C . ARG B 1 153 ? -15.344 7.145 -13.203 1 74.75 153 ARG B C 1
ATOM 2770 O O . ARG B 1 153 ? -16.125 6.633 -14 1 74.75 153 ARG B O 1
ATOM 2777 N N . VAL B 1 154 ? -15.07 6.688 -12.023 1 74.12 154 VAL B N 1
ATOM 2778 C CA . VAL B 1 154 ? -15.625 5.391 -11.641 1 74.12 154 VAL B CA 1
ATOM 2779 C C . VAL B 1 154 ? -16.875 5.598 -10.781 1 74.12 154 VAL B C 1
ATOM 2781 O O . VAL B 1 154 ? -16.797 6.211 -9.711 1 74.12 154 VAL B O 1
ATOM 2784 N N . SER B 1 155 ? -17.969 5.164 -11.273 1 78.75 155 SER B N 1
ATOM 2785 C CA . SER B 1 155 ? -19.266 5.355 -10.609 1 78.75 155 SER B CA 1
ATOM 2786 C C . SER B 1 155 ? -19.234 4.824 -9.18 1 78.75 155 SER B C 1
ATOM 2788 O O . SER B 1 155 ? -19.781 5.441 -8.266 1 78.75 155 SER B O 1
ATOM 2790 N N . LEU B 1 156 ? -18.625 3.766 -8.969 1 79.19 156 LEU B N 1
ATOM 2791 C CA . LEU B 1 156 ? -18.547 3.15 -7.648 1 79.19 156 LEU B CA 1
ATOM 2792 C C . LEU B 1 156 ? -17.812 4.059 -6.668 1 79.19 156 LEU B C 1
ATOM 2794 O O . LEU B 1 156 ? -18.141 4.086 -5.477 1 79.19 156 LEU B O 1
ATOM 2798 N N . ALA B 1 157 ? -16.906 4.762 -7.191 1 83.81 157 ALA B N 1
ATOM 2799 C CA . ALA B 1 157 ? -16.188 5.703 -6.348 1 83.81 157 ALA B CA 1
ATOM 2800 C C . ALA B 1 157 ? -17.109 6.816 -5.855 1 83.81 157 ALA B C 1
ATOM 2802 O O . ALA B 1 157 ? -17.047 7.207 -4.684 1 83.81 157 ALA B O 1
ATOM 2803 N N . LYS B 1 158 ? -17.922 7.285 -6.688 1 86.94 158 LYS B N 1
ATOM 2804 C CA . LYS B 1 158 ? -18.875 8.328 -6.312 1 86.94 158 LYS B CA 1
ATOM 2805 C C . LYS B 1 158 ? -19.828 7.84 -5.223 1 86.94 158 LYS B C 1
ATOM 2807 O O . LYS B 1 158 ? -20.094 8.555 -4.254 1 86.94 158 LYS B O 1
ATOM 2812 N N . GLN B 1 159 ? -20.297 6.68 -5.414 1 87.81 159 GLN B N 1
ATOM 2813 C CA . GLN B 1 159 ? -21.203 6.094 -4.43 1 87.81 159 GLN B CA 1
ATOM 2814 C C . GLN B 1 159 ? -20.516 5.91 -3.084 1 87.81 159 GLN B C 1
ATOM 2816 O O . GLN B 1 159 ? -21.094 6.199 -2.037 1 87.81 159 GLN B O 1
ATOM 2821 N N . ALA B 1 160 ? -19.359 5.43 -3.137 1 87.69 160 ALA B N 1
ATOM 2822 C CA . ALA B 1 160 ? -18.578 5.215 -1.914 1 87.69 160 ALA B CA 1
ATOM 2823 C C . ALA B 1 160 ? -18.344 6.531 -1.176 1 87.69 160 ALA B C 1
ATOM 2825 O O . ALA B 1 160 ? -18.391 6.574 0.056 1 87.69 160 ALA B O 1
ATOM 2826 N N . ILE B 1 161 ? -18.125 7.543 -1.921 1 89.44 161 ILE B N 1
ATOM 2827 C CA . ILE B 1 161 ? -17.922 8.859 -1.325 1 89.44 161 ILE B CA 1
ATOM 2828 C C . ILE B 1 161 ? -19.188 9.312 -0.615 1 89.44 161 ILE B C 1
ATOM 2830 O O . ILE B 1 161 ? -19.125 9.883 0.478 1 89.44 161 ILE B O 1
ATOM 2834 N N . GLU B 1 162 ? -20.25 9.062 -1.228 1 89 162 GLU B N 1
ATOM 2835 C CA . GLU B 1 162 ? -21.531 9.398 -0.618 1 89 162 GLU B CA 1
ATOM 2836 C C . GLU B 1 162 ? -21.734 8.656 0.698 1 89 162 GLU B C 1
ATOM 2838 O O . GLU B 1 162 ? -22.172 9.242 1.688 1 89 162 GLU B O 1
ATOM 2843 N N . ILE B 1 163 ? -21.391 7.469 0.692 1 87.56 163 ILE B N 1
ATOM 2844 C CA . ILE B 1 163 ? -21.516 6.633 1.882 1 87.56 163 ILE B CA 1
ATOM 2845 C C . ILE B 1 163 ? -20.609 7.164 2.986 1 87.56 163 ILE B C 1
ATOM 2847 O O . ILE B 1 163 ? -21.031 7.289 4.141 1 87.56 163 ILE B O 1
ATOM 2851 N N . LEU B 1 164 ? -19.391 7.484 2.65 1 86.69 164 LEU B N 1
ATOM 2852 C CA . LEU B 1 164 ? -18.438 8.023 3.605 1 86.69 164 LEU B CA 1
ATOM 2853 C C . LEU B 1 164 ? -18.953 9.32 4.219 1 86.69 164 LEU B C 1
ATOM 2855 O O . LEU B 1 164 ? -18.75 9.57 5.41 1 86.69 164 LEU B O 1
ATOM 2859 N N . GLY B 1 165 ? -19.578 10.102 3.352 1 84.88 165 GLY B N 1
ATOM 2860 C CA . GLY B 1 165 ? -20.078 11.398 3.785 1 84.88 165 GLY B CA 1
ATOM 2861 C C . GLY B 1 165 ? -21.312 11.305 4.648 1 84.88 165 GLY B C 1
ATOM 2862 O O . GLY B 1 165 ? -21.609 12.219 5.422 1 84.88 165 GLY B O 1
ATOM 2863 N N . ASP B 1 166 ? -22.016 10.289 4.477 1 81.12 166 ASP B N 1
ATOM 2864 C CA . ASP B 1 166 ? -23.297 10.141 5.148 1 81.12 166 ASP B CA 1
ATOM 2865 C C . ASP B 1 166 ? -23.125 9.539 6.539 1 81.12 166 ASP B C 1
ATOM 2867 O O . ASP B 1 166 ? -24.062 9.531 7.344 1 81.12 166 ASP B O 1
ATOM 2871 N N . ASP B 1 167 ? -21.891 9.148 6.73 1 71.12 167 ASP B N 1
ATOM 2872 C CA . ASP B 1 167 ? -21.641 8.57 8.047 1 71.12 167 ASP B CA 1
ATOM 2873 C C . ASP B 1 167 ? -21.531 9.664 9.109 1 71.12 167 ASP B C 1
ATOM 2875 O O . ASP B 1 167 ? -20.766 10.617 8.961 1 71.12 167 ASP B O 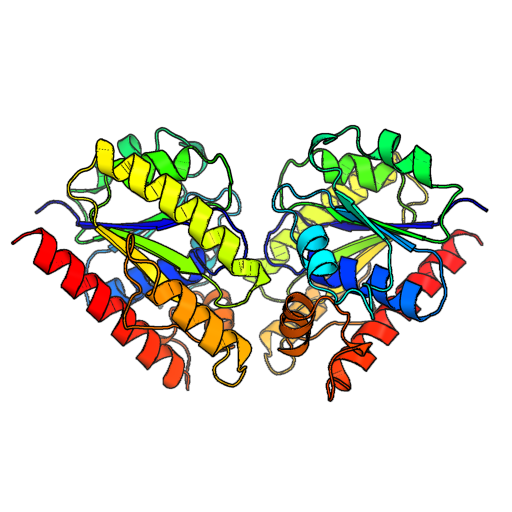1
ATOM 2879 N N . GLY B 1 168 ? -22.547 9.992 9.82 1 68.5 168 GLY B N 1
ATOM 2880 C CA . GLY B 1 168 ? -22.781 11.125 10.703 1 68.5 168 GLY B CA 1
ATOM 2881 C C . GLY B 1 168 ? -21.75 11.227 11.82 1 68.5 168 GLY B C 1
ATOM 2882 O O . GLY B 1 168 ? -21.672 12.25 12.5 1 68.5 168 GLY B O 1
ATOM 2883 N N . ASP B 1 169 ? -20.891 10.352 12.086 1 80.25 169 ASP B N 1
ATOM 2884 C CA . ASP B 1 169 ? -20.062 10.484 13.289 1 80.25 169 ASP B CA 1
ATOM 2885 C C . ASP B 1 169 ? -18.75 11.203 12.984 1 80.25 169 ASP B C 1
ATOM 2887 O O . ASP B 1 169 ? -18.375 12.141 13.688 1 80.25 169 ASP B O 1
ATOM 2891 N N . ILE B 1 170 ? -18.094 10.93 11.953 1 93 170 ILE B N 1
ATOM 2892 C CA . ILE B 1 170 ? -16.859 11.586 11.531 1 93 170 ILE B CA 1
ATOM 2893 C C . ILE B 1 170 ? -17.047 12.172 10.133 1 93 170 ILE B C 1
ATOM 2895 O O . ILE B 1 170 ? -17.281 11.438 9.172 1 93 170 ILE B O 1
ATOM 2899 N N . PRO B 1 171 ? -16.969 13.508 10.023 1 94.75 171 PRO B N 1
ATOM 2900 C CA . PRO B 1 171 ? -17.266 14.156 8.742 1 94.75 171 PRO B CA 1
ATOM 2901 C C . PRO B 1 171 ? -16.203 13.891 7.68 1 94.75 171 PRO B C 1
ATOM 2903 O O . PRO B 1 171 ? -15.023 13.719 8.008 1 94.75 171 PRO B O 1
ATOM 2906 N N . LEU B 1 172 ? -16.641 13.883 6.469 1 95.88 172 LEU B N 1
ATOM 2907 C CA . LEU B 1 172 ? -15.773 13.836 5.293 1 95.88 172 LEU B CA 1
ATOM 2908 C C . LEU B 1 172 ? -15.234 15.227 4.961 1 95.88 172 LEU B C 1
ATOM 2910 O O . LEU B 1 172 ? -15.961 16.219 5.012 1 95.88 172 LEU B O 1
ATOM 2914 N N . MET B 1 173 ? -13.977 15.25 4.672 1 97.25 173 MET B N 1
ATOM 2915 C CA . MET B 1 173 ? -13.406 16.5 4.203 1 97.25 173 MET B CA 1
ATOM 2916 C C . MET B 1 173 ? -14.039 16.938 2.881 1 97.25 173 MET B C 1
ATOM 2918 O O . MET B 1 173 ? -14.469 16.094 2.094 1 97.25 173 MET B O 1
ATOM 2922 N N . GLU B 1 174 ? -13.961 18.25 2.664 1 95.81 174 GLU B N 1
ATOM 2923 C CA . GLU B 1 174 ? -14.398 18.766 1.373 1 95.81 174 GLU B CA 1
ATOM 2924 C C . GLU B 1 174 ? -13.391 18.453 0.276 1 95.81 174 GLU B C 1
ATOM 2926 O O . GLU B 1 174 ? -13.766 18.172 -0.863 1 95.81 174 GLU B O 1
ATOM 2931 N N . SER B 1 175 ? -12.148 18.562 0.627 1 97.69 175 SER B N 1
ATOM 2932 C CA . SER B 1 175 ? -11.078 18.25 -0.314 1 97.69 175 SER B CA 1
ATOM 2933 C C . SER B 1 175 ? -10.961 16.75 -0.562 1 97.69 175 SER B C 1
ATOM 2935 O O . SER B 1 175 ? -11.312 15.945 0.303 1 97.69 175 SER B O 1
ATOM 2937 N N . MET B 1 176 ? -10.578 16.406 -1.756 1 96.94 176 MET B N 1
ATOM 2938 C CA . MET B 1 176 ? -10.273 15.039 -2.164 1 96.94 176 MET B CA 1
ATOM 2939 C C . MET B 1 176 ? -8.977 14.984 -2.963 1 96.94 176 MET B C 1
ATOM 2941 O O . MET B 1 176 ? -8.586 15.969 -3.594 1 96.94 176 MET B O 1
ATOM 2945 N N . ILE B 1 177 ? -8.32 13.867 -2.814 1 98.06 177 ILE B N 1
ATOM 2946 C CA . ILE B 1 177 ? -7.094 13.664 -3.574 1 98.06 177 ILE B CA 1
ATOM 2947 C C . ILE B 1 177 ? -7.309 12.562 -4.613 1 98.06 177 ILE B C 1
ATOM 2949 O O . ILE B 1 177 ? -7.738 11.461 -4.281 1 98.06 177 ILE B O 1
ATOM 2953 N N . GLY B 1 178 ? -6.984 12.859 -5.84 1 95.25 178 GLY B N 1
ATOM 2954 C CA . GLY B 1 178 ? -7.156 11.898 -6.918 1 95.25 178 GLY B CA 1
ATOM 2955 C C . GLY B 1 178 ? -6 10.922 -7.039 1 95.25 178 GLY B C 1
ATOM 2956 O O . GLY B 1 178 ? -4.965 11.094 -6.395 1 95.25 178 GLY B O 1
ATOM 2957 N N . SER B 1 179 ? -6.316 9.867 -7.812 1 90.69 179 SER B N 1
ATOM 2958 C CA . SER B 1 179 ? -5.238 8.969 -8.203 1 90.69 179 SER B CA 1
ATOM 2959 C C . SER B 1 179 ? -4.426 9.547 -9.359 1 90.69 179 SER B C 1
ATOM 2961 O O . SER B 1 179 ? -4.941 9.711 -10.461 1 90.69 179 SER B O 1
ATOM 2963 N N . ARG B 1 180 ? -3.141 9.93 -9.055 1 90.12 180 ARG B N 1
ATOM 2964 C CA . ARG B 1 180 ? -2.326 10.602 -10.062 1 90.12 180 ARG B CA 1
ATOM 2965 C C . ARG B 1 180 ? -0.885 10.109 -10.016 1 90.12 180 ARG B C 1
ATOM 2967 O O . ARG B 1 180 ? -0.334 9.875 -8.938 1 90.12 180 ARG B O 1
ATOM 2974 N N . SER B 1 181 ? -0.219 10.047 -11.195 1 86.31 181 SER B N 1
ATOM 2975 C CA . SER B 1 181 ? 1.166 9.602 -11.289 1 86.31 181 SER B CA 1
ATOM 2976 C C . SER B 1 181 ? 2.115 10.586 -10.617 1 86.31 181 SER B C 1
ATOM 2978 O O . SER B 1 181 ? 3.203 10.211 -10.18 1 86.31 181 SER B O 1
ATOM 2980 N N . ALA B 1 182 ? 1.693 11.82 -10.5 1 92.75 182 ALA B N 1
ATOM 2981 C CA . ALA B 1 182 ? 2.52 12.852 -9.891 1 92.75 182 ALA B CA 1
ATOM 2982 C C . ALA B 1 182 ? 2.914 12.469 -8.461 1 92.75 182 ALA B C 1
ATOM 2984 O O . ALA B 1 182 ? 4.012 12.797 -8.008 1 92.75 182 ALA B O 1
ATOM 2985 N N . PHE B 1 183 ? 2.064 11.742 -7.777 1 93.88 183 PHE B N 1
ATOM 2986 C CA . PHE B 1 183 ? 2.33 11.391 -6.391 1 93.88 183 PHE B CA 1
ATOM 2987 C C . PHE B 1 183 ? 3.459 10.367 -6.297 1 93.88 183 PHE B C 1
ATOM 2989 O O . PHE B 1 183 ? 4.285 10.43 -5.387 1 93.88 183 PHE B O 1
ATOM 2996 N N . ARG B 1 184 ? 3.48 9.5 -7.172 1 88.31 184 ARG B N 1
ATOM 2997 C CA . ARG B 1 184 ? 4.586 8.547 -7.223 1 88.31 184 ARG B CA 1
ATOM 2998 C C . ARG B 1 184 ? 5.887 9.242 -7.605 1 88.31 184 ARG B C 1
ATOM 3000 O O . ARG B 1 184 ? 6.953 8.906 -7.082 1 88.31 184 ARG B O 1
ATOM 3007 N N . GLU B 1 185 ? 5.781 10.141 -8.516 1 89.88 185 GLU B N 1
ATOM 3008 C CA . GLU B 1 185 ? 6.957 10.891 -8.945 1 89.88 185 GLU B CA 1
ATOM 3009 C C . GLU B 1 185 ? 7.562 11.68 -7.785 1 89.88 185 GLU B C 1
ATOM 3011 O O . GLU B 1 185 ? 8.789 11.758 -7.66 1 89.88 185 GLU B O 1
ATOM 3016 N N . CYS B 1 186 ? 6.742 12.18 -6.945 1 94.69 186 CYS B N 1
ATOM 3017 C CA . CYS B 1 186 ? 7.203 12.922 -5.777 1 94.69 186 CYS B CA 1
ATOM 3018 C C . CYS B 1 186 ? 8.102 12.055 -4.898 1 94.69 186 CYS B C 1
ATOM 3020 O O . CYS B 1 186 ? 9.125 12.523 -4.398 1 94.69 186 CYS B O 1
ATOM 3022 N N . GLN B 1 187 ? 7.66 10.883 -4.73 1 92.12 187 GLN B N 1
ATOM 3023 C CA . GLN B 1 187 ? 8.43 9.961 -3.908 1 92.12 187 GLN B CA 1
ATOM 3024 C C . GLN B 1 187 ? 9.805 9.695 -4.52 1 92.12 187 GLN B C 1
ATOM 3026 O O . GLN B 1 187 ? 10.812 9.641 -3.805 1 92.12 187 GLN B O 1
ATOM 3031 N N . ALA B 1 188 ? 9.875 9.656 -5.789 1 88.31 188 ALA B N 1
ATOM 3032 C CA . ALA B 1 188 ? 11.109 9.336 -6.504 1 88.31 188 ALA B CA 1
ATOM 3033 C C . ALA B 1 188 ? 12.094 10.5 -6.449 1 88.31 188 ALA B C 1
ATOM 3035 O O . ALA B 1 188 ? 13.312 10.297 -6.359 1 88.31 188 ALA B O 1
ATOM 3036 N N . ILE B 1 189 ? 11.594 11.672 -6.441 1 92.25 189 ILE B N 1
ATOM 3037 C CA . ILE B 1 189 ? 12.5 12.805 -6.578 1 92.25 189 ILE B CA 1
ATOM 3038 C C . ILE B 1 189 ? 12.641 13.516 -5.234 1 92.25 189 ILE B C 1
ATOM 3040 O O . ILE B 1 189 ? 13.367 14.508 -5.117 1 92.25 189 ILE B O 1
ATOM 3044 N N . GLY B 1 190 ? 11.875 13.078 -4.18 1 95.5 190 GLY B N 1
ATOM 3045 C CA . GLY B 1 190 ? 11.984 13.633 -2.844 1 95.5 190 GLY B CA 1
ATOM 3046 C C . GLY B 1 190 ? 11.336 15 -2.717 1 95.5 190 GLY B C 1
ATOM 3047 O O . GLY B 1 190 ? 11.906 15.906 -2.094 1 95.5 190 GLY B O 1
ATOM 3048 N N . ALA B 1 191 ? 10.156 15.156 -3.314 1 97.06 191 ALA B N 1
ATOM 3049 C CA . ALA B 1 191 ? 9.477 16.453 -3.316 1 97.06 191 ALA B CA 1
ATOM 3050 C C . ALA B 1 191 ? 7.98 16.281 -3.08 1 97.06 191 ALA B C 1
ATOM 3052 O O . ALA B 1 191 ? 7.492 15.156 -2.922 1 97.06 191 ALA B O 1
ATOM 3053 N N . THR B 1 192 ? 7.32 17.391 -2.863 1 97.94 192 THR B N 1
ATOM 3054 C CA . THR B 1 192 ? 5.871 17.422 -3.021 1 97.94 192 THR B CA 1
ATOM 3055 C C . THR B 1 192 ? 5.488 17.672 -4.477 1 97.94 192 THR B C 1
ATOM 3057 O O . THR B 1 192 ? 6.355 17.844 -5.332 1 97.94 192 THR B O 1
ATOM 3060 N N . VAL B 1 193 ? 4.188 17.703 -4.68 1 97.81 193 VAL B N 1
ATOM 3061 C CA . VAL B 1 193 ? 3.691 17.906 -6.035 1 97.81 193 VAL B CA 1
ATOM 3062 C C . VAL B 1 193 ? 4.105 19.281 -6.535 1 97.81 193 VAL B C 1
ATOM 3064 O O . VAL B 1 193 ? 4.168 19.516 -7.746 1 97.81 193 VAL B O 1
ATOM 3067 N N . HIS B 1 194 ? 4.449 20.203 -5.691 1 97.75 194 HIS B N 1
ATOM 3068 C CA . HIS B 1 194 ? 4.883 21.547 -6.07 1 97.75 194 HIS B CA 1
ATOM 3069 C C . HIS B 1 194 ? 6.223 21.5 -6.797 1 97.75 194 HIS B C 1
ATOM 3071 O O . HIS B 1 194 ? 6.59 22.453 -7.484 1 97.75 194 HIS B O 1
ATOM 3077 N N . GLY B 1 195 ? 6.922 20.422 -6.613 1 95.25 195 GLY B N 1
ATOM 3078 C CA . GLY B 1 195 ? 8.203 20.25 -7.285 1 95.25 195 GLY B CA 1
ATOM 3079 C C . GLY B 1 195 ? 8.102 19.438 -8.562 1 95.25 195 GLY B C 1
ATOM 3080 O O . GLY B 1 195 ? 9.109 19.172 -9.219 1 95.25 195 GLY B O 1
ATOM 3081 N N . VAL B 1 196 ? 6.941 18.984 -8.961 1 94.06 196 VAL B N 1
ATOM 3082 C CA . VAL B 1 196 ? 6.738 18.156 -10.156 1 94.06 196 VAL B CA 1
ATOM 3083 C C . VAL B 1 196 ? 6.172 19.016 -11.281 1 94.06 196 VAL B C 1
ATOM 3085 O O . VAL B 1 196 ? 5.023 19.469 -11.219 1 94.06 196 VAL B O 1
ATOM 3088 N N . PRO B 1 197 ? 7.016 19.172 -12.336 1 92.38 197 PRO B N 1
ATOM 3089 C CA . PRO B 1 197 ? 6.527 19.984 -13.453 1 92.38 197 PRO B CA 1
ATOM 3090 C C . PRO B 1 197 ? 5.254 19.422 -14.078 1 92.38 197 PRO B C 1
ATOM 3092 O O . PRO B 1 197 ? 5.148 18.203 -14.289 1 92.38 197 PRO B O 1
ATOM 3095 N N . GLY B 1 198 ? 4.25 20.25 -14.273 1 93.94 198 GLY B N 1
ATOM 3096 C CA . GLY B 1 198 ? 3.045 19.875 -14.992 1 93.94 198 GLY B CA 1
ATOM 3097 C C . GLY B 1 198 ? 1.988 19.25 -14.102 1 93.94 198 GLY B C 1
ATOM 3098 O O . GLY B 1 198 ? 0.901 18.906 -14.5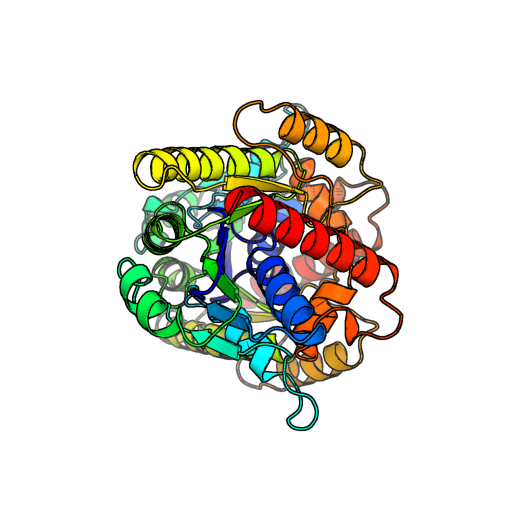62 1 93.94 198 GLY B O 1
ATOM 3099 N N . ALA B 1 199 ? 2.26 19.156 -12.797 1 95.69 199 ALA B N 1
ATOM 3100 C CA . ALA B 1 199 ? 1.329 18.5 -11.891 1 95.69 199 ALA B CA 1
ATOM 3101 C C . ALA B 1 199 ? 0.271 19.469 -11.383 1 95.69 199 ALA B C 1
ATOM 3103 O O . ALA B 1 199 ? -0.006 19.531 -10.18 1 95.69 199 ALA B O 1
ATOM 3104 N N . ARG B 1 200 ? -0.395 20.172 -12.234 1 96.88 200 ARG B N 1
ATOM 3105 C CA . ARG B 1 200 ? -1.289 21.266 -11.875 1 96.88 200 ARG B CA 1
ATOM 3106 C C . ARG B 1 200 ? -2.488 20.75 -11.086 1 96.88 200 ARG B C 1
ATOM 3108 O O . ARG B 1 200 ? -2.846 21.328 -10.047 1 96.88 200 ARG B O 1
ATOM 3115 N N . GLU B 1 201 ? -3.08 19.672 -11.57 1 96.62 201 GLU B N 1
ATOM 3116 C CA . GLU B 1 201 ? -4.262 19.141 -10.891 1 96.62 201 GLU B CA 1
ATOM 3117 C C . GLU B 1 201 ? -3.914 18.625 -9.492 1 96.62 201 GLU B C 1
ATOM 3119 O O . GLU B 1 201 ? -4.637 18.906 -8.531 1 96.62 201 GLU B O 1
ATOM 3124 N N . ALA B 1 202 ? -2.814 17.969 -9.359 1 97.56 202 ALA B N 1
ATOM 3125 C CA . ALA B 1 202 ? -2.367 17.453 -8.07 1 97.56 202 ALA B CA 1
ATOM 3126 C C . ALA B 1 202 ? -2.037 18.594 -7.109 1 97.56 202 ALA B C 1
ATOM 3128 O O . ALA B 1 202 ? -2.365 18.531 -5.922 1 97.56 202 ALA B O 1
ATOM 3129 N N . ILE B 1 203 ? -1.42 19.625 -7.66 1 98.44 203 ILE B N 1
ATOM 3130 C CA . ILE B 1 203 ? -1.076 20.797 -6.852 1 98.44 203 ILE B CA 1
ATOM 3131 C C . ILE B 1 203 ? -2.348 21.438 -6.293 1 98.44 203 ILE B C 1
ATOM 3133 O O . ILE B 1 203 ? -2.43 21.719 -5.094 1 98.44 203 ILE B O 1
ATOM 3137 N N . ASN B 1 204 ? -3.285 21.547 -7.164 1 98.38 204 ASN B N 1
ATOM 3138 C CA . ASN B 1 204 ? -4.547 22.141 -6.738 1 98.38 204 ASN B CA 1
ATOM 3139 C C . ASN B 1 204 ? -5.219 21.312 -5.648 1 98.38 204 ASN B C 1
ATOM 3141 O O . ASN B 1 204 ? -5.668 21.859 -4.637 1 98.38 204 ASN B O 1
ATOM 3145 N N . GLU B 1 205 ? -5.277 20.062 -5.762 1 98.44 205 GLU B N 1
ATOM 3146 C CA . GLU B 1 205 ? -5.906 19.172 -4.797 1 98.44 205 GLU B CA 1
ATOM 3147 C C . GLU B 1 205 ? -5.191 19.219 -3.447 1 98.44 205 GLU B C 1
ATOM 3149 O O . GLU B 1 205 ? -5.84 19.297 -2.4 1 98.44 205 GLU B O 1
ATOM 3154 N N . VAL B 1 206 ? -3.883 19.25 -3.486 1 98.75 206 VAL B N 1
ATOM 3155 C CA . VAL B 1 206 ? -3.084 19.266 -2.266 1 98.75 206 VAL B CA 1
ATOM 3156 C C . VAL B 1 206 ? -3.256 20.609 -1.564 1 98.75 206 VAL B C 1
ATOM 3158 O O . VAL B 1 206 ? -3.408 20.672 -0.342 1 98.75 206 VAL B O 1
ATOM 3161 N N . ASP B 1 207 ? -3.283 21.672 -2.363 1 98.81 207 ASP B N 1
ATOM 3162 C CA . ASP B 1 207 ? -3.463 23 -1.774 1 98.81 207 ASP B CA 1
ATOM 3163 C C . ASP B 1 207 ? -4.816 23.109 -1.08 1 98.81 207 ASP B C 1
ATOM 3165 O O . ASP B 1 207 ? -4.91 23.641 0.029 1 98.81 207 ASP B O 1
ATOM 3169 N N . ILE B 1 208 ? -5.801 22.641 -1.699 1 98.75 208 ILE B N 1
ATOM 3170 C CA . ILE B 1 208 ? -7.137 22.688 -1.117 1 98.75 208 ILE B CA 1
ATOM 3171 C C . ILE B 1 208 ? -7.168 21.859 0.167 1 98.75 208 ILE B C 1
ATOM 3173 O O . ILE B 1 208 ? -7.742 22.281 1.172 1 98.75 208 ILE B O 1
ATOM 3177 N N . MET B 1 209 ? -6.555 20.719 0.172 1 98.75 209 MET B N 1
ATOM 3178 C CA . MET B 1 209 ? -6.5 19.859 1.351 1 98.75 209 MET B CA 1
ATOM 3179 C C . MET B 1 209 ? -5.789 20.562 2.504 1 98.75 209 MET B C 1
ATOM 3181 O O . MET B 1 209 ? -6.297 20.594 3.625 1 98.75 209 MET B O 1
ATOM 3185 N N . VAL B 1 210 ? -4.617 21.125 2.209 1 98.88 210 VAL B N 1
ATOM 3186 C CA . VAL B 1 210 ? -3.818 21.75 3.256 1 98.88 210 VAL B CA 1
ATOM 3187 C C . VAL B 1 210 ? -4.551 22.984 3.795 1 98.88 210 VAL B C 1
ATOM 3189 O O . VAL B 1 210 ? -4.539 23.25 5 1 98.88 210 VAL B O 1
ATOM 3192 N N . ASN B 1 211 ? -5.238 23.719 2.877 1 98.81 211 ASN B N 1
ATOM 3193 C CA . ASN B 1 211 ? -6.055 24.828 3.324 1 98.81 211 ASN B CA 1
ATOM 3194 C C . ASN B 1 211 ? -7.156 24.375 4.281 1 98.81 211 ASN B C 1
ATOM 3196 O O . ASN B 1 211 ? -7.414 25.031 5.289 1 98.81 211 ASN B O 1
ATOM 3200 N N . GLU B 1 212 ? -7.77 23.328 3.977 1 98.75 212 GLU B N 1
ATOM 3201 C CA . GLU B 1 212 ? -8.828 22.812 4.832 1 98.75 212 GLU B CA 1
ATOM 3202 C C . GLU B 1 212 ? -8.281 22.359 6.184 1 98.75 212 GLU B C 1
ATOM 3204 O O . GLU B 1 212 ? -8.906 22.609 7.223 1 98.75 212 GLU B O 1
ATOM 3209 N N . VAL B 1 213 ? -7.137 21.734 6.203 1 98.62 213 VAL B N 1
ATOM 3210 C CA . VAL B 1 213 ? -6.484 21.328 7.438 1 98.62 213 VAL B CA 1
ATOM 3211 C C . VAL B 1 213 ? -6.184 22.547 8.305 1 98.62 213 VAL B C 1
ATOM 3213 O O . VAL B 1 213 ? -6.453 22.547 9.508 1 98.62 213 VAL B O 1
ATOM 3216 N N . LEU B 1 214 ? -5.637 23.594 7.664 1 98.44 214 LEU B N 1
ATOM 3217 C CA . LEU B 1 214 ? -5.309 24.828 8.391 1 98.44 214 LEU B CA 1
ATOM 3218 C C . LEU B 1 214 ? -6.566 25.469 8.961 1 98.44 214 LEU B C 1
ATOM 3220 O O . LEU B 1 214 ? -6.547 26 10.078 1 98.44 214 LEU B O 1
ATOM 3224 N N . GLN B 1 215 ? -7.605 25.422 8.164 1 97.88 215 GLN B N 1
ATOM 3225 C CA . GLN B 1 215 ? -8.867 25.969 8.648 1 97.88 215 GLN B CA 1
ATOM 3226 C C . GLN B 1 215 ? -9.359 25.203 9.875 1 97.88 215 GLN B C 1
ATOM 3228 O O . GLN B 1 215 ? -9.828 25.812 10.844 1 97.88 215 GLN B O 1
ATOM 3233 N N . LEU B 1 216 ? -9.258 23.922 9.875 1 97 216 LEU B N 1
ATOM 3234 C CA . LEU B 1 216 ? -9.664 23.094 11 1 97 216 LEU B CA 1
ATOM 3235 C C . LEU B 1 216 ? -8.828 23.406 12.234 1 97 216 LEU B C 1
ATOM 3237 O O . LEU B 1 216 ? -9.352 23.438 13.352 1 97 216 LEU B O 1
ATOM 3241 N N . LEU B 1 217 ? -7.516 23.609 12.016 1 97.12 217 LEU B N 1
ATOM 3242 C CA . LEU B 1 217 ? -6.609 23.906 13.125 1 97.12 217 LEU B CA 1
ATOM 3243 C C . LEU B 1 217 ? -6.934 25.25 13.75 1 97.12 217 LEU B C 1
ATOM 3245 O O . LEU B 1 217 ? -6.824 25.422 14.969 1 97.12 217 LEU B O 1
ATOM 3249 N N . ARG B 1 218 ? -7.355 26.203 12.953 1 93.88 218 ARG B N 1
ATOM 3250 C CA . ARG B 1 218 ? -7.699 27.531 13.445 1 93.88 218 ARG B CA 1
ATOM 3251 C C . ARG B 1 218 ? -9 27.5 14.242 1 93.88 218 ARG B C 1
ATOM 3253 O O . ARG B 1 218 ? -9.133 28.203 15.242 1 93.88 218 ARG B O 1
ATOM 3260 N N . GLU B 1 219 ? -9.914 26.703 13.812 1 88 219 GLU B N 1
ATOM 3261 C CA . GLU B 1 219 ? -11.211 26.609 14.477 1 88 219 GLU B CA 1
ATOM 3262 C C . GLU B 1 219 ? -11.086 25.922 15.836 1 88 219 GLU B C 1
ATOM 3264 O O . GLU B 1 219 ? -11.906 26.141 16.734 1 88 219 GLU B O 1
ATOM 3269 N N . GLY B 1 220 ? -10.188 25.062 16.016 1 78.25 220 GLY B N 1
ATOM 3270 C CA . GLY B 1 220 ? -9.969 24.375 17.281 1 78.25 220 GLY B CA 1
ATOM 3271 C C . GLY B 1 220 ? -9.383 25.281 18.359 1 78.25 220 GLY B C 1
ATOM 3272 O O . GLY B 1 220 ? -9.516 25 19.547 1 78.25 220 GLY B O 1
ATOM 3273 N N . GLN B 1 221 ? -8.633 26.281 18 1 70.38 221 GLN B N 1
ATOM 3274 C CA . GLN B 1 221 ? -8.07 27.25 18.922 1 70.38 221 GLN B CA 1
ATOM 3275 C C . GLN B 1 221 ? -9.133 28.25 19.375 1 70.38 221 GLN B C 1
ATOM 3277 O O . GLN B 1 221 ? -8.945 28.953 20.375 1 70.38 221 GLN B O 1
ATOM 3282 N N . ALA B 1 222 ? -10.312 28.359 18.516 1 56.22 222 ALA B N 1
ATOM 3283 C CA . ALA B 1 222 ? -11.352 29.297 18.938 1 56.22 222 ALA B CA 1
ATOM 3284 C C . ALA B 1 222 ? -12.25 28.688 20 1 56.22 222 ALA B C 1
ATOM 3286 O O . ALA B 1 222 ? -12.461 27.469 20.031 1 56.22 222 ALA B O 1
#

pLDDT: mean 92.96, std 7.16, range [56.12, 98.88]